Protein AF-0000000074627294 (afdb_homodimer)

Secondary structure (DSSP, 8-state):
--------SSS--------------SSSSS----------SS-----------SS-HHHHHHHHHHHHHHHHHTTTTS-EEEEE-HHHH-----HHHHHHHHHHH-TTEEEEEE--S-HHHHHHHHT-B-TTSPBPEEEE--GGGHHHHHHHT---B--SSTTT-HHHHHHHHHHHHTT-HHHHHHHHHHHHHHHHHHTTSS-GGGTTHHHHHHHHHHTT----PPPTTSPPP-HHHHHHHHHHHHHHTHHHHTT-/--------SSS--------------SSSSS----------SS-----------SS-HHHHHHHHHHHHHHHHHTTTTS-EEEEE-HHHH-----HHHHHHHHHHH-TTEEEEEE--S-HHHHHHHHT-B-TTSPBPEEEE--GGGHHHHHHHT---B--SSTTT-HHHHHHHHHHHHTT-HHHHHHHHHHHHHHHHHHTTSS-GGGTTHHHHHHHHHHTT----PPPTTSPPP-HHHHHHHHHHHHHHTHHHHTT-

Nearest PDB structures (foldseek):
  6rab-assembly1_A  TM=8.267E-01  e=2.461E-10  Mediterraneibacter gnavus ATCC 29149
  5c55-assembly1_A  TM=8.123E-01  e=1.606E-09  Corynebacterium glutamicum ATCC 13032
  5c54-assembly1_D  TM=8.160E-01  e=4.349E-09  Corynebacterium glutamicum ATCC 13032
  3pb0-assembly4_D  TM=8.054E-01  e=4.101E-09  Thermotoga maritima
  4xky-assembly1_B  TM=8.501E-01  e=4.032E-08  Bacteroides thetaiotaomicron VPI-5482

Foldseek 3Di:
DAWCQPPPVPPDRTHHGQDQQQDPPVPDPPSFSDQPQPPPLEETATEGLAQDDDPDLVVVLVVVLVVQLVVLVVRVPYAYAYEDDCVQRVDDHQVLVSCAVNVVRRVRHQYYAAADPPVVSVLSLQCRAYPVRDHHQYAYEHLLCVLVNVVSPHLHHDYDCCVQQVPLVVVLNVCSVVVVVVSNVVSSLLSNQLQVLQQVDWDDSPPRVLLVCLSCVVVVNHPDADDPPTHHDDPVSSVVSVVSCVVSCSVVSNVD/DAWCCPPPVPPDRTHRDLDQQFDPPVPDPPSFSDQPQPPPLEETETETLAQDDDPDLVVVLVVVLVVQLVVLVVRVNYAYAYEDDCVQRVDDHQVLVSCAVNVVRRVRHQYYAAADPPVVSVLSLQCRAYPVRDHHQYAYEHLLCVLVNVVSPHLHHDYDCCVQQVPLVVVLNVCSVVVVVVSNVVSSLLSNQLQVLQQVDWDDSPPRVLLVCLSCVVVPNHPDADDPPTHHDDPVSSVVSVVSCVVSCSVVSNVD

InterPro domains:
  IPR002220 DapA-like [PF00701] (58-247)
  IPR002220 DapA-like [PTHR12128] (52-251)
  IPR002220 DapA-like [SM01130] (1-249)
  IPR013785 Aldolase-type TIM barrel [G3DSA:3.20.20.70] (43-255)

Organism: NCBI:txid231223

Structure (mmCIF, N/CA/C/O backbone):
data_AF-0000000074627294-model_v1
#
loop_
_entity.id
_entity.type
_entity.pdbx_description
1 polymer 'N-acetylneuraminate lyase'
#
loop_
_atom_site.group_PDB
_atom_site.id
_atom_site.type_symbol
_atom_site.label_atom_id
_atom_site.label_alt_id
_atom_site.label_comp_id
_atom_site.label_asym_id
_atom_site.label_entity_id
_atom_site.label_seq_id
_atom_site.pdbx_PDB_ins_code
_atom_site.Cartn_x
_atom_site.Cartn_y
_atom_site.Cartn_z
_atom_site.occupancy
_atom_site.B_iso_or_equiv
_atom_site.auth_seq_id
_atom_site.auth_comp_id
_atom_site.auth_asym_id
_atom_site.auth_atom_id
_atom_site.pdbx_PDB_model_num
ATOM 1 N N . MET A 1 1 ? 23.75 24.344 0.811 1 16.39 1 MET A N 1
ATOM 2 C CA . MET A 1 1 ? 24.578 23.297 1.396 1 16.39 1 MET A CA 1
ATOM 3 C C . MET A 1 1 ? 23.703 22.297 2.168 1 16.39 1 MET A C 1
ATOM 5 O O . MET A 1 1 ? 23.312 22.562 3.303 1 16.39 1 MET A O 1
ATOM 9 N N . SER A 1 2 ? 22.75 21.625 1.479 1 17.66 2 SER A N 1
ATOM 10 C CA . SER A 1 2 ? 21.5 21.016 1.963 1 17.66 2 SER A CA 1
ATOM 11 C C . SER A 1 2 ? 21.766 19.656 2.605 1 17.66 2 SER A C 1
ATOM 13 O O . SER A 1 2 ? 22.531 18.859 2.078 1 17.66 2 SER A O 1
ATOM 15 N N . PRO A 1 3 ? 21.453 19.297 3.891 1 21.45 3 PRO A N 1
ATOM 16 C CA . PRO A 1 3 ? 22.094 18.375 4.828 1 21.45 3 PRO A CA 1
ATOM 17 C C . PRO A 1 3 ? 21.797 16.906 4.5 1 21.45 3 PRO A C 1
ATOM 19 O O . PRO A 1 3 ? 20.766 16.609 3.904 1 21.45 3 PRO A O 1
ATOM 22 N N . ARG A 1 4 ? 22.797 16.188 3.955 1 22.42 4 ARG A N 1
ATOM 23 C CA . ARG A 1 4 ? 22.953 14.758 3.691 1 22.42 4 ARG A CA 1
ATOM 24 C C . ARG A 1 4 ? 22.734 13.938 4.961 1 22.42 4 ARG A C 1
ATOM 26 O O . ARG A 1 4 ? 23.406 14.172 5.973 1 22.42 4 ARG A O 1
ATOM 33 N N . VAL A 1 5 ? 21.453 13.5 5.242 1 24.34 5 VAL A N 1
ATOM 34 C CA . VAL A 1 5 ? 21.312 12.883 6.559 1 24.34 5 VAL A CA 1
ATOM 35 C C . VAL A 1 5 ? 21.828 11.445 6.512 1 24.34 5 VAL A C 1
ATOM 37 O O . VAL A 1 5 ? 21.344 10.625 5.723 1 24.34 5 VAL A O 1
ATOM 40 N N . GLU A 1 6 ? 23.094 11.164 6.191 1 25.28 6 GLU A N 1
ATOM 41 C CA . GLU A 1 6 ? 23.672 9.828 6.328 1 25.28 6 GLU A CA 1
ATOM 42 C C . GLU A 1 6 ? 23.609 9.344 7.773 1 25.28 6 GLU A C 1
ATOM 44 O O . GLU A 1 6 ? 23.953 10.086 8.695 1 25.28 6 GLU A O 1
ATOM 49 N N . TYR A 1 7 ? 22.641 8.398 7.949 1 25.81 7 TYR A N 1
ATOM 50 C CA . TYR A 1 7 ? 22.625 7.805 9.281 1 25.81 7 TYR A CA 1
ATOM 51 C C . TYR A 1 7 ? 23.906 7.051 9.562 1 25.81 7 TYR A C 1
ATOM 53 O O . TYR A 1 7 ? 24.188 6.035 8.922 1 25.81 7 TYR A O 1
ATOM 61 N N . HIS A 1 8 ? 25.047 7.59 9.266 1 25.92 8 HIS A N 1
ATOM 62 C CA . HIS A 1 8 ? 26.141 6.875 9.898 1 25.92 8 HIS A CA 1
ATOM 63 C C . HIS A 1 8 ? 25.984 6.848 11.422 1 25.92 8 HIS A C 1
ATOM 65 O O . HIS A 1 8 ? 25.438 7.781 12.008 1 25.92 8 HIS A O 1
ATOM 71 N N . ASP A 1 9 ? 25.984 5.609 12.07 1 27.5 9 ASP A N 1
ATOM 72 C CA . ASP A 1 9 ? 26.156 5.574 13.523 1 27.5 9 ASP A CA 1
ATOM 73 C C . ASP A 1 9 ? 27.109 6.68 13.992 1 27.5 9 ASP A C 1
ATOM 75 O O . ASP A 1 9 ? 27.578 6.66 15.125 1 27.5 9 ASP A O 1
ATOM 79 N N . ASP A 1 10 ? 27.797 7.383 13.047 1 25.62 10 ASP A N 1
ATOM 80 C CA . ASP A 1 10 ? 28.688 8.305 13.75 1 25.62 10 ASP A CA 1
ATOM 81 C C . ASP A 1 10 ? 27.906 9.273 14.617 1 25.62 10 ASP A C 1
ATOM 83 O O . ASP A 1 10 ? 26.719 9.523 14.375 1 25.62 10 ASP A O 1
ATOM 87 N N . GLU A 1 11 ? 28.516 9.859 15.758 1 25.83 11 GLU A N 1
ATOM 88 C CA . GLU A 1 11 ? 28.062 10.867 16.719 1 25.83 11 GLU A CA 1
ATOM 89 C C . GLU A 1 11 ? 27.266 11.969 16.031 1 25.83 11 GLU A C 1
ATOM 91 O O . GLU A 1 11 ? 26.469 12.648 16.656 1 25.83 11 GLU A O 1
ATOM 96 N N . ASN A 1 12 ? 27.859 12.633 14.953 1 22.52 12 ASN A N 1
ATOM 97 C CA . ASN A 1 12 ? 27.391 13.969 14.625 1 22.52 12 ASN A CA 1
ATOM 98 C C . ASN A 1 12 ? 26.094 13.93 13.812 1 22.52 12 ASN A C 1
ATOM 100 O O . ASN A 1 12 ? 25.938 13.07 12.945 1 22.52 12 ASN A O 1
ATOM 104 N N . HIS A 1 13 ? 24.984 14.562 14.227 1 25.33 13 HIS A N 1
ATOM 105 C CA . HIS A 1 13 ? 23.547 14.758 14 1 25.33 13 HIS A CA 1
ATOM 106 C C . HIS A 1 13 ? 23.281 15.242 12.578 1 25.33 13 HIS A C 1
ATOM 108 O O . HIS A 1 13 ? 22.188 15.75 12.289 1 25.33 13 HIS A O 1
ATOM 114 N N . GLY A 1 14 ? 24.25 15.148 11.57 1 24.36 14 GLY A N 1
ATOM 115 C CA . GLY A 1 14 ? 24.031 16.047 10.453 1 24.36 14 GLY A CA 1
ATOM 116 C C . GLY A 1 14 ? 22.844 15.648 9.594 1 24.36 14 GLY A C 1
ATOM 117 O O . GLY A 1 14 ? 22.453 14.477 9.562 1 24.36 14 GLY A O 1
ATOM 118 N N . MET A 1 15 ? 21.953 16.609 9.211 1 23.95 15 MET A N 1
ATOM 119 C CA . MET A 1 15 ? 20.672 16.797 8.531 1 23.95 15 MET A CA 1
ATOM 120 C C . MET A 1 15 ? 20.766 16.406 7.062 1 23.95 15 MET A C 1
ATOM 122 O O . MET A 1 15 ? 21.656 16.859 6.352 1 23.95 15 MET A O 1
ATOM 126 N N . MET A 1 16 ? 20.469 15.227 6.602 1 25.77 16 MET A N 1
ATOM 127 C CA . MET A 1 16 ? 20.562 14.625 5.273 1 25.77 16 MET A CA 1
ATOM 128 C C . MET A 1 16 ? 19.516 15.219 4.34 1 25.77 16 MET A C 1
ATOM 130 O O . MET A 1 16 ? 18.312 15.078 4.578 1 25.77 16 MET A O 1
ATOM 134 N N . SER A 1 17 ? 19.5 16.516 3.855 1 25.3 17 SER A N 1
ATOM 135 C CA . SER A 1 17 ? 18.391 16.969 3.016 1 25.3 17 SER A CA 1
ATOM 136 C C . SER A 1 17 ? 18.578 16.547 1.565 1 25.3 17 SER A C 1
ATOM 138 O O . SER A 1 17 ? 19.656 16.75 0.988 1 25.3 17 SER A O 1
ATOM 140 N N . PRO A 1 18 ? 18.047 15.562 0.962 1 26.36 18 PRO A N 1
ATOM 141 C CA . PRO A 1 18 ? 18.156 15.141 -0.437 1 26.36 18 PRO A CA 1
ATOM 142 C C . PRO A 1 18 ? 17.594 16.188 -1.407 1 26.36 18 PRO A C 1
ATOM 144 O O . PRO A 1 18 ? 16.547 16.766 -1.149 1 26.36 18 PRO A O 1
ATOM 147 N N . GLY A 1 19 ? 18.359 17.172 -1.948 1 25.83 19 GLY A N 1
ATOM 148 C CA . GLY A 1 19 ? 17.984 18.219 -2.885 1 25.83 19 GLY A CA 1
ATOM 149 C C . GLY A 1 19 ? 17.641 17.688 -4.266 1 25.83 19 GLY A C 1
ATOM 150 O O . GLY A 1 19 ? 18.391 16.875 -4.824 1 25.83 19 GLY A O 1
ATOM 151 N N . VAL A 1 20 ? 16.406 17.484 -4.656 1 25.91 20 VAL A N 1
ATOM 152 C CA . VAL A 1 20 ? 15.891 17.156 -5.98 1 25.91 20 VAL A CA 1
ATOM 153 C C . VAL A 1 20 ? 16 18.375 -6.895 1 25.91 20 VAL A C 1
ATOM 155 O O . VAL A 1 20 ? 15.492 19.453 -6.562 1 25.91 20 VAL A O 1
ATOM 158 N N . GLY A 1 21 ? 17.125 18.672 -7.484 1 25.69 21 GLY A N 1
ATOM 159 C CA . GLY A 1 21 ? 17.234 19.781 -8.414 1 25.69 21 GLY A CA 1
ATOM 160 C C . GLY A 1 21 ? 16.594 19.5 -9.758 1 25.69 21 GLY A C 1
ATOM 161 O O . GLY A 1 21 ? 16.656 18.375 -10.258 1 25.69 21 GLY A O 1
ATOM 162 N N . TYR A 1 22 ? 15.484 20.156 -10.109 1 27.41 22 TYR A N 1
ATOM 163 C CA . TYR A 1 22 ? 14.797 20.141 -11.398 1 27.41 22 TYR A CA 1
ATOM 164 C C . TYR A 1 22 ? 15.531 21 -12.422 1 27.41 22 TYR A C 1
ATOM 166 O O . TYR A 1 22 ? 16 22.094 -12.094 1 27.41 22 TYR A O 1
ATOM 174 N N . HIS A 1 23 ? 16.359 20.438 -13.227 1 26.66 23 HIS A N 1
ATOM 175 C CA . HIS A 1 23 ? 16.875 21.266 -14.312 1 26.66 23 HIS A CA 1
ATOM 176 C C . HIS A 1 23 ? 15.867 21.359 -15.453 1 26.66 23 HIS A C 1
ATOM 178 O O . HIS A 1 23 ? 15.289 20.359 -15.859 1 26.66 23 HIS A O 1
ATOM 184 N N . LYS A 1 24 ? 15.305 22.516 -15.633 1 27.75 24 LYS A N 1
ATOM 185 C CA . LYS A 1 24 ? 14.484 22.875 -16.781 1 27.75 24 LYS A CA 1
ATOM 186 C C . LYS A 1 24 ? 15.297 22.797 -18.078 1 27.75 24 LYS A C 1
ATOM 188 O O . LYS A 1 24 ? 16.312 23.484 -18.219 1 27.75 24 LYS A O 1
ATOM 193 N N . ASP A 1 25 ? 15.328 21.609 -18.734 1 27.62 25 ASP A N 1
ATOM 194 C CA . ASP A 1 25 ? 15.914 21.688 -20.062 1 27.62 25 ASP A CA 1
ATOM 195 C C . ASP A 1 25 ? 15.023 22.484 -21.016 1 27.62 25 ASP A C 1
ATOM 197 O O . ASP A 1 25 ? 13.812 22.25 -21.078 1 27.62 25 ASP A O 1
ATOM 201 N N . GLU A 1 26 ? 15.344 23.703 -21.266 1 29.7 26 GLU A N 1
ATOM 202 C CA . GLU A 1 26 ? 14.742 24.656 -22.188 1 29.7 26 GLU A CA 1
ATOM 203 C C . GLU A 1 26 ? 14.227 23.969 -23.453 1 29.7 26 GLU A C 1
ATOM 205 O O . GLU A 1 26 ? 13.367 24.516 -24.141 1 29.7 26 GLU A O 1
ATOM 210 N N . ASN A 1 27 ? 15.055 23.156 -24.031 1 30.52 27 ASN A N 1
ATOM 211 C CA . ASN A 1 27 ? 14.695 22.766 -25.406 1 30.52 27 ASN A CA 1
ATOM 212 C C . ASN A 1 27 ? 13.477 21.859 -25.422 1 30.52 27 ASN A C 1
ATOM 214 O O . ASN A 1 27 ? 12.812 21.719 -26.453 1 30.52 27 ASN A O 1
ATOM 218 N N . HIS A 1 28 ? 13.555 20.609 -24.703 1 31.3 28 HIS A N 1
ATOM 219 C CA . HIS A 1 28 ? 12.406 19.719 -24.781 1 31.3 28 HIS A CA 1
ATOM 220 C C . HIS A 1 28 ? 11.469 19.922 -23.594 1 31.3 28 HIS A C 1
ATOM 222 O O . HIS A 1 28 ? 11.898 20.359 -22.516 1 31.3 28 HIS A O 1
ATOM 228 N N . GLY A 1 29 ? 10.289 20.609 -23.688 1 29.25 29 GLY A N 1
ATOM 229 C CA . GLY A 1 29 ? 9.156 20.844 -22.797 1 29.25 29 GLY A CA 1
ATOM 230 C C . GLY A 1 29 ? 9.086 19.859 -21.641 1 29.25 29 GLY A C 1
ATOM 231 O O . GLY A 1 29 ? 8.109 19.859 -20.891 1 29.25 29 GLY A O 1
ATOM 232 N N . MET A 1 30 ? 9.68 18.75 -21.891 1 28.19 30 MET A N 1
ATOM 233 C CA . MET A 1 30 ? 9.484 17.766 -20.844 1 28.19 30 MET A CA 1
ATOM 234 C C . MET A 1 30 ? 10.25 18.172 -19.578 1 28.19 30 MET A C 1
ATOM 236 O O . MET A 1 30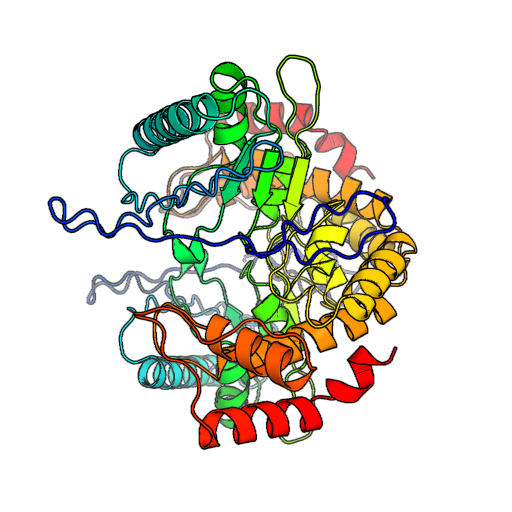 ? 11.383 18.641 -19.656 1 28.19 30 MET A O 1
ATOM 240 N N . MET A 1 31 ? 9.586 18.781 -18.703 1 26.66 31 MET A N 1
ATOM 241 C CA . MET A 1 31 ? 10.156 19.016 -17.375 1 26.66 31 MET A CA 1
ATOM 242 C C . MET A 1 31 ? 10.914 17.797 -16.891 1 26.66 31 MET A C 1
ATOM 244 O O . MET A 1 31 ? 10.328 16.719 -16.719 1 26.66 31 MET A O 1
ATOM 248 N N . SER A 1 32 ? 11.945 17.5 -17.594 1 28.77 32 SER A N 1
ATOM 249 C CA . SER A 1 32 ? 12.734 16.422 -17.016 1 28.77 32 SER A CA 1
ATOM 250 C C . SER A 1 32 ? 13.242 16.797 -15.617 1 28.77 32 SER A C 1
ATOM 252 O O . SER A 1 32 ? 13.742 17.891 -15.406 1 28.77 32 SER A O 1
ATOM 254 N N . PRO A 1 33 ? 12.602 16.406 -14.602 1 30.14 33 PRO A N 1
ATOM 255 C CA . PRO A 1 33 ? 13.234 16.625 -13.297 1 30.14 33 PRO A CA 1
ATOM 256 C C . PRO A 1 33 ? 14.742 16.406 -13.336 1 30.14 33 PRO A C 1
ATOM 258 O O . PRO A 1 33 ? 15.227 15.445 -13.93 1 30.14 33 PRO A O 1
ATOM 261 N N . GLY A 1 34 ? 15.438 17.422 -13.719 1 28.47 34 GLY A N 1
ATOM 262 C CA . GLY A 1 34 ? 16.891 17.375 -13.703 1 28.47 34 GLY A CA 1
ATOM 263 C C . GLY A 1 34 ? 17.469 16.844 -12.398 1 28.47 34 GLY A C 1
ATOM 264 O O . GLY A 1 34 ? 16.844 17 -11.344 1 28.47 34 GLY A O 1
ATOM 265 N N . VAL A 1 35 ? 18.094 15.703 -12.516 1 30.69 35 VAL A N 1
ATOM 266 C CA . VAL A 1 35 ? 18.938 15.078 -11.5 1 30.69 35 VAL A CA 1
ATOM 267 C C . VAL A 1 35 ? 19.969 16.094 -10.992 1 30.69 35 VAL A C 1
ATOM 269 O O . VAL A 1 35 ? 20.734 16.656 -11.773 1 30.69 35 VAL A O 1
ATOM 272 N N . GLY A 1 36 ? 19.516 16.922 -10.172 1 27.88 36 GLY A N 1
ATOM 273 C CA . GLY A 1 36 ? 20.625 17.672 -9.609 1 27.88 36 GLY A CA 1
ATOM 274 C C . GLY A 1 36 ? 21.609 16.812 -8.859 1 27.88 36 GLY A C 1
ATOM 275 O O . GLY A 1 36 ? 21.234 15.883 -8.148 1 27.88 36 GLY A O 1
ATOM 276 N N . TYR A 1 37 ? 22.703 16.531 -9.586 1 29.22 37 TYR A N 1
ATOM 277 C CA . TYR A 1 37 ? 23.875 15.883 -9.008 1 29.22 37 TYR A CA 1
ATOM 278 C C . TYR A 1 37 ? 24.469 16.734 -7.895 1 29.22 37 TYR A C 1
ATOM 280 O O . TYR A 1 37 ? 24.719 17.938 -8.078 1 29.22 37 TYR A O 1
ATOM 288 N N . HIS A 1 38 ? 23.828 16.578 -6.77 1 27.61 38 HIS A N 1
ATOM 289 C CA . HIS A 1 38 ? 24.734 17.141 -5.781 1 27.61 38 HIS A CA 1
ATOM 290 C C . HIS A 1 38 ? 25.938 16.234 -5.539 1 27.61 38 HIS A C 1
ATOM 292 O O . HIS A 1 38 ? 25.766 15.07 -5.16 1 27.61 38 HIS A O 1
ATOM 298 N N . LYS A 1 39 ? 26.938 16.359 -6.379 1 28.73 39 LYS A N 1
ATOM 299 C CA . LYS A 1 39 ? 28.219 15.688 -6.211 1 28.73 39 LYS A CA 1
ATOM 300 C C . LYS A 1 39 ? 28.781 15.922 -4.816 1 28.73 39 LYS A C 1
ATOM 302 O O . LYS A 1 39 ? 29.328 17 -4.527 1 28.73 39 LYS A O 1
ATOM 307 N N . ASP A 1 40 ? 28.016 15.609 -3.734 1 29.48 40 ASP A N 1
ATOM 308 C CA . ASP A 1 40 ? 29.016 15.539 -2.672 1 29.48 40 ASP A CA 1
ATOM 309 C C . ASP A 1 40 ? 29.859 14.281 -2.799 1 29.48 40 ASP A C 1
ATOM 311 O O . ASP A 1 40 ? 29.391 13.25 -3.285 1 29.48 40 ASP A O 1
ATOM 315 N N . GLU A 1 41 ? 31.109 14.273 -2.996 1 32.19 41 GLU A N 1
ATOM 316 C CA . GLU A 1 41 ? 32.094 13.242 -3.271 1 32.19 41 GLU A CA 1
ATOM 317 C C . GLU A 1 41 ? 31.672 11.898 -2.686 1 32.19 41 GLU A C 1
ATOM 319 O O . GLU A 1 41 ? 32 10.844 -3.23 1 32.19 41 GLU A O 1
ATOM 324 N N . ASN A 1 42 ? 31.234 11.789 -1.409 1 33.25 42 ASN A N 1
ATOM 325 C CA . ASN A 1 42 ? 31.125 10.5 -0.728 1 33.25 42 ASN A CA 1
ATOM 326 C C . ASN A 1 42 ? 29.703 9.977 -0.749 1 33.25 42 ASN A C 1
ATOM 328 O O . ASN A 1 42 ? 29.438 8.836 -0.357 1 33.25 42 ASN A O 1
ATOM 332 N N . HIS A 1 43 ? 28.516 10.766 -0.694 1 34.41 43 HIS A N 1
ATOM 333 C CA . HIS A 1 43 ? 27.188 10.188 -0.52 1 34.41 43 HIS A CA 1
ATOM 334 C C . HIS A 1 43 ? 26.234 10.68 -1.592 1 34.41 43 HIS A C 1
ATOM 336 O O . HIS A 1 43 ? 25.828 11.852 -1.586 1 34.41 43 HIS A O 1
ATOM 342 N N . GLY A 1 44 ? 26.406 10.469 -2.879 1 29.69 44 GLY A N 1
ATOM 343 C CA . GLY A 1 44 ? 25.547 11.008 -3.914 1 29.69 44 GLY A CA 1
ATOM 344 C C . GLY A 1 44 ? 24.391 10.086 -4.277 1 29.69 44 GLY A C 1
ATOM 345 O O . GLY A 1 44 ? 24.594 8.883 -4.441 1 29.69 44 GLY A O 1
ATOM 346 N N . MET A 1 45 ? 23.203 10.164 -3.666 1 32.12 45 MET A N 1
ATOM 347 C CA . MET A 1 45 ? 22.078 9.469 -4.266 1 32.12 45 MET A CA 1
ATOM 348 C C . MET A 1 45 ? 21.516 10.258 -5.445 1 32.12 45 MET A C 1
ATOM 350 O O . MET A 1 45 ? 21.391 11.484 -5.379 1 32.12 45 MET A O 1
ATOM 354 N N . MET A 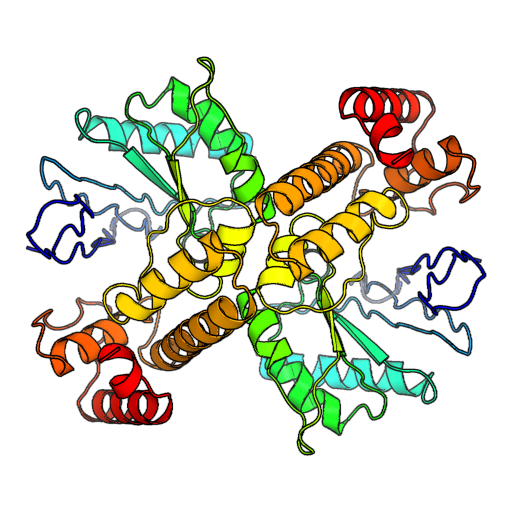1 46 ? 21.578 9.812 -6.727 1 33.56 46 MET A N 1
ATOM 355 C CA . MET A 1 46 ? 21.031 10.453 -7.922 1 33.56 46 MET A CA 1
ATOM 356 C C . MET A 1 46 ? 19.656 9.891 -8.258 1 33.56 46 MET A C 1
ATOM 358 O O . MET A 1 46 ? 19.453 8.672 -8.203 1 33.56 46 MET A O 1
ATOM 362 N N . SER A 1 47 ? 18.5 10.695 -8.039 1 33.25 47 SER A N 1
ATOM 363 C CA . SER A 1 47 ? 17.203 10.219 -8.492 1 33.25 47 SER A CA 1
ATOM 364 C C . SER A 1 47 ? 16.828 10.82 -9.836 1 33.25 47 SER A C 1
ATOM 366 O O . SER A 1 47 ? 16.781 12.039 -9.984 1 33.25 47 SER A O 1
ATOM 368 N N . PRO A 1 48 ? 16.859 10.125 -11 1 31.61 48 PRO A N 1
ATOM 369 C CA . PRO A 1 48 ? 16.406 10.656 -12.289 1 31.61 48 PRO A CA 1
ATOM 370 C C . PRO A 1 48 ? 14.891 10.641 -12.438 1 31.61 48 PRO A C 1
ATOM 372 O O . PRO A 1 48 ? 14.234 9.688 -12.008 1 31.61 48 PRO A O 1
ATOM 375 N N . GLY A 1 49 ? 14.148 11.727 -12.477 1 30.95 49 GLY A N 1
ATOM 376 C CA . GLY A 1 49 ? 12.727 11.828 -12.758 1 30.95 49 GLY A CA 1
ATOM 377 C C . GLY A 1 49 ? 12.391 11.617 -14.227 1 30.95 49 GLY A C 1
ATOM 378 O O . GLY A 1 49 ? 12.711 12.453 -15.062 1 30.95 49 GLY A O 1
ATOM 379 N N . VAL A 1 50 ? 12.398 10.43 -14.875 1 28.58 50 VAL A N 1
ATOM 380 C CA . VAL A 1 50 ? 11.984 10.188 -16.25 1 28.58 50 VAL A CA 1
ATOM 381 C C . VAL A 1 50 ? 10.469 9.992 -16.312 1 28.58 50 VAL A C 1
ATOM 383 O O . VAL A 1 50 ? 9.914 9.18 -15.555 1 28.58 50 VAL A O 1
ATOM 386 N N . GLY A 1 51 ? 9.656 10.953 -16.766 1 29.16 51 GLY A N 1
ATOM 387 C CA . GLY A 1 51 ? 8.242 10.812 -17.062 1 29.16 51 GLY A CA 1
ATOM 388 C C . GLY A 1 51 ? 7.973 9.938 -18.281 1 29.16 51 GLY A C 1
ATOM 389 O O . GLY A 1 51 ? 8.398 10.273 -19.391 1 29.16 51 GLY A O 1
ATOM 390 N N . TYR A 1 52 ? 8.023 8.578 -18.297 1 30.98 52 TYR A N 1
ATOM 391 C CA . TYR A 1 52 ? 7.84 7.734 -19.484 1 30.98 52 TYR A CA 1
ATOM 392 C C . TYR A 1 52 ? 6.379 7.324 -19.625 1 30.98 52 TYR A C 1
ATOM 394 O O . TYR A 1 52 ? 5.672 7.137 -18.641 1 30.98 52 TYR A O 1
ATOM 402 N N . HIS A 1 53 ? 5.836 7.551 -20.781 1 28.06 53 HIS A N 1
ATOM 403 C CA . HIS A 1 53 ? 4.508 7.156 -21.25 1 28.06 53 HIS A CA 1
ATOM 404 C C . HIS A 1 53 ? 4.398 5.641 -21.375 1 28.06 53 HIS A C 1
ATOM 406 O O . HIS A 1 53 ? 5.402 4.957 -21.578 1 28.06 53 HIS A O 1
ATOM 412 N N . LYS A 1 54 ? 3.137 5.051 -21.344 1 34.06 54 LYS A N 1
ATOM 413 C CA . LYS A 1 54 ? 2.543 3.729 -21.172 1 34.06 54 LYS A CA 1
ATOM 414 C C . LYS A 1 54 ? 2.984 2.781 -22.281 1 34.06 54 LYS A C 1
ATOM 416 O O . LYS A 1 54 ? 2.553 1.627 -22.328 1 34.06 54 LYS A O 1
ATOM 421 N N . ASP A 1 55 ? 3.588 3.172 -23.406 1 35.5 55 ASP A N 1
ATOM 422 C CA . ASP A 1 55 ? 3.701 2.143 -24.438 1 35.5 55 ASP A CA 1
ATOM 423 C C . ASP A 1 55 ? 4.492 0.94 -23.922 1 35.5 55 ASP A C 1
ATOM 425 O O . ASP A 1 55 ? 4.879 0.898 -22.75 1 35.5 55 ASP A O 1
ATOM 429 N N . GLU A 1 56 ? 5.57 0.492 -24.859 1 42.72 56 GLU A N 1
ATOM 430 C CA . GLU A 1 56 ? 6.297 -0.773 -24.844 1 42.72 56 GLU A CA 1
ATOM 431 C C . GLU A 1 56 ? 7.27 -0.829 -23.672 1 42.72 56 GLU A C 1
ATOM 433 O O . GLU A 1 56 ? 8.25 -0.079 -23.625 1 42.72 56 GLU A O 1
ATOM 438 N N . ASN A 1 57 ? 6.793 -1.402 -22.547 1 53.47 57 ASN A N 1
ATOM 439 C CA . ASN A 1 57 ? 7.434 -1.554 -21.25 1 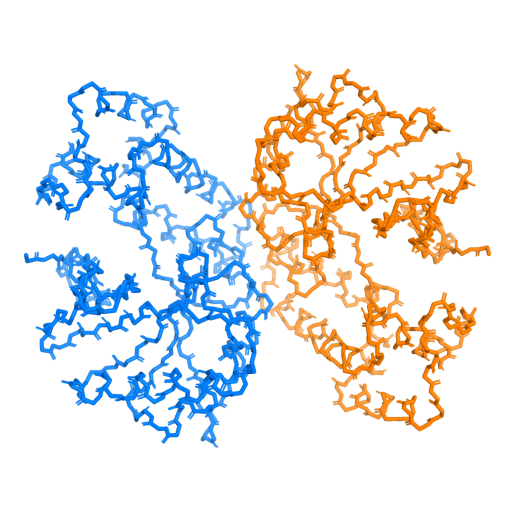53.47 57 ASN A CA 1
ATOM 440 C C . ASN A 1 57 ? 8.891 -1.99 -21.391 1 53.47 57 ASN A C 1
ATOM 442 O O . ASN A 1 57 ? 9.75 -1.532 -20.641 1 53.47 57 ASN A O 1
ATOM 446 N N . HIS A 1 58 ? 9.227 -2.812 -22.391 1 56.28 58 HIS A N 1
ATOM 447 C CA . HIS A 1 58 ? 10.594 -3.32 -22.469 1 56.28 58 HIS A CA 1
ATOM 448 C C . HIS A 1 58 ? 11.562 -2.232 -22.922 1 56.28 58 HIS A C 1
ATOM 450 O O . HIS A 1 58 ? 12.664 -2.117 -22.391 1 56.28 58 HIS A O 1
ATOM 456 N N . GLY A 1 59 ? 11.078 -1.507 -23.797 1 69.75 59 GLY A N 1
ATOM 457 C CA . GLY A 1 59 ? 11.938 -0.427 -24.25 1 69.75 59 GLY A CA 1
ATOM 458 C C . GLY A 1 59 ? 12.18 0.635 -23.203 1 69.75 59 GLY A C 1
ATOM 459 O O . GLY A 1 59 ? 13.312 1.076 -23 1 69.75 59 GLY A O 1
ATOM 460 N N . MET A 1 60 ? 11.258 0.742 -22.5 1 84.56 60 MET A N 1
ATOM 461 C CA . MET A 1 60 ? 11.352 1.773 -21.469 1 84.56 60 MET A CA 1
ATOM 462 C C . MET A 1 60 ? 12.258 1.324 -20.328 1 84.56 60 MET A C 1
ATOM 464 O O . MET A 1 60 ? 13.008 2.131 -19.781 1 84.56 60 MET A O 1
ATOM 468 N N . MET A 1 61 ? 12.234 0.026 -20.141 1 92.25 61 MET A N 1
ATOM 469 C CA . MET A 1 61 ? 13.078 -0.516 -19.078 1 92.25 61 MET A CA 1
ATOM 470 C C . MET A 1 61 ? 14.555 -0.387 -19.453 1 92.25 61 MET A C 1
ATOM 472 O O . MET A 1 61 ? 15.367 0.065 -18.641 1 92.25 61 MET A O 1
ATOM 476 N N . ASN A 1 62 ? 14.828 -0.699 -20.641 1 91.69 62 ASN A N 1
ATOM 477 C CA . ASN A 1 62 ? 16.203 -0.575 -21.109 1 91.69 62 ASN A CA 1
ATOM 478 C C . ASN A 1 62 ? 16.688 0.875 -21.078 1 91.69 62 ASN A C 1
ATOM 480 O O . ASN A 1 62 ? 17.828 1.151 -20.688 1 91.69 62 ASN A O 1
ATOM 484 N N . ASP A 1 63 ? 15.797 1.738 -21.438 1 90.5 63 ASP A N 1
ATOM 485 C CA . ASP A 1 63 ? 16.125 3.16 -21.406 1 90.5 63 ASP A CA 1
ATOM 486 C C . ASP A 1 63 ? 16.422 3.635 -19.984 1 90.5 63 ASP A C 1
ATOM 488 O O . ASP A 1 63 ? 17.375 4.391 -19.766 1 90.5 63 ASP A O 1
ATOM 492 N N . LEU A 1 64 ? 15.609 3.184 -19.094 1 92.25 64 LEU A N 1
ATOM 493 C CA . LEU A 1 64 ? 15.805 3.57 -17.703 1 92.25 64 LEU A CA 1
ATOM 494 C C . LEU A 1 64 ? 17.141 3.053 -17.172 1 92.25 64 LEU A C 1
ATOM 496 O O . LEU A 1 64 ? 17.891 3.795 -16.547 1 92.25 64 LEU A O 1
ATOM 500 N N . VAL A 1 65 ? 17.438 1.818 -17.484 1 95.38 65 VAL A N 1
ATOM 501 C CA . VAL A 1 65 ? 18.672 1.205 -17 1 95.38 65 VAL A CA 1
ATOM 502 C C . VAL A 1 65 ? 19.875 1.927 -17.594 1 95.38 65 VAL A C 1
ATOM 504 O O . VAL A 1 65 ? 20.844 2.227 -16.891 1 95.38 65 VAL A O 1
ATOM 507 N N . ASP A 1 66 ? 19.766 2.232 -18.859 1 92 66 ASP A N 1
ATOM 508 C CA . ASP A 1 66 ? 20.859 2.943 -19.531 1 92 66 ASP A CA 1
ATOM 509 C C . ASP A 1 66 ? 21.094 4.312 -18.906 1 92 66 ASP A C 1
ATOM 511 O O . ASP A 1 66 ? 22.234 4.695 -18.641 1 92 66 ASP A O 1
ATOM 515 N N . TYR A 1 67 ? 20.062 4.957 -18.672 1 90.31 67 TYR A N 1
ATOM 516 C CA . TYR A 1 67 ? 20.141 6.277 -18.047 1 90.31 67 TYR A CA 1
ATOM 517 C C . TYR A 1 67 ? 20.781 6.191 -16.672 1 90.31 67 TYR A C 1
ATOM 519 O O . TYR A 1 67 ? 21.719 6.93 -16.375 1 90.31 67 TYR A O 1
ATOM 527 N N . CYS A 1 68 ? 20.281 5.297 -15.891 1 93.12 68 CYS A N 1
ATOM 528 C CA . CYS A 1 68 ? 20.797 5.117 -14.539 1 93.12 68 CYS A CA 1
ATOM 529 C C . CYS A 1 68 ? 22.281 4.746 -14.57 1 93.12 68 CYS A C 1
ATOM 531 O O . CYS A 1 68 ? 23.062 5.211 -13.742 1 93.12 68 CYS A O 1
ATOM 533 N N . GLY A 1 69 ? 22.578 3.973 -15.523 1 93.19 69 GLY A N 1
ATOM 534 C CA . GLY A 1 69 ? 23.984 3.607 -15.68 1 93.19 69 GLY A CA 1
ATOM 535 C C . GLY A 1 69 ? 24.875 4.801 -15.938 1 93.19 69 GLY A C 1
ATOM 536 O O . GLY A 1 69 ? 25.953 4.914 -15.344 1 93.19 69 GLY A O 1
ATOM 537 N N . ARG A 1 70 ? 24.453 5.66 -16.766 1 89.62 70 ARG A N 1
ATOM 538 C CA . ARG A 1 70 ? 25.234 6.859 -17.078 1 89.62 70 ARG A CA 1
ATOM 539 C C . ARG A 1 70 ? 25.391 7.75 -15.859 1 89.62 70 ARG A C 1
ATOM 541 O O . ARG A 1 70 ? 26.469 8.297 -15.609 1 89.62 70 ARG A O 1
ATOM 548 N N . VAL A 1 71 ? 24.359 7.855 -15.086 1 88.62 71 VAL A N 1
ATOM 549 C CA . VAL A 1 71 ? 24.391 8.68 -13.883 1 88.62 71 VAL A CA 1
ATOM 550 C C . VAL A 1 71 ? 25.328 8.055 -12.852 1 88.62 71 VAL A C 1
ATOM 552 O O . VAL A 1 71 ? 26.156 8.75 -12.258 1 88.62 71 VAL A O 1
ATOM 555 N N . ALA A 1 72 ? 25.234 6.762 -12.703 1 90.62 72 ALA A N 1
ATOM 556 C CA . ALA A 1 72 ? 26.031 6.047 -11.703 1 90.62 72 ALA A CA 1
ATOM 557 C C . ALA A 1 72 ? 27.516 6.133 -12.031 1 90.62 72 ALA A C 1
ATOM 559 O O . ALA A 1 72 ? 28.344 6.172 -11.125 1 90.62 72 ALA A O 1
ATOM 560 N N . LEU A 1 73 ? 27.781 6.176 -13.297 1 89.69 73 LEU A N 1
ATOM 561 C CA . LEU A 1 73 ? 29.156 6.23 -13.75 1 89.69 73 LEU A CA 1
ATOM 562 C C . LEU A 1 73 ? 29.844 7.512 -13.281 1 89.69 73 LEU A C 1
ATOM 564 O O . LEU A 1 73 ? 31.062 7.547 -13.102 1 89.69 73 LEU A O 1
ATOM 568 N N . GLU A 1 74 ? 29.078 8.523 -13.039 1 87.31 74 GLU A N 1
ATOM 569 C CA . GLU A 1 74 ? 29.625 9.812 -12.617 1 87.31 74 GLU A CA 1
ATOM 570 C C . GLU A 1 74 ? 30.078 9.781 -11.164 1 87.31 74 GLU A C 1
ATOM 572 O O . GLU A 1 74 ? 30.797 10.672 -10.711 1 87.31 74 GLU A O 1
ATOM 577 N N . ALA A 1 75 ? 29.719 8.711 -10.398 1 88.75 75 ALA A N 1
ATOM 578 C CA . ALA A 1 75 ? 30.109 8.547 -9 1 88.75 75 ALA A CA 1
ATOM 579 C C . ALA A 1 75 ? 30.406 7.078 -8.688 1 88.75 75 ALA A C 1
ATOM 581 O O . ALA A 1 75 ? 29.828 6.508 -7.758 1 88.75 75 ALA A O 1
ATOM 582 N N . GLU A 1 76 ? 31.328 6.488 -9.375 1 88.12 76 GLU A N 1
ATOM 583 C CA . GLU A 1 76 ? 31.625 5.059 -9.344 1 88.12 76 GLU A CA 1
ATOM 584 C C . GLU A 1 76 ? 32.031 4.605 -7.945 1 88.12 76 GLU A C 1
ATOM 586 O O . GLU A 1 76 ? 31.844 3.443 -7.586 1 88.12 76 GLU A O 1
ATOM 591 N N . GLY A 1 77 ? 32.469 5.398 -7.199 1 90.88 77 GLY A N 1
ATOM 592 C CA . GLY A 1 77 ? 32.906 5.039 -5.867 1 90.88 77 GLY A CA 1
ATOM 593 C C . GLY A 1 77 ? 31.828 5.102 -4.816 1 90.88 77 GLY A C 1
ATOM 594 O O . GLY A 1 77 ? 32.031 4.699 -3.672 1 90.88 77 GLY A O 1
ATOM 595 N N . LEU A 1 78 ? 30.641 5.504 -5.219 1 91.06 78 LEU A N 1
ATOM 596 C CA . LEU A 1 78 ? 29.531 5.664 -4.281 1 91.06 78 LEU A CA 1
ATOM 597 C C . LEU A 1 78 ? 28.422 4.684 -4.594 1 91.06 78 LEU A C 1
ATOM 599 O O . LEU A 1 78 ? 28.156 4.375 -5.758 1 91.06 78 LEU A O 1
ATOM 603 N N . PRO A 1 79 ? 27.812 4.164 -3.498 1 93.25 79 PRO A N 1
ATOM 604 C CA . PRO A 1 79 ? 26.641 3.324 -3.758 1 93.25 79 PRO A CA 1
ATOM 605 C C . PRO A 1 79 ? 25.531 4.07 -4.504 1 93.25 79 PRO A C 1
ATOM 607 O O . PRO A 1 79 ? 25.297 5.254 -4.246 1 93.25 79 PRO A O 1
ATOM 610 N N . PHE A 1 80 ? 24.906 3.4 -5.445 1 94.62 80 PHE A N 1
ATOM 611 C CA . PHE A 1 80 ? 23.828 3.969 -6.242 1 94.62 80 PHE A CA 1
ATOM 612 C C . PHE A 1 80 ? 22.484 3.357 -5.855 1 94.62 80 PHE A C 1
ATOM 614 O O . PHE A 1 80 ? 22.359 2.135 -5.742 1 94.62 80 PHE A O 1
ATOM 621 N N . TYR A 1 81 ? 21.516 4.199 -5.496 1 95.12 81 TYR A N 1
ATOM 622 C CA . TYR A 1 81 ? 20.125 3.793 -5.258 1 95.12 81 TYR A CA 1
ATOM 623 C C . TYR A 1 81 ? 19.188 4.426 -6.277 1 95.12 81 TYR A C 1
ATOM 625 O O . TYR A 1 81 ? 19.25 5.629 -6.527 1 95.12 81 TYR A O 1
ATOM 633 N N . TYR A 1 82 ? 18.328 3.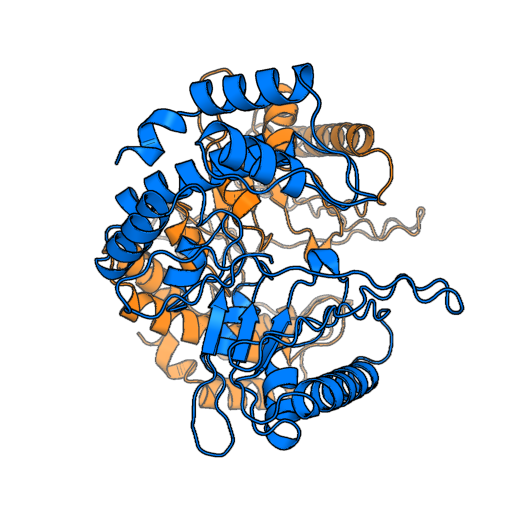617 -6.914 1 96 82 TYR A N 1
ATOM 634 C CA . TYR A 1 82 ? 17.281 4.195 -7.758 1 96 82 TYR A CA 1
ATOM 635 C C . TYR A 1 82 ? 16.094 4.668 -6.922 1 96 82 TYR A C 1
ATOM 637 O O . TYR A 1 82 ? 15.609 3.941 -6.055 1 96 82 TYR A O 1
ATOM 645 N N . TYR A 1 83 ? 15.719 5.883 -7.156 1 94.19 83 TYR A N 1
ATOM 646 C CA . TYR A 1 83 ? 14.578 6.461 -6.457 1 94.19 83 TYR A CA 1
ATOM 647 C C . TYR A 1 83 ? 13.273 6.18 -7.203 1 94.19 83 TYR A C 1
ATOM 649 O O . TYR A 1 83 ? 12.977 6.832 -8.203 1 94.19 83 TYR A O 1
ATOM 657 N N . HIS A 1 84 ? 12.516 5.16 -6.664 1 96.38 84 HIS A N 1
ATOM 658 C CA . HIS A 1 84 ? 11.25 4.754 -7.258 1 96.38 84 HIS A CA 1
ATOM 659 C C . HIS A 1 84 ? 10.078 5.473 -6.598 1 96.38 84 HIS A C 1
ATOM 661 O O . HIS A 1 84 ? 9.617 5.066 -5.527 1 96.38 84 HIS A O 1
ATOM 667 N N . ILE A 1 85 ? 9.555 6.5 -7.258 1 91.81 85 ILE A N 1
ATOM 668 C CA . ILE A 1 85 ? 8.438 7.297 -6.758 1 91.81 85 ILE A CA 1
ATOM 669 C C . ILE A 1 85 ? 7.441 7.555 -7.883 1 91.81 85 ILE A C 1
ATOM 671 O O . ILE A 1 85 ? 7.25 8.695 -8.305 1 91.81 85 ILE A O 1
ATOM 675 N N . PRO A 1 86 ? 6.715 6.516 -8.234 1 89.38 86 PRO A N 1
ATOM 676 C CA . PRO A 1 86 ? 5.867 6.605 -9.422 1 89.38 86 PRO A CA 1
ATOM 677 C C . PRO A 1 86 ? 4.773 7.664 -9.289 1 89.38 86 PRO A C 1
ATOM 679 O O . PRO A 1 86 ? 4.371 8.266 -10.289 1 89.38 86 PRO A O 1
ATOM 682 N N . ASP A 1 87 ? 4.289 7.969 -8.125 1 81.88 87 ASP A N 1
ATOM 683 C CA . ASP A 1 87 ? 3.213 8.938 -7.949 1 81.88 87 ASP A CA 1
ATOM 684 C C . ASP A 1 87 ? 3.658 10.336 -8.375 1 81.88 87 ASP A C 1
ATOM 686 O O . ASP A 1 87 ? 2.83 11.172 -8.742 1 81.88 87 ASP A O 1
ATOM 690 N N . ARG A 1 88 ? 4.953 10.57 -8.32 1 79.62 88 ARG A N 1
ATOM 691 C CA . ARG A 1 88 ? 5.473 11.891 -8.688 1 79.62 88 ARG A CA 1
ATOM 692 C C . ARG A 1 88 ? 6.016 11.891 -10.109 1 79.62 88 ARG A C 1
ATOM 694 O O . ARG A 1 88 ? 5.848 12.867 -10.844 1 79.62 88 ARG A O 1
ATOM 701 N N . THR A 1 89 ? 6.617 10.719 -10.523 1 77.69 89 THR A N 1
ATOM 702 C CA . THR A 1 89 ? 7.34 10.703 -11.789 1 77.69 89 THR A CA 1
ATOM 703 C C . THR A 1 89 ? 6.445 10.188 -12.914 1 77.69 89 THR A C 1
ATOM 705 O O . THR A 1 89 ? 6.73 10.414 -14.094 1 77.69 89 THR A O 1
ATOM 708 N N . GLY A 1 90 ? 5.492 9.383 -12.445 1 78.94 90 GLY A N 1
ATOM 709 C CA . GLY A 1 90 ? 4.664 8.727 -13.445 1 78.94 90 GLY A CA 1
ATOM 710 C C . GLY A 1 90 ? 5.324 7.504 -14.055 1 78.94 90 GLY A C 1
ATOM 711 O O . GLY A 1 90 ? 4.73 6.824 -14.891 1 78.94 90 GLY A O 1
ATOM 712 N N . VAL A 1 91 ? 6.594 7.234 -13.75 1 82 91 VAL A N 1
ATOM 713 C CA . VAL A 1 91 ? 7.316 6.07 -14.258 1 82 91 VAL A CA 1
ATOM 714 C C . VAL A 1 91 ? 6.91 4.824 -13.469 1 82 91 VAL A C 1
ATOM 716 O O . VAL A 1 91 ? 7.324 4.641 -12.328 1 82 91 VAL A O 1
ATOM 719 N N . ARG A 1 92 ? 6.086 4.059 -14.125 1 87.19 92 ARG A N 1
ATOM 720 C CA . ARG A 1 92 ? 5.57 2.855 -13.484 1 87.19 92 ARG A CA 1
ATOM 721 C C . ARG A 1 92 ? 6.121 1.601 -14.156 1 87.19 92 ARG A C 1
ATOM 723 O O . ARG A 1 92 ? 5.461 0.997 -15 1 87.19 92 ARG A O 1
ATOM 730 N N . LEU A 1 93 ? 7.391 1.304 -13.883 1 91.25 93 LEU A N 1
ATOM 731 C CA . LEU A 1 93 ? 8.07 0.119 -14.391 1 91.25 93 LEU A CA 1
ATOM 732 C C . LEU A 1 93 ? 8.273 -0.914 -13.289 1 91.25 93 LEU A C 1
ATOM 734 O O . LEU A 1 93 ? 8.289 -0.568 -12.102 1 91.25 93 LEU A O 1
ATOM 738 N N . ASN A 1 94 ? 8.367 -2.156 -13.703 1 94.69 94 ASN A N 1
ATOM 739 C CA . ASN A 1 94 ? 8.562 -3.256 -12.766 1 94.69 94 ASN A CA 1
ATOM 740 C C . ASN A 1 94 ? 9.945 -3.199 -12.109 1 94.69 94 ASN A C 1
ATOM 742 O O . ASN A 1 94 ? 10.953 -3.455 -12.766 1 94.69 94 ASN A O 1
ATOM 746 N N . MET A 1 95 ? 9.953 -3.021 -10.812 1 97.38 95 MET A N 1
ATOM 747 C CA . MET A 1 95 ? 11.219 -2.77 -10.133 1 97.38 95 MET A CA 1
ATOM 748 C C . MET A 1 95 ? 11.984 -4.07 -9.898 1 97.38 95 MET A C 1
ATOM 750 O O . MET A 1 95 ? 13.203 -4.059 -9.75 1 97.38 95 MET A O 1
ATOM 754 N N . GLU A 1 96 ? 11.281 -5.223 -9.789 1 95.88 96 GLU A N 1
ATOM 755 C CA . GLU A 1 96 ? 11.992 -6.5 -9.773 1 95.88 96 GLU A CA 1
ATOM 756 C C . GLU A 1 96 ? 12.812 -6.695 -11.047 1 95.88 96 GLU A C 1
ATOM 758 O O . GLU A 1 96 ? 13.984 -7.074 -10.977 1 95.88 96 GLU A O 1
ATOM 763 N N . GLU A 1 97 ? 12.164 -6.414 -12.156 1 94.69 97 GLU A N 1
ATOM 764 C CA . GLU A 1 97 ? 12.859 -6.492 -13.43 1 94.69 97 GLU A CA 1
ATOM 765 C C . GLU A 1 97 ? 14.008 -5.492 -13.5 1 94.69 97 GLU A C 1
ATOM 767 O O . GLU A 1 97 ? 15.094 -5.809 -14 1 94.69 97 GLU A O 1
ATOM 772 N N . PHE A 1 98 ? 13.766 -4.258 -13.055 1 97.44 98 PHE A N 1
ATOM 773 C CA . PHE A 1 98 ? 14.805 -3.232 -13.023 1 97.44 98 PHE A CA 1
ATOM 774 C C . PHE A 1 98 ? 16.047 -3.74 -12.297 1 97.44 98 PHE A C 1
ATOM 776 O O . PHE A 1 98 ? 17.156 -3.598 -12.797 1 97.44 98 PHE A O 1
ATOM 783 N N . LEU A 1 99 ? 15.828 -4.363 -11.117 1 97.88 99 LEU A N 1
ATOM 784 C CA . LEU A 1 99 ? 16.953 -4.84 -10.312 1 97.88 99 LEU A CA 1
ATOM 785 C C . LEU A 1 99 ? 17.75 -5.891 -11.07 1 97.88 99 LEU A C 1
ATOM 787 O O . LEU A 1 99 ? 18.984 -5.855 -11.062 1 97.88 99 LEU A O 1
ATOM 791 N N . HIS A 1 100 ? 17.109 -6.758 -11.758 1 95.12 100 HIS A N 1
ATOM 792 C CA . HIS A 1 100 ? 17.797 -7.801 -12.516 1 95.12 100 HIS A CA 1
ATOM 793 C C . HIS A 1 100 ? 18.625 -7.207 -13.648 1 95.12 100 HIS A C 1
ATOM 795 O O . HIS A 1 100 ? 19.797 -7.539 -13.797 1 95.12 100 HIS A O 1
ATOM 801 N N . LYS A 1 101 ? 18.047 -6.332 -14.367 1 95.25 101 LYS A N 1
ATOM 802 C CA . LYS A 1 101 ? 18.719 -5.77 -15.539 1 95.25 101 LYS A CA 1
ATOM 803 C C . LYS A 1 101 ? 19.812 -4.785 -15.133 1 95.25 101 LYS A C 1
ATOM 805 O O . LYS A 1 101 ? 20.891 -4.773 -15.727 1 95.25 101 LYS A O 1
ATOM 810 N N . ALA A 1 102 ? 19.547 -3.994 -14.148 1 96.75 102 ALA A N 1
ATOM 811 C CA . ALA A 1 102 ? 20.453 -2.91 -13.758 1 96.75 102 ALA A CA 1
ATOM 812 C C . ALA A 1 102 ? 21.703 -3.455 -13.078 1 96.75 102 ALA A C 1
ATOM 814 O O . ALA A 1 102 ? 22.781 -2.861 -13.18 1 96.75 102 ALA A O 1
ATOM 815 N N . ARG A 1 103 ? 21.531 -4.551 -12.352 1 95.44 103 ARG A N 1
ATOM 816 C CA . ARG A 1 103 ? 22.656 -5.113 -11.617 1 95.44 103 ARG A CA 1
ATOM 817 C C . ARG A 1 103 ? 23.828 -5.41 -12.555 1 95.44 103 ARG A C 1
ATOM 819 O O . ARG A 1 103 ? 24.984 -5.211 -12.188 1 95.44 103 ARG A O 1
ATOM 826 N N . ASP A 1 104 ? 23.531 -5.797 -13.719 1 92.12 104 ASP A N 1
ATOM 827 C CA . ASP A 1 104 ? 24.547 -6.172 -14.68 1 92.12 104 ASP A CA 1
ATOM 828 C C . ASP A 1 104 ? 25.203 -4.934 -15.297 1 92.12 104 ASP A C 1
ATOM 830 O O . ASP A 1 104 ? 26.359 -4.984 -15.734 1 92.12 104 ASP A O 1
ATOM 834 N N . GLN A 1 105 ? 24.578 -3.873 -15.273 1 94.5 105 GLN A N 1
ATOM 835 C CA . GLN A 1 105 ? 25.031 -2.699 -16.016 1 94.5 105 GLN A CA 1
ATOM 836 C C . GLN A 1 105 ? 25.516 -1.604 -15.078 1 94.5 105 GLN A C 1
ATOM 838 O O . GLN A 1 105 ? 26.188 -0.664 -15.508 1 94.5 105 GLN A O 1
ATOM 843 N N . ILE A 1 106 ? 25.156 -1.68 -13.82 1 96.88 106 ILE A N 1
ATOM 844 C CA . ILE A 1 106 ? 25.5 -0.654 -12.844 1 96.88 106 ILE A CA 1
ATOM 845 C C . ILE A 1 106 ? 26.266 -1.286 -11.672 1 96.88 106 ILE A C 1
ATOM 847 O O . ILE A 1 106 ? 25.656 -1.718 -10.695 1 96.88 106 ILE A O 1
ATOM 851 N N . PRO A 1 107 ? 27.516 -1.262 -11.703 1 93.75 107 PRO A N 1
ATOM 852 C CA . PRO A 1 107 ? 28.328 -2.002 -10.719 1 93.75 107 PRO A CA 1
ATOM 853 C C . PRO A 1 107 ? 28.094 -1.528 -9.289 1 93.75 107 PRO A C 1
ATOM 855 O O . PRO A 1 107 ? 28.188 -2.32 -8.352 1 93.75 107 PRO A O 1
ATOM 858 N N . ASN A 1 108 ? 27.875 -0.273 -9.172 1 94.94 108 ASN A N 1
ATOM 859 C CA . ASN A 1 108 ? 27.734 0.243 -7.812 1 94.94 108 ASN A CA 1
ATOM 860 C C . ASN A 1 108 ? 26.266 0.354 -7.414 1 94.94 108 ASN A C 1
ATOM 862 O O . ASN A 1 108 ? 25.922 1.051 -6.457 1 94.94 108 ASN A O 1
ATOM 866 N N . LEU A 1 109 ? 25.359 -0.345 -8.133 1 97.12 109 LEU A N 1
ATOM 867 C CA . LEU A 1 109 ? 23.969 -0.421 -7.727 1 97.12 109 LEU A CA 1
ATOM 868 C C . LEU A 1 109 ? 23.828 -1.14 -6.391 1 97.12 109 LEU A C 1
ATOM 870 O O . LEU A 1 109 ? 24.25 -2.295 -6.254 1 97.12 109 LEU A O 1
ATOM 874 N N . ARG A 1 110 ? 23.234 -0.464 -5.461 1 96.44 110 ARG A N 1
ATOM 875 C CA . ARG A 1 110 ? 23.062 -1.049 -4.133 1 96.44 110 ARG A CA 1
ATOM 876 C C . ARG A 1 110 ? 21.609 -1.436 -3.893 1 96.44 110 ARG A C 1
ATOM 878 O O . ARG A 1 110 ? 21.328 -2.385 -3.158 1 96.44 110 ARG A O 1
ATOM 885 N N . GLY A 1 111 ? 20.672 -0.619 -4.418 1 97.69 111 GLY A N 1
ATOM 886 C CA . GLY A 1 111 ? 19.266 -0.917 -4.176 1 97.69 111 GLY A CA 1
ATOM 887 C C . GLY A 1 111 ? 18.328 0.186 -4.637 1 97.69 111 GLY A C 1
ATOM 888 O O . GLY A 1 111 ? 18.578 0.835 -5.656 1 97.69 111 GLY A O 1
ATOM 889 N N . ILE A 1 112 ? 17.172 0.237 -4.008 1 97.81 112 ILE A N 1
ATOM 890 C CA . ILE A 1 112 ? 16.109 1.154 -4.402 1 97.81 112 ILE A CA 1
ATOM 891 C C . ILE A 1 112 ? 15.594 1.912 -3.18 1 97.81 112 ILE A C 1
ATOM 893 O O . ILE A 1 112 ? 15.414 1.326 -2.109 1 97.81 112 ILE A O 1
ATOM 897 N N . LYS A 1 113 ? 15.508 3.256 -3.27 1 96.94 113 LYS A N 1
ATOM 898 C CA . LYS A 1 113 ? 14.547 3.971 -2.438 1 96.94 113 LYS A CA 1
ATOM 899 C C . LYS A 1 113 ? 13.125 3.781 -2.955 1 96.94 113 LYS A C 1
ATOM 901 O O . LYS A 1 113 ? 12.734 4.391 -3.955 1 96.94 113 LYS A O 1
ATOM 906 N N . PHE A 1 114 ? 12.391 2.953 -2.279 1 98.06 114 PHE A N 1
ATOM 907 C CA . PHE A 1 114 ? 11.094 2.494 -2.75 1 98.06 114 PHE A CA 1
ATOM 908 C C . PHE A 1 114 ? 9.969 3.328 -2.141 1 98.06 114 PHE A C 1
ATOM 910 O O . PHE A 1 114 ? 9.5 3.033 -1.041 1 98.06 114 PHE A O 1
ATOM 917 N N . SER A 1 115 ? 9.508 4.297 -2.889 1 96.06 115 SER A N 1
ATOM 918 C CA . SER A 1 115 ? 8.523 5.23 -2.346 1 96.06 115 SER A CA 1
ATOM 919 C C . SER A 1 115 ? 7.141 4.984 -2.938 1 96.06 115 SER A C 1
ATOM 921 O O . SER A 1 115 ? 6.246 5.828 -2.82 1 96.06 115 SER A O 1
ATOM 923 N N . SER A 1 116 ? 7.004 3.828 -3.627 1 96.38 116 SER A N 1
ATOM 924 C CA . SER A 1 116 ? 5.68 3.383 -4.047 1 96.38 116 SER A CA 1
ATOM 925 C C . SER A 1 116 ? 4.902 2.789 -2.879 1 96.38 116 SER A C 1
ATOM 927 O O . SER A 1 116 ? 5.48 2.146 -2.002 1 96.38 116 SER A O 1
ATOM 929 N N . LYS A 1 117 ? 3.572 2.93 -2.91 1 96.56 117 LYS A N 1
ATOM 930 C CA . LYS A 1 117 ? 2.717 2.346 -1.882 1 96.56 117 LYS A CA 1
ATOM 931 C C . LYS A 1 117 ? 2.398 0.886 -2.195 1 96.56 117 LYS A C 1
ATOM 933 O O . LYS A 1 117 ? 1.763 0.198 -1.396 1 96.56 117 LYS A O 1
ATOM 938 N N . ASP A 1 118 ? 2.877 0.443 -3.336 1 97.06 118 ASP A N 1
ATOM 939 C CA . ASP A 1 118 ? 2.664 -0.939 -3.754 1 97.06 118 ASP A CA 1
ATOM 940 C C . ASP A 1 118 ? 3.605 -1.887 -3.014 1 97.06 118 ASP A C 1
ATOM 942 O O . ASP A 1 118 ? 4.656 -2.264 -3.541 1 97.06 118 ASP A O 1
ATOM 946 N N . LEU A 1 119 ? 3.145 -2.365 -1.891 1 98.38 119 LEU A N 1
ATOM 947 C CA . LEU A 1 119 ? 4.012 -3.18 -1.046 1 98.38 119 LEU A CA 1
ATOM 948 C C . LEU A 1 119 ? 4.121 -4.602 -1.588 1 98.38 119 LEU A C 1
ATOM 950 O O . LEU A 1 119 ? 5.012 -5.355 -1.19 1 98.38 119 LEU A O 1
ATOM 954 N N . TYR A 1 120 ? 3.219 -4.98 -2.525 1 97.19 120 TYR A N 1
ATOM 955 C CA . TYR A 1 120 ? 3.4 -6.234 -3.25 1 97.19 120 TYR A CA 1
ATOM 956 C C . TYR A 1 120 ? 4.684 -6.207 -4.07 1 97.19 120 TYR A C 1
ATOM 958 O O . TYR A 1 120 ? 5.508 -7.121 -3.975 1 97.19 120 TYR A O 1
ATOM 966 N N . GLU A 1 121 ? 4.852 -5.141 -4.77 1 97 121 GLU A N 1
ATOM 967 C CA . GLU A 1 121 ? 6.074 -4.977 -5.551 1 97 121 GLU A CA 1
ATOM 968 C C . GLU A 1 121 ? 7.293 -4.852 -4.645 1 97 121 GLU A C 1
ATOM 970 O O . GLU A 1 121 ? 8.344 -5.434 -4.922 1 97 121 GLU A O 1
ATOM 975 N N . GLY A 1 122 ? 7.125 -4.078 -3.584 1 98.25 122 GLY A N 1
ATOM 976 C CA . GLY A 1 122 ? 8.219 -3.955 -2.633 1 98.25 122 GLY A CA 1
ATOM 977 C C . GLY A 1 122 ? 8.656 -5.281 -2.045 1 98.25 122 GLY A C 1
ATOM 978 O O . GLY A 1 122 ? 9.852 -5.539 -1.895 1 98.25 122 GLY A O 1
ATOM 979 N N . PHE A 1 123 ? 7.695 -6.059 -1.724 1 98.25 123 PHE A N 1
ATOM 980 C CA . PHE A 1 123 ? 7.934 -7.379 -1.154 1 98.25 123 PHE A CA 1
ATOM 981 C C . PHE A 1 123 ? 8.711 -8.258 -2.127 1 98.25 123 PHE A C 1
ATOM 983 O O . PHE A 1 123 ? 9.641 -8.969 -1.729 1 98.25 123 PHE A O 1
ATOM 990 N N . LYS A 1 124 ? 8.375 -8.203 -3.363 1 96.88 124 LYS A N 1
ATOM 991 C CA . LYS A 1 124 ? 9.102 -8.945 -4.391 1 96.88 124 LYS A CA 1
ATOM 992 C C . LYS A 1 124 ? 10.531 -8.438 -4.52 1 96.88 124 LYS A C 1
ATOM 994 O O . LYS A 1 124 ? 11.469 -9.234 -4.641 1 96.88 124 LYS A O 1
ATOM 999 N N . CYS A 1 125 ? 10.695 -7.156 -4.469 1 98.19 125 CYS A N 1
ATOM 1000 C CA . CYS A 1 125 ? 12.031 -6.578 -4.555 1 98.19 125 CYS A CA 1
ATOM 1001 C C . CYS A 1 125 ? 12.898 -7.047 -3.396 1 98.19 125 CYS A C 1
ATOM 1003 O O . CYS A 1 125 ? 14.078 -7.363 -3.586 1 98.19 125 CYS A O 1
ATOM 1005 N N . LEU A 1 126 ? 12.32 -7.121 -2.188 1 98.19 126 LEU A N 1
ATOM 1006 C CA . LEU A 1 126 ? 13.039 -7.539 -0.991 1 98.19 126 LEU A CA 1
ATOM 1007 C C . LEU A 1 126 ? 13.594 -8.953 -1.156 1 98.19 126 LEU A C 1
ATOM 1009 O O . LEU A 1 126 ? 14.617 -9.297 -0.566 1 98.19 126 LEU A O 1
ATOM 1013 N N . ARG A 1 127 ? 12.977 -9.688 -1.979 1 96.19 127 ARG A N 1
ATOM 1014 C CA . ARG A 1 127 ? 13.297 -11.102 -2.084 1 96.19 127 ARG A CA 1
ATOM 1015 C C . ARG A 1 127 ? 14.047 -11.398 -3.383 1 96.19 127 ARG A C 1
ATOM 1017 O O . ARG A 1 127 ? 14.328 -12.562 -3.693 1 96.19 127 ARG A O 1
ATOM 1024 N N . THR A 1 128 ? 14.289 -10.391 -4.109 1 96.75 128 THR A N 1
ATOM 1025 C CA . THR A 1 128 ? 15.078 -10.5 -5.328 1 96.75 128 THR A CA 1
ATOM 1026 C C . THR A 1 128 ? 16.562 -10.555 -5 1 96.75 128 THR A C 1
ATOM 1028 O O . THR A 1 128 ? 17.062 -9.75 -4.207 1 96.75 128 THR A O 1
ATOM 1031 N N . LYS A 1 129 ? 17.234 -11.5 -5.617 1 96.44 129 LYS A N 1
ATOM 1032 C CA . LYS A 1 129 ? 18.688 -11.641 -5.457 1 96.44 129 LYS A CA 1
ATOM 1033 C C . LYS A 1 129 ? 19.406 -11.477 -6.793 1 96.44 129 LYS A C 1
ATOM 1035 O O . LYS A 1 129 ? 18.844 -11.781 -7.848 1 96.44 129 LYS A O 1
ATOM 1040 N N . ASP A 1 130 ? 20.625 -11.016 -6.684 1 94.56 130 ASP A N 1
ATOM 1041 C CA . ASP A 1 130 ? 21.422 -10.969 -7.91 1 94.56 130 ASP A CA 1
ATOM 1042 C C . ASP A 1 130 ? 22 -12.344 -8.234 1 94.56 130 ASP A C 1
ATOM 1044 O O . ASP A 1 130 ? 21.703 -13.328 -7.559 1 94.56 130 ASP A O 1
ATOM 1048 N N . ALA A 1 131 ? 22.75 -12.414 -9.305 1 92.62 131 ALA A N 1
ATOM 1049 C CA . ALA A 1 131 ? 23.281 -13.688 -9.82 1 92.62 131 ALA A CA 1
ATOM 1050 C C . ALA A 1 131 ? 24.188 -14.352 -8.797 1 92.62 131 ALA A C 1
ATOM 1052 O O . ALA A 1 131 ? 24.375 -15.57 -8.82 1 92.62 131 ALA A O 1
ATOM 1053 N N . LYS A 1 132 ? 24.734 -13.578 -7.898 1 94.12 132 LYS A N 1
ATOM 1054 C CA . LYS A 1 132 ? 25.656 -14.109 -6.891 1 94.12 132 LYS A CA 1
ATOM 1055 C C . LYS A 1 132 ? 24.922 -14.422 -5.59 1 94.12 132 LYS A C 1
ATOM 1057 O O . LYS A 1 132 ? 25.547 -14.812 -4.598 1 94.12 132 LYS A O 1
ATOM 1062 N N . GLY A 1 133 ? 23.688 -14.148 -5.578 1 94.94 133 GLY A N 1
ATOM 1063 C CA . GLY A 1 133 ? 22.875 -14.484 -4.418 1 94.94 133 GLY A CA 1
ATOM 1064 C C . GLY A 1 133 ? 22.797 -13.359 -3.408 1 94.94 133 GLY A C 1
ATOM 1065 O O . GLY A 1 133 ? 22.297 -13.555 -2.295 1 94.94 133 GLY A O 1
ATOM 1066 N N . HIS A 1 134 ? 23.219 -12.211 -3.77 1 94.81 134 HIS A N 1
ATOM 1067 C CA . HIS A 1 134 ? 23.188 -11.078 -2.85 1 94.81 134 HIS A CA 1
ATOM 1068 C C . HIS A 1 134 ? 21.828 -10.367 -2.906 1 94.81 134 HIS A C 1
ATOM 1070 O O . HIS A 1 134 ? 21.25 -10.227 -3.98 1 94.81 134 HIS A O 1
ATOM 1076 N N . ASN A 1 135 ? 21.422 -9.93 -1.751 1 96 135 ASN A N 1
ATOM 1077 C CA . ASN A 1 135 ? 20.203 -9.133 -1.661 1 96 135 ASN A CA 1
ATOM 1078 C C . ASN A 1 135 ? 20.469 -7.676 -2.035 1 96 135 ASN A C 1
ATOM 1080 O O . ASN A 1 135 ? 21.609 -7.203 -1.965 1 96 135 ASN A O 1
ATOM 1084 N N . PHE A 1 136 ? 19.453 -6.996 -2.488 1 97.81 136 PHE A N 1
ATOM 1085 C CA . PHE A 1 136 ? 19.484 -5.551 -2.678 1 97.81 136 PHE A CA 1
ATOM 1086 C C . PHE A 1 136 ? 19 -4.832 -1.428 1 97.81 136 PHE A C 1
ATOM 1088 O O . PHE A 1 136 ? 18.297 -5.414 -0.605 1 97.81 136 PHE A O 1
ATOM 1095 N N . ASP A 1 137 ? 19.438 -3.611 -1.252 1 97.06 137 ASP A N 1
ATOM 1096 C CA . ASP A 1 137 ? 18.969 -2.752 -0.173 1 97.06 137 ASP A CA 1
ATOM 1097 C C . ASP A 1 137 ? 17.719 -1.981 -0.599 1 97.06 137 ASP A C 1
ATOM 1099 O O . ASP A 1 137 ? 17.812 -1.003 -1.343 1 97.06 137 ASP A O 1
ATOM 1103 N N . ILE A 1 138 ? 16.594 -2.471 -0.156 1 98.56 138 ILE A N 1
ATOM 1104 C CA . ILE A 1 138 ? 15.336 -1.81 -0.474 1 98.56 138 ILE A CA 1
ATOM 1105 C C . ILE A 1 138 ? 14.875 -0.981 0.722 1 98.56 138 ILE A C 1
ATOM 1107 O O . ILE A 1 138 ? 14.5 -1.534 1.759 1 98.56 138 ILE A O 1
ATOM 1111 N N . LEU A 1 139 ? 14.891 0.33 0.613 1 98.06 139 LEU A N 1
ATOM 1112 C CA . LEU A 1 139 ? 14.516 1.253 1.681 1 98.06 139 LEU A CA 1
ATOM 1113 C C . LEU A 1 139 ? 13.18 1.926 1.379 1 98.06 139 LEU A C 1
ATOM 1115 O O . LEU A 1 139 ? 12.977 2.447 0.28 1 98.06 139 LEU A O 1
ATOM 1119 N N . PHE A 1 140 ? 12.359 1.897 2.334 1 98.38 140 PHE A N 1
ATOM 1120 C CA . PHE A 1 140 ? 11.008 2.381 2.098 1 98.38 140 PHE A CA 1
ATOM 1121 C C . PHE A 1 140 ? 10.938 3.896 2.248 1 98.38 140 PHE A C 1
ATOM 1123 O O . PHE A 1 140 ? 11.555 4.465 3.15 1 98.38 140 PHE A O 1
ATOM 1130 N N . GLY A 1 141 ? 10.047 4.551 1.368 1 97.25 141 GLY A N 1
ATOM 1131 C CA . GLY A 1 141 ? 10.125 6.004 1.337 1 97.25 141 GLY A CA 1
ATOM 1132 C C . GLY A 1 141 ? 8.789 6.672 1.597 1 97.25 141 GLY A C 1
ATOM 1133 O O . GLY A 1 141 ? 8.68 7.898 1.537 1 97.25 141 GLY A O 1
ATOM 1134 N N . CYS A 1 142 ? 7.727 5.891 1.925 1 96.62 142 CYS A N 1
ATOM 1135 C CA . CYS A 1 142 ? 6.414 6.465 2.207 1 96.62 142 CYS A CA 1
ATOM 1136 C C . CYS A 1 142 ? 6.117 6.445 3.701 1 96.62 142 CYS A C 1
ATOM 1138 O O . CYS A 1 142 ? 5.66 5.434 4.234 1 96.62 142 CYS A O 1
ATOM 1140 N N . ASP A 1 143 ? 6.242 7.633 4.312 1 96.75 143 ASP A N 1
ATOM 1141 C CA . ASP A 1 143 ? 6.188 7.75 5.766 1 96.75 143 ASP A CA 1
ATOM 1142 C C . ASP A 1 143 ? 4.816 7.336 6.301 1 96.75 143 ASP A C 1
ATOM 1144 O O . ASP A 1 143 ? 4.715 6.762 7.387 1 96.75 143 ASP A O 1
ATOM 1148 N N . GLU A 1 144 ? 3.807 7.59 5.531 1 96.31 144 GLU A N 1
ATOM 1149 C CA . GLU A 1 144 ? 2.43 7.473 6.008 1 96.31 144 GLU A CA 1
ATOM 1150 C C . GLU A 1 144 ? 2.008 6.008 6.117 1 96.31 144 GLU A C 1
ATOM 1152 O O . GLU A 1 144 ? 0.95 5.703 6.672 1 96.31 144 GLU A O 1
ATOM 1157 N N . GLN A 1 145 ? 2.871 5.086 5.648 1 98.31 145 GLN A N 1
ATOM 1158 C CA . GLN A 1 145 ? 2.57 3.674 5.852 1 98.31 145 GLN A CA 1
ATOM 1159 C C . GLN A 1 145 ? 3.84 2.879 6.148 1 98.31 145 GLN A C 1
ATOM 1161 O O . GLN A 1 145 ? 3.982 1.739 5.703 1 98.31 145 GLN A O 1
ATOM 1166 N N . VAL A 1 146 ? 4.727 3.41 6.953 1 98.69 146 VAL A N 1
ATOM 1167 C CA . VAL A 1 146 ? 6.047 2.836 7.168 1 98.69 146 VAL A CA 1
ATOM 1168 C C . VAL A 1 146 ? 5.93 1.56 7.996 1 98.69 146 VAL A C 1
ATOM 1170 O O . VAL A 1 146 ? 6.684 0.605 7.793 1 98.69 146 VAL A O 1
ATOM 1173 N N . ILE A 1 147 ? 5.039 1.458 8.938 1 98.81 147 ILE A N 1
ATOM 1174 C CA . ILE A 1 147 ? 4.961 0.249 9.742 1 98.81 147 ILE A CA 1
ATOM 1175 C C . ILE A 1 147 ? 4.453 -0.913 8.891 1 98.81 147 ILE A C 1
ATOM 1177 O O . ILE A 1 147 ? 4.801 -2.07 9.141 1 98.81 147 ILE A O 1
ATOM 1181 N N . ALA A 1 148 ? 3.598 -0.61 7.887 1 98.88 148 ALA A N 1
ATOM 1182 C CA . ALA A 1 148 ? 3.193 -1.63 6.922 1 98.88 148 ALA A CA 1
ATOM 1183 C C . ALA A 1 148 ? 4.402 -2.205 6.191 1 98.88 148 ALA A C 1
ATOM 1185 O O . ALA A 1 148 ? 4.5 -3.42 6.004 1 98.88 148 ALA A O 1
ATOM 1186 N N . ALA A 1 149 ? 5.285 -1.322 5.797 1 98.81 149 ALA A N 1
ATOM 1187 C CA . ALA A 1 149 ? 6.508 -1.753 5.121 1 98.81 149 ALA A CA 1
ATOM 1188 C C . ALA A 1 149 ? 7.355 -2.635 6.031 1 98.81 149 ALA A C 1
ATOM 1190 O O . ALA A 1 149 ? 7.887 -3.658 5.594 1 98.81 149 ALA A O 1
ATOM 1191 N N . PHE A 1 150 ? 7.438 -2.24 7.266 1 98.75 150 PHE A N 1
ATOM 1192 C CA . PHE A 1 150 ? 8.219 -3.037 8.211 1 98.75 150 PHE A CA 1
ATOM 1193 C C . PHE A 1 150 ? 7.598 -4.418 8.391 1 98.75 150 PHE A C 1
ATOM 1195 O O . PHE A 1 150 ? 8.312 -5.418 8.492 1 98.75 150 PHE A O 1
ATOM 1202 N N . ALA A 1 151 ? 6.301 -4.488 8.414 1 98.69 151 ALA A N 1
ATOM 1203 C CA . ALA A 1 151 ? 5.613 -5.777 8.516 1 98.69 151 ALA A CA 1
ATOM 1204 C C . ALA A 1 151 ? 5.961 -6.68 7.336 1 98.69 151 ALA A C 1
ATOM 1206 O O . ALA A 1 151 ? 6.094 -7.895 7.496 1 98.69 151 ALA A O 1
ATOM 1207 N N . MET A 1 152 ? 6.156 -6.09 6.219 1 98.62 152 MET A N 1
ATOM 1208 C CA . MET A 1 152 ? 6.438 -6.836 4.996 1 98.62 152 MET A CA 1
ATOM 1209 C C . MET A 1 152 ? 7.914 -7.211 4.914 1 98.62 152 MET A C 1
ATOM 1211 O O . MET A 1 152 ? 8.32 -7.965 4.027 1 98.62 152 MET A O 1
ATOM 1215 N N . GLY A 1 153 ? 8.75 -6.613 5.781 1 98.12 153 GLY A N 1
ATOM 1216 C CA . GLY A 1 153 ? 10.125 -7.086 5.855 1 98.12 153 GLY A CA 1
ATOM 1217 C C . GLY A 1 153 ? 11.141 -6.012 5.52 1 98.12 153 GLY A C 1
ATOM 1218 O O . GLY A 1 153 ? 12.352 -6.27 5.531 1 98.12 153 GLY A O 1
ATOM 1219 N N . PHE A 1 154 ? 10.68 -4.793 5.207 1 98.5 154 PHE A N 1
ATOM 1220 C CA . PHE A 1 154 ? 11.633 -3.699 5.043 1 98.5 154 PHE A CA 1
ATOM 1221 C C . PHE A 1 154 ? 12.43 -3.48 6.324 1 98.5 154 PHE A C 1
ATOM 1223 O O . PHE A 1 154 ? 11.867 -3.436 7.418 1 98.5 154 PHE A O 1
ATOM 1230 N N . ARG A 1 155 ? 13.695 -3.246 6.211 1 96.31 155 ARG A N 1
ATOM 1231 C CA . ARG A 1 155 ? 14.555 -3.123 7.379 1 96.31 155 ARG A CA 1
ATOM 1232 C C . ARG A 1 155 ? 14.891 -1.662 7.66 1 96.31 155 ARG A C 1
ATOM 1234 O O . ARG A 1 155 ? 15.367 -1.325 8.75 1 96.31 155 ARG A O 1
ATOM 1241 N N . GLY A 1 156 ? 14.727 -0.857 6.684 1 96.5 156 GLY A N 1
ATOM 1242 C CA . GLY A 1 156 ? 15.023 0.562 6.797 1 96.5 156 GLY A CA 1
ATOM 1243 C C . GLY A 1 156 ? 14.148 1.43 5.918 1 96.5 156 GLY A C 1
ATOM 1244 O O . GLY A 1 156 ? 13.367 0.917 5.109 1 96.5 156 GLY A O 1
ATOM 1245 N N . ALA A 1 157 ? 14.281 2.742 6.188 1 96.88 157 ALA A N 1
ATOM 1246 C CA . ALA A 1 157 ? 13.445 3.697 5.457 1 96.88 157 ALA A CA 1
ATOM 1247 C C . ALA A 1 157 ? 14.18 5.023 5.262 1 96.88 157 ALA A C 1
ATOM 1249 O O . ALA A 1 157 ? 15.078 5.363 6.031 1 96.88 157 ALA A O 1
ATOM 1250 N N . ILE A 1 158 ? 13.852 5.613 4.156 1 94.81 158 ILE A N 1
ATOM 1251 C CA . ILE A 1 158 ? 14.25 6.98 3.855 1 94.81 158 ILE A CA 1
ATOM 1252 C C . ILE A 1 158 ? 13.008 7.859 3.707 1 94.81 158 ILE A C 1
ATOM 1254 O O . ILE A 1 158 ? 12.336 7.824 2.676 1 94.81 158 ILE A O 1
ATOM 1258 N N . GLY A 1 159 ? 12.695 8.617 4.727 1 92.81 159 GLY A N 1
ATOM 1259 C CA . GLY A 1 159 ? 11.461 9.375 4.723 1 92.81 159 GLY A CA 1
ATOM 1260 C C . GLY A 1 159 ? 11.68 10.875 4.699 1 92.81 159 GLY A C 1
ATOM 1261 O O . GLY A 1 159 ? 12.805 11.352 4.887 1 92.81 159 GLY A O 1
ATOM 1262 N N . SER A 1 160 ? 10.578 11.555 4.449 1 90.75 160 SER A N 1
ATOM 1263 C CA . SER A 1 160 ? 10.625 13.008 4.332 1 90.75 160 SER A CA 1
ATOM 1264 C C . SER A 1 160 ? 10.367 13.68 5.676 1 90.75 160 SER A C 1
ATOM 1266 O O . SER A 1 160 ? 10.75 14.828 5.887 1 90.75 160 SER A O 1
ATOM 1268 N N . THR A 1 161 ? 9.742 12.977 6.621 1 94.75 161 THR A N 1
ATOM 1269 C CA . THR A 1 161 ? 9.32 13.625 7.855 1 94.75 161 THR A CA 1
ATOM 1270 C C . THR A 1 161 ? 10.164 13.148 9.031 1 94.75 161 THR A C 1
ATOM 1272 O O . THR A 1 161 ? 9.852 13.438 10.188 1 94.75 161 THR A O 1
ATOM 1275 N N . TYR A 1 162 ? 11.219 12.422 8.75 1 93.81 162 TYR A N 1
ATOM 1276 C CA . TYR A 1 162 ? 12.031 11.844 9.82 1 93.81 162 TYR A CA 1
ATOM 1277 C C . TYR A 1 162 ? 12.766 12.938 10.594 1 93.81 162 TYR A C 1
ATOM 1279 O O . TYR A 1 162 ? 12.984 12.805 11.797 1 93.81 162 TYR A O 1
ATOM 1287 N N . SER A 1 163 ? 13.109 14.039 9.883 1 91.19 163 SER A N 1
ATOM 1288 C CA . SER A 1 163 ? 13.797 15.141 10.547 1 91.19 163 SER A CA 1
ATOM 1289 C C . SER A 1 163 ? 12.867 15.875 11.508 1 91.19 163 SER A C 1
ATOM 1291 O O . SER A 1 163 ? 13.328 16.562 12.422 1 91.19 163 SER A O 1
ATOM 1293 N N . LEU A 1 164 ? 11.617 15.711 11.273 1 95.56 164 LEU A N 1
ATOM 1294 C CA . LEU A 1 164 ? 10.633 16.391 12.094 1 95.56 164 LEU A CA 1
ATOM 1295 C C . LEU A 1 164 ? 10.234 15.539 13.289 1 95.56 164 LEU A C 1
ATOM 1297 O O . LEU A 1 164 ? 9.977 16.062 14.375 1 95.56 164 LEU A O 1
ATOM 1301 N N . LEU A 1 165 ? 10.156 14.219 13.094 1 95.94 165 LEU A N 1
ATOM 1302 C CA . LEU A 1 165 ? 9.703 13.305 14.125 1 95.94 165 LEU A CA 1
ATOM 1303 C C . LEU A 1 165 ? 10.656 12.117 14.258 1 95.94 165 LEU A C 1
ATOM 1305 O O . LEU A 1 165 ? 10.227 10.961 14.227 1 95.94 165 LEU A O 1
ATOM 1309 N N . PRO A 1 166 ? 11.93 12.359 14.523 1 94.5 166 PRO A N 1
ATOM 1310 C CA . PRO A 1 166 ? 12.859 11.227 14.57 1 94.5 166 PRO A CA 1
ATOM 1311 C C . PRO A 1 166 ? 12.523 10.227 15.672 1 94.5 166 PRO A C 1
ATOM 1313 O O . PRO A 1 166 ? 12.617 9.016 15.469 1 94.5 166 PRO A O 1
ATOM 1316 N N . GLY A 1 167 ? 12.148 10.719 16.828 1 96.5 167 GLY A N 1
ATOM 1317 C CA . GLY A 1 167 ? 11.82 9.836 17.938 1 96.5 167 GLY A CA 1
ATOM 1318 C C . GLY A 1 167 ? 10.633 8.93 17.641 1 96.5 167 GLY A C 1
ATOM 1319 O O . GLY A 1 167 ? 10.672 7.734 17.938 1 96.5 167 GLY A O 1
ATOM 1320 N N . VAL A 1 168 ? 9.617 9.492 17.047 1 97.62 168 VAL A N 1
ATOM 1321 C CA . VAL A 1 168 ? 8.398 8.758 16.75 1 97.62 168 VAL A CA 1
ATOM 1322 C C . VAL A 1 168 ? 8.711 7.605 15.797 1 97.62 168 VAL A C 1
ATOM 1324 O O . VAL A 1 168 ? 8.281 6.469 16.031 1 97.62 168 VAL A O 1
ATOM 1327 N N . TYR A 1 169 ? 9.508 7.859 14.797 1 97.19 169 TYR A N 1
ATOM 1328 C CA . TYR A 1 169 ? 9.812 6.828 13.812 1 97.19 169 TYR A CA 1
ATOM 1329 C C . TYR A 1 169 ? 10.75 5.777 14.398 1 97.19 169 TYR A C 1
ATOM 1331 O O . TYR A 1 169 ? 10.625 4.59 14.102 1 97.19 169 TYR A O 1
ATOM 1339 N N . ARG A 1 170 ? 11.703 6.215 15.188 1 97.44 170 ARG A N 1
ATOM 1340 C CA . ARG A 1 170 ? 12.578 5.258 15.859 1 97.44 170 ARG A CA 1
ATOM 1341 C C . ARG A 1 170 ? 11.781 4.328 16.766 1 97.44 170 ARG A C 1
ATOM 1343 O O . ARG A 1 170 ? 11.984 3.113 16.766 1 97.44 170 ARG A O 1
ATOM 1350 N N . GLN A 1 171 ? 10.891 4.918 17.5 1 98.19 171 GLN A N 1
ATOM 1351 C CA . GLN A 1 171 ? 10.062 4.125 18.391 1 98.19 171 GLN A CA 1
ATOM 1352 C C . GLN A 1 171 ? 9.148 3.184 17.609 1 98.19 171 GLN A C 1
ATOM 1354 O O . GLN A 1 171 ? 8.898 2.055 18.047 1 98.19 171 GLN A O 1
ATOM 1359 N N . ALA A 1 172 ? 8.641 3.645 16.5 1 98.38 172 ALA A N 1
ATOM 1360 C CA . ALA A 1 172 ? 7.805 2.787 15.656 1 98.38 172 ALA A CA 1
ATOM 1361 C C . ALA A 1 172 ? 8.594 1.58 15.148 1 98.38 172 ALA A C 1
ATOM 1363 O O . ALA A 1 172 ? 8.086 0.454 15.164 1 98.38 172 ALA A O 1
ATOM 1364 N N . LYS A 1 173 ? 9.797 1.833 14.727 1 98.25 173 LYS A N 1
ATOM 1365 C CA . LYS A 1 173 ? 10.648 0.745 14.266 1 98.25 173 LYS A CA 1
ATOM 1366 C C . LYS A 1 173 ? 10.906 -0.265 15.383 1 98.25 173 LYS A C 1
ATOM 1368 O O . LYS A 1 173 ? 10.805 -1.475 15.164 1 98.25 173 LYS A O 1
ATOM 1373 N N . LEU A 1 174 ? 11.227 0.243 16.578 1 98.19 174 LEU A N 1
ATOM 1374 C CA . LEU A 1 174 ? 11.492 -0.626 17.719 1 98.19 174 LEU A CA 1
ATOM 1375 C C . LEU A 1 174 ? 10.242 -1.429 18.094 1 98.19 174 LEU A C 1
ATOM 1377 O O . LEU A 1 174 ? 10.336 -2.623 18.375 1 98.19 174 LEU A O 1
ATOM 1381 N N . ALA A 1 175 ? 9.109 -0.753 18.062 1 98.62 175 ALA A N 1
ATOM 1382 C CA . ALA A 1 175 ? 7.852 -1.435 18.359 1 98.62 175 ALA A CA 1
ATOM 1383 C C . ALA A 1 175 ? 7.59 -2.566 17.375 1 98.62 175 ALA A C 1
ATOM 1385 O O . ALA A 1 175 ? 7.176 -3.66 17.766 1 98.62 175 ALA A O 1
ATOM 1386 N N . MET A 1 176 ? 7.863 -2.32 16.125 1 98.44 176 MET A N 1
ATOM 1387 C CA . MET A 1 176 ? 7.68 -3.344 15.102 1 98.44 176 MET A CA 1
ATOM 1388 C C . MET A 1 176 ? 8.664 -4.496 15.297 1 98.44 176 MET A C 1
ATOM 1390 O O . MET A 1 176 ? 8.289 -5.66 15.164 1 98.44 176 MET A O 1
ATOM 1394 N N . ASP A 1 177 ? 9.867 -4.215 15.625 1 97.25 177 ASP A N 1
ATOM 1395 C CA . ASP A 1 177 ? 10.867 -5.246 15.859 1 97.25 177 ASP A CA 1
ATOM 1396 C C . ASP A 1 177 ? 10.469 -6.148 17.016 1 97.25 177 ASP A C 1
ATOM 1398 O O . ASP A 1 177 ? 10.758 -7.348 17.016 1 97.25 177 ASP A O 1
ATOM 1402 N N . ASP A 1 178 ? 9.797 -5.543 17.938 1 97.56 178 ASP A N 1
ATOM 1403 C CA . ASP A 1 178 ? 9.43 -6.27 19.141 1 97.56 178 ASP A CA 1
ATOM 1404 C C . ASP A 1 178 ? 8.031 -6.879 19.016 1 97.56 178 ASP A C 1
ATOM 1406 O O . ASP A 1 178 ? 7.531 -7.508 19.953 1 97.56 178 ASP A O 1
ATOM 1410 N N . GLY A 1 179 ? 7.398 -6.645 17.938 1 96.88 179 GLY A N 1
ATOM 1411 C CA . GLY A 1 179 ? 6.078 -7.207 17.703 1 96.88 179 GLY A CA 1
ATOM 1412 C C . GLY A 1 179 ? 4.98 -6.492 18.453 1 96.88 179 GLY A C 1
ATOM 1413 O O . GLY A 1 179 ? 3.924 -7.066 18.719 1 96.88 179 GLY A O 1
ATOM 1414 N N . ARG A 1 180 ? 5.238 -5.277 18.922 1 98.06 180 ARG A N 1
ATOM 1415 C CA . ARG A 1 180 ? 4.25 -4.469 19.641 1 98.06 180 ARG A CA 1
ATOM 1416 C C . ARG A 1 180 ? 3.406 -3.656 18.656 1 98.06 180 ARG A C 1
ATOM 1418 O O . ARG A 1 180 ? 3.529 -2.432 18.594 1 98.06 180 ARG A O 1
ATOM 1425 N N . LEU A 1 181 ? 2.479 -4.242 18 1 98.19 181 LEU A N 1
ATOM 1426 C CA . LEU A 1 181 ? 1.757 -3.678 16.875 1 98.19 181 LEU A CA 1
ATOM 1427 C C . LEU A 1 181 ? 0.843 -2.543 17.312 1 98.19 181 LEU A C 1
ATOM 1429 O O . LEU A 1 181 ? 0.707 -1.538 16.609 1 98.19 181 LEU A O 1
ATOM 1433 N N . ALA A 1 182 ? 0.164 -2.699 18.453 1 97.62 182 ALA A N 1
ATOM 1434 C CA . ALA A 1 182 ? -0.732 -1.648 18.922 1 97.62 182 ALA A CA 1
ATOM 1435 C C . ALA A 1 182 ? 0.022 -0.339 19.141 1 97.62 182 ALA A C 1
ATOM 1437 O O . ALA A 1 182 ? -0.44 0.726 18.719 1 97.62 182 ALA A O 1
ATOM 1438 N N . GLU A 1 183 ? 1.162 -0.43 19.75 1 98.44 183 GLU A N 1
ATOM 1439 C CA . GLU A 1 183 ? 1.993 0.752 19.953 1 98.44 183 GLU A CA 1
ATOM 1440 C C . GLU A 1 183 ? 2.475 1.331 18.625 1 98.44 183 GLU A C 1
ATOM 1442 O O . GLU A 1 183 ? 2.443 2.547 18.422 1 98.44 183 GLU A O 1
ATOM 1447 N N . ALA A 1 184 ? 2.914 0.49 17.703 1 98.69 184 ALA A N 1
ATOM 1448 C CA . ALA A 1 184 ? 3.367 0.926 16.391 1 98.69 184 ALA A CA 1
ATOM 1449 C C . ALA A 1 184 ? 2.27 1.7 15.664 1 98.69 184 ALA A C 1
ATOM 1451 O O . ALA A 1 184 ? 2.543 2.713 15.016 1 98.69 184 ALA A O 1
ATOM 1452 N N . ARG A 1 185 ? 1.054 1.297 15.812 1 98.12 185 ARG A N 1
ATOM 1453 C CA . ARG A 1 185 ? -0.076 1.939 15.148 1 98.12 185 ARG A CA 1
ATOM 1454 C C . ARG A 1 185 ? -0.31 3.342 15.703 1 98.12 185 ARG A C 1
ATOM 1456 O O . ARG A 1 185 ? -0.634 4.266 14.953 1 98.12 185 ARG A O 1
ATOM 1463 N N . GLU A 1 186 ? -0.192 3.439 16.953 1 98.19 186 GLU A N 1
ATOM 1464 C CA . GLU A 1 186 ? -0.361 4.762 17.562 1 98.19 186 GLU A CA 1
ATOM 1465 C C . GLU A 1 186 ? 0.73 5.723 17.094 1 98.19 186 GLU A C 1
ATOM 1467 O O . GLU A 1 186 ? 0.464 6.898 16.844 1 98.19 186 GLU A O 1
ATOM 1472 N N . LEU A 1 187 ? 1.927 5.211 17.031 1 98.56 187 LEU A N 1
ATOM 1473 C CA . LEU A 1 187 ? 3.031 6.023 16.531 1 98.56 187 LEU A CA 1
ATOM 1474 C C . LEU A 1 187 ? 2.842 6.352 15.055 1 98.56 187 LEU A C 1
ATOM 1476 O O . LEU A 1 187 ? 3.082 7.484 14.633 1 98.56 187 LEU A O 1
ATOM 1480 N N . GLN A 1 188 ? 2.355 5.391 14.25 1 98.62 188 GLN A N 1
ATOM 1481 C CA . GLN A 1 188 ? 2.023 5.625 12.844 1 98.62 188 GLN A CA 1
ATOM 1482 C C . GLN A 1 188 ? 0.958 6.711 12.711 1 98.62 188 GLN A C 1
ATOM 1484 O O . GLN A 1 188 ? 1.008 7.52 11.781 1 98.62 188 GLN A O 1
ATOM 1489 N N . ALA A 1 189 ? 0.035 6.75 13.648 1 98.31 189 ALA A N 1
ATOM 1490 C CA . ALA A 1 189 ? -1.024 7.758 13.625 1 98.31 189 ALA A CA 1
ATOM 1491 C C . ALA A 1 189 ? -0.449 9.164 13.766 1 98.31 189 ALA A C 1
ATOM 1493 O O . ALA A 1 189 ? -0.948 10.109 13.148 1 98.31 189 ALA A O 1
ATOM 1494 N N . ARG A 1 190 ? 0.541 9.289 14.539 1 98.06 190 ARG A N 1
ATOM 1495 C CA . ARG A 1 190 ? 1.198 10.586 14.688 1 98.06 190 ARG A CA 1
ATOM 1496 C C . ARG A 1 190 ? 1.835 11.031 13.375 1 98.06 190 ARG A C 1
ATOM 1498 O O . ARG A 1 190 ? 1.685 12.18 12.961 1 98.06 190 ARG A O 1
ATOM 1505 N N . SER A 1 191 ? 2.504 10.062 12.766 1 96.62 191 SER A N 1
ATOM 1506 C CA . SER A 1 191 ? 3.111 10.328 11.461 1 96.62 191 SER A CA 1
ATOM 1507 C C . SER A 1 191 ? 2.062 10.75 10.438 1 96.62 191 SER A C 1
ATOM 1509 O O . SER A 1 191 ? 2.248 11.734 9.727 1 96.62 191 SER A O 1
ATOM 1511 N N . VAL A 1 192 ? 0.982 10.062 10.398 1 97.31 192 VAL A N 1
ATOM 1512 C CA . VAL A 1 192 ? -0.089 10.32 9.438 1 97.31 192 VAL A CA 1
ATOM 1513 C C . VAL A 1 192 ? -0.688 11.703 9.695 1 97.31 192 VAL A C 1
ATOM 1515 O O . VAL A 1 192 ? -0.964 12.445 8.758 1 97.31 192 VAL A O 1
ATOM 1518 N N . ARG A 1 193 ? -0.862 12.055 10.953 1 97 193 ARG A N 1
ATOM 1519 C CA . ARG A 1 193 ? -1.399 13.359 11.297 1 97 193 ARG A CA 1
ATOM 1520 C C . ARG A 1 193 ? -0.458 14.477 10.852 1 97 193 ARG A C 1
ATOM 1522 O O . ARG A 1 193 ? -0.9 15.492 10.312 1 97 193 ARG A O 1
ATOM 1529 N N . LEU A 1 194 ? 0.831 14.273 11.094 1 97.12 194 LEU A N 1
ATOM 1530 C CA . LEU A 1 194 ? 1.82 15.25 10.648 1 97.12 194 LEU A CA 1
ATOM 1531 C C . LEU A 1 194 ? 1.754 15.445 9.133 1 97.12 194 LEU A C 1
ATOM 1533 O O . LEU A 1 194 ? 1.691 16.578 8.656 1 97.12 194 LEU A O 1
ATOM 1537 N N . VAL A 1 195 ? 1.733 14.336 8.414 1 95.31 195 VAL A N 1
ATOM 1538 C CA . VAL A 1 195 ? 1.709 14.375 6.957 1 95.31 195 VAL A CA 1
ATOM 1539 C C . VAL A 1 195 ? 0.443 15.086 6.48 1 95.31 195 VAL A C 1
ATOM 1541 O O . VAL A 1 195 ? 0.501 15.953 5.609 1 95.31 195 VAL A O 1
ATOM 1544 N N . HIS A 1 196 ? -0.618 14.773 7.121 1 93.44 196 HIS A N 1
ATOM 1545 C CA . HIS A 1 196 ? -1.901 15.367 6.762 1 93.44 196 HIS A CA 1
ATOM 1546 C C . HIS A 1 196 ? -1.871 16.875 6.922 1 93.44 196 HIS A C 1
ATOM 1548 O O . HIS A 1 196 ? -2.291 17.609 6.02 1 93.44 196 HIS A O 1
ATOM 1554 N N . VAL A 1 197 ? -1.39 17.359 7.988 1 96.12 197 VAL A N 1
ATOM 1555 C CA . VAL A 1 197 ? -1.339 18.797 8.258 1 96.12 197 VAL A CA 1
ATOM 1556 C C . VAL A 1 197 ? -0.401 19.469 7.258 1 96.12 197 VAL A C 1
ATOM 1558 O O . VAL A 1 197 ? -0.759 20.484 6.648 1 96.12 197 VAL A O 1
ATOM 1561 N N . CYS A 1 198 ? 0.762 18.875 7.031 1 95.12 198 CYS A N 1
ATOM 1562 C CA . CYS A 1 198 ? 1.783 19.484 6.195 1 95.12 198 CYS A CA 1
ATOM 1563 C C . CYS A 1 198 ? 1.31 19.609 4.75 1 95.12 198 CYS A C 1
ATOM 1565 O O . CYS A 1 198 ? 1.619 20.578 4.066 1 95.12 198 CYS A O 1
ATOM 1567 N N . PHE A 1 199 ? 0.534 18.656 4.34 1 91.62 199 PHE A N 1
ATOM 1568 C CA . PHE A 1 199 ? 0.128 18.625 2.939 1 91.62 199 PHE A CA 1
ATOM 1569 C C . PHE A 1 199 ? -0.963 19.656 2.67 1 91.62 199 PHE A C 1
ATOM 1571 O O . PHE A 1 199 ? -1.294 19.938 1.515 1 91.62 199 PHE A O 1
ATOM 1578 N N . LYS A 1 200 ? -1.447 20.312 3.701 1 91.62 200 LYS A N 1
ATOM 1579 C CA . LYS A 1 200 ? -2.422 21.391 3.539 1 91.62 200 LYS A CA 1
ATOM 1580 C C . LYS A 1 200 ? -1.737 22.703 3.164 1 91.62 200 LYS A C 1
ATOM 1582 O O . LYS A 1 200 ? -2.395 23.656 2.732 1 91.62 200 LYS A O 1
ATOM 1587 N N . PHE A 1 201 ? -0.5 22.688 3.412 1 92.19 201 PHE A N 1
ATOM 1588 C CA . PHE A 1 201 ? 0.193 23.969 3.266 1 92.19 201 PHE A CA 1
ATOM 1589 C C . PHE A 1 201 ? 1.172 23.922 2.1 1 92.19 201 PHE A C 1
ATOM 1591 O O . PHE A 1 201 ? 1.845 22.906 1.889 1 92.19 201 PHE A O 1
ATOM 1598 N N . GLY A 1 202 ? 1.229 24.844 1.376 1 77.81 202 GLY A N 1
ATOM 1599 C CA . GLY A 1 202 ? 2.012 24.953 0.154 1 77.81 202 GLY A CA 1
ATOM 1600 C C . GLY A 1 202 ? 1.164 24.891 -1.103 1 77.81 202 GLY A C 1
ATOM 1601 O O . GLY A 1 202 ? -0.025 24.578 -1.041 1 77.81 202 GLY A O 1
ATOM 1602 N N . LYS A 1 203 ? 1.654 25.469 -2.154 1 70.94 203 LYS A N 1
AT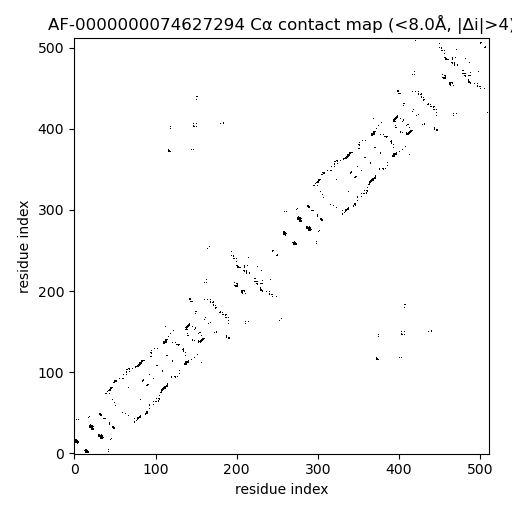OM 1603 C CA . LYS A 1 203 ? 0.955 25.469 -3.436 1 70.94 203 LYS A CA 1
ATOM 1604 C C . LYS A 1 203 ? 1.754 24.719 -4.496 1 70.94 203 LYS A C 1
ATOM 1606 O O . LYS A 1 203 ? 2.986 24.734 -4.48 1 70.94 203 LYS A O 1
ATOM 1611 N N . GLY A 1 204 ? 1.058 23.938 -5.234 1 61.34 204 GLY A N 1
ATOM 1612 C CA . GLY A 1 204 ? 1.624 23.375 -6.449 1 61.34 204 GLY A CA 1
ATOM 1613 C C . GLY A 1 204 ? 2.5 22.156 -6.184 1 61.34 204 GLY A C 1
ATOM 1614 O O . GLY A 1 204 ? 2.244 21.391 -5.258 1 61.34 204 GLY A O 1
ATOM 1615 N N . VAL A 1 205 ? 3.514 21.938 -7.008 1 58.97 205 VAL A N 1
ATOM 1616 C CA . VAL A 1 205 ? 4.316 20.719 -7.148 1 58.97 205 VAL A CA 1
ATOM 1617 C C . VAL A 1 205 ? 5.266 20.594 -5.961 1 58.97 205 VAL A C 1
ATOM 1619 O O . VAL A 1 205 ? 5.652 19.484 -5.59 1 58.97 205 VAL A O 1
ATOM 1622 N N . GLY A 1 206 ? 5.359 21.547 -5.156 1 68.94 206 GLY A N 1
ATOM 1623 C CA . GLY A 1 206 ? 6.395 21.469 -4.137 1 68.94 206 GLY A CA 1
ATOM 1624 C C . GLY A 1 206 ? 5.848 21.125 -2.762 1 68.94 206 GLY A C 1
ATOM 1625 O O . GLY A 1 206 ? 6.613 20.969 -1.806 1 68.94 206 GLY A O 1
ATOM 1626 N N . ARG A 1 207 ? 4.559 20.844 -2.773 1 77.5 207 ARG A N 1
ATOM 1627 C CA . ARG A 1 207 ? 3.998 20.406 -1.498 1 77.5 207 ARG A CA 1
ATOM 1628 C C . ARG A 1 207 ? 4.598 19.078 -1.062 1 77.5 207 ARG A C 1
ATOM 1630 O O . ARG A 1 207 ? 4.789 18.172 -1.884 1 77.5 207 ARG A O 1
ATOM 1637 N N . PRO A 1 208 ? 5.176 18.969 0.199 1 88.12 208 PRO A N 1
ATOM 1638 C CA . PRO A 1 208 ? 4.969 19.797 1.388 1 88.12 208 PRO A CA 1
ATOM 1639 C C . PRO A 1 208 ? 6.242 20.5 1.854 1 88.12 208 PRO A C 1
ATOM 1641 O O . PRO A 1 208 ? 6.359 20.859 3.025 1 88.12 208 PRO A O 1
ATOM 1644 N N . ILE A 1 209 ? 7.117 20.781 1.011 1 89.5 209 ILE A N 1
ATOM 1645 C CA . ILE A 1 209 ? 8.461 21.25 1.359 1 89.5 209 ILE A CA 1
ATOM 1646 C C . ILE A 1 209 ? 8.367 22.594 2.07 1 89.5 209 ILE A C 1
ATOM 1648 O O . ILE A 1 209 ? 9.031 22.812 3.088 1 89.5 209 ILE A O 1
ATOM 1652 N N . PRO A 1 210 ? 7.5 23.516 1.635 1 91.81 210 PRO A N 1
ATOM 1653 C CA . PRO A 1 210 ? 7.391 24.781 2.359 1 91.81 210 PRO A CA 1
ATOM 1654 C C . PRO A 1 210 ? 6.969 24.594 3.814 1 91.81 210 PRO A C 1
ATOM 1656 O O . PRO A 1 210 ? 7.473 25.297 4.699 1 91.81 210 PRO A O 1
ATOM 1659 N N . ALA A 1 211 ? 6.086 23.656 3.992 1 95.69 211 ALA A N 1
ATOM 1660 C CA . ALA A 1 211 ? 5.656 23.375 5.359 1 95.69 211 ALA A CA 1
ATOM 1661 C C . ALA A 1 211 ? 6.812 22.828 6.195 1 95.69 211 ALA A C 1
ATOM 1663 O O . ALA A 1 211 ? 7.016 23.266 7.336 1 95.69 211 ALA A O 1
ATOM 1664 N N . PHE A 1 212 ? 7.602 21.953 5.633 1 94.81 212 PHE A N 1
ATOM 1665 C CA . PHE A 1 212 ? 8.734 21.359 6.348 1 94.81 212 PHE A CA 1
ATOM 1666 C C . PHE A 1 212 ? 9.742 22.438 6.738 1 94.81 212 PHE A C 1
ATOM 1668 O O . PHE A 1 212 ? 10.195 22.484 7.883 1 94.81 212 PHE A O 1
ATOM 1675 N N . LYS A 1 213 ? 10 23.266 5.805 1 93.81 213 LYS A N 1
ATOM 1676 C CA . LYS A 1 213 ? 10.977 24.328 6.07 1 93.81 213 LYS A CA 1
ATOM 1677 C C . LYS A 1 213 ? 10.461 25.312 7.117 1 93.81 213 LYS A C 1
ATOM 1679 O O . LYS A 1 213 ? 11.219 25.766 7.973 1 93.81 213 LYS A O 1
ATOM 1684 N N . ALA A 1 214 ? 9.195 25.594 7.074 1 95.44 214 ALA A N 1
ATOM 1685 C CA . ALA A 1 214 ? 8.602 26.484 8.07 1 95.44 214 ALA A CA 1
ATOM 1686 C C . ALA A 1 214 ? 8.711 25.891 9.469 1 95.44 214 ALA A C 1
ATOM 1688 O O . ALA A 1 214 ? 9.039 26.578 10.43 1 95.44 214 ALA A O 1
ATOM 1689 N N . ILE A 1 215 ? 8.469 24.609 9.578 1 96.94 215 ILE A N 1
ATOM 1690 C CA . ILE A 1 215 ? 8.508 23.922 10.867 1 96.94 215 ILE A CA 1
ATOM 1691 C C . ILE A 1 215 ? 9.938 23.906 11.406 1 96.94 215 ILE A C 1
ATOM 1693 O O . ILE A 1 215 ? 10.172 24.25 12.57 1 96.94 215 ILE A O 1
ATOM 1697 N N . LEU A 1 216 ? 10.891 23.578 10.539 1 95.88 216 LEU A N 1
ATOM 1698 C CA . LEU A 1 216 ? 12.289 23.5 10.961 1 95.88 216 LEU A CA 1
ATOM 1699 C C . LEU A 1 216 ? 12.789 24.875 11.398 1 95.88 216 LEU A C 1
ATOM 1701 O O . LEU A 1 216 ? 13.477 25 12.414 1 95.88 216 LEU A O 1
ATOM 1705 N N . ASN A 1 217 ? 12.414 25.844 10.688 1 94.81 217 ASN A N 1
ATOM 1706 C CA . ASN A 1 217 ? 12.781 27.203 11.07 1 94.81 217 ASN A CA 1
ATOM 1707 C C . ASN A 1 217 ? 12.188 27.578 12.422 1 94.81 217 ASN A C 1
ATOM 1709 O O . ASN A 1 217 ? 12.875 28.172 13.266 1 94.81 217 ASN A O 1
ATOM 1713 N N . LYS A 1 218 ? 10.977 27.234 12.586 1 94.69 218 LYS A N 1
ATOM 1714 C CA . LYS A 1 218 ? 10.297 27.5 13.852 1 94.69 218 LYS A CA 1
ATOM 1715 C C . LYS A 1 218 ? 10.984 26.766 15 1 94.69 218 LYS A C 1
ATOM 1717 O O . LYS A 1 218 ? 11.031 27.281 16.125 1 94.69 218 LYS A O 1
ATOM 1722 N N . LEU A 1 219 ? 11.5 25.641 14.734 1 94.81 219 LEU A N 1
ATOM 1723 C CA . LEU A 1 219 ? 12.148 24.828 15.758 1 94.81 219 LEU A CA 1
ATOM 1724 C C . LEU A 1 219 ? 13.594 25.266 15.961 1 94.81 219 LEU A C 1
ATOM 1726 O O . LEU A 1 219 ? 14.32 24.688 16.766 1 94.81 219 LEU A O 1
ATOM 1730 N N . GLY A 1 220 ? 14.047 26.203 15.219 1 94.38 220 GLY A N 1
ATOM 1731 C CA . GLY A 1 220 ? 15.367 26.781 15.43 1 94.38 220 GLY A CA 1
ATOM 1732 C C . GLY A 1 220 ? 16.438 26.172 14.531 1 94.38 220 GLY A C 1
ATOM 1733 O O . GLY A 1 220 ? 17.625 26.344 14.766 1 94.38 220 GLY A O 1
ATOM 1734 N N . VAL A 1 221 ? 16.016 25.375 13.547 1 93.5 221 VAL A N 1
ATOM 1735 C CA . VAL A 1 221 ? 16.922 24.844 12.547 1 93.5 221 VAL A CA 1
ATOM 1736 C C . VAL A 1 221 ? 16.875 25.703 11.281 1 93.5 221 VAL A C 1
ATOM 1738 O O . VAL A 1 221 ? 15.914 25.609 10.508 1 93.5 221 VAL A O 1
ATOM 1741 N N . PRO A 1 222 ? 17.922 26.406 11.031 1 93.44 222 PRO A N 1
ATOM 1742 C CA . PRO A 1 222 ? 17.859 27.359 9.914 1 93.44 222 PRO A CA 1
ATOM 1743 C C . PRO A 1 222 ? 18.047 26.672 8.562 1 93.44 222 PRO A C 1
ATOM 1745 O O . PRO A 1 222 ? 19.172 26.391 8.164 1 93.44 222 PRO A O 1
ATOM 1748 N N . VAL A 1 223 ? 16.922 26.484 7.844 1 91.56 223 VAL A N 1
ATOM 1749 C CA . VAL A 1 223 ? 17 25.812 6.555 1 91.56 223 VAL A CA 1
ATOM 1750 C C . VAL A 1 223 ? 16.688 26.797 5.434 1 91.56 223 VAL A C 1
ATOM 1752 O O . VAL A 1 223 ? 16.703 26.438 4.254 1 91.56 223 VAL A O 1
ATOM 1755 N N . GLY A 1 224 ? 16.375 28.047 5.766 1 92.12 224 GLY A N 1
ATOM 1756 C CA . GLY A 1 224 ? 16.141 29.078 4.766 1 92.12 224 GLY A CA 1
ATOM 1757 C C . GLY A 1 224 ? 14.789 28.938 4.07 1 92.12 224 GLY A C 1
ATOM 1758 O O . GLY A 1 224 ? 13.969 28.109 4.469 1 92.12 224 GLY A O 1
ATOM 1759 N N . PRO A 1 225 ? 14.523 29.875 3.119 1 89.44 225 PRO A N 1
ATOM 1760 C CA . PRO A 1 225 ? 13.273 29.828 2.352 1 89.44 225 PRO A CA 1
ATOM 1761 C C . PRO A 1 225 ? 13.273 28.719 1.295 1 89.44 225 PRO A C 1
ATOM 1763 O O . PRO A 1 225 ? 14.305 28.078 1.062 1 89.44 225 PRO A O 1
ATOM 1766 N N . THR A 1 226 ? 12.078 28.453 0.777 1 86.94 226 THR A N 1
ATOM 1767 C CA . THR A 1 226 ? 12.016 27.547 -0.359 1 86.94 226 THR A CA 1
ATOM 1768 C C . THR A 1 226 ? 12.609 28.188 -1.607 1 86.94 226 THR A C 1
ATOM 1770 O O . THR A 1 226 ? 12.727 29.422 -1.681 1 86.94 226 THR A O 1
ATOM 1773 N N . ARG A 1 227 ? 13.031 27.344 -2.502 1 83.12 227 ARG A N 1
ATOM 1774 C CA . ARG A 1 227 ? 13.562 27.828 -3.775 1 83.12 227 ARG A CA 1
ATOM 1775 C C . ARG A 1 227 ? 12.453 27.938 -4.816 1 83.12 227 ARG A C 1
ATOM 1777 O O . ARG A 1 227 ? 11.539 27.109 -4.848 1 83.12 227 ARG A O 1
ATOM 1784 N N . PHE A 1 228 ? 12.656 28.953 -5.648 1 78.31 228 PHE A N 1
ATOM 1785 C CA . PHE A 1 228 ? 11.734 29.094 -6.77 1 78.31 228 PHE A CA 1
ATOM 1786 C C . PHE A 1 228 ? 11.711 27.828 -7.617 1 78.31 228 PHE A C 1
ATOM 1788 O O . PHE A 1 228 ? 12.75 27.219 -7.848 1 78.31 228 PHE A O 1
ATOM 1795 N N . PRO A 1 229 ? 10.445 27.344 -7.996 1 79.56 229 PRO A N 1
ATOM 1796 C CA . PRO A 1 229 ? 9.141 28 -8.055 1 79.56 229 PRO A CA 1
ATOM 1797 C C . PRO A 1 229 ? 8.281 27.734 -6.82 1 79.56 229 PRO A C 1
ATOM 1799 O O . PRO A 1 229 ? 7.148 28.203 -6.734 1 79.56 229 PRO A O 1
ATOM 1802 N N . MET A 1 230 ? 8.844 27.047 -5.867 1 81.5 230 MET A N 1
ATOM 1803 C CA . MET A 1 230 ? 8.062 26.828 -4.652 1 81.5 230 MET A CA 1
ATOM 1804 C C . MET A 1 230 ? 7.926 28.109 -3.844 1 81.5 230 MET A C 1
ATOM 1806 O O . MET A 1 230 ? 8.883 28.875 -3.713 1 81.5 230 MET A O 1
ATOM 1810 N N . ALA A 1 231 ? 6.758 28.344 -3.41 1 83.44 231 ALA A N 1
ATOM 1811 C CA . ALA A 1 231 ? 6.52 29.531 -2.607 1 83.44 231 ALA A CA 1
ATOM 1812 C C . ALA A 1 231 ? 6.773 29.266 -1.128 1 83.44 231 ALA A C 1
ATOM 1814 O O . ALA A 1 231 ? 6.32 28.25 -0.589 1 83.44 231 ALA A O 1
ATOM 1815 N N . THR A 1 232 ? 7.527 30.172 -0.577 1 90.94 232 THR A N 1
ATOM 1816 C CA . THR A 1 232 ? 7.691 30.125 0.872 1 90.94 232 THR A CA 1
ATOM 1817 C C . THR A 1 232 ? 6.398 30.547 1.573 1 90.94 232 THR A C 1
ATOM 1819 O O . THR A 1 232 ? 5.715 31.469 1.128 1 90.94 232 THR A O 1
ATOM 1822 N N . LEU A 1 233 ? 6.109 29.844 2.705 1 94.12 233 LEU A N 1
ATOM 1823 C CA . LEU A 1 233 ? 4.914 30.234 3.449 1 94.12 233 LEU A CA 1
ATOM 1824 C C . LEU A 1 233 ? 5.062 31.625 4.035 1 94.12 233 LEU A C 1
ATOM 1826 O O . LEU A 1 233 ? 6.129 31.984 4.539 1 94.12 233 LEU A O 1
ATOM 1830 N N . ASP A 1 234 ? 4.016 32.375 3.826 1 93.44 234 ASP A N 1
ATOM 1831 C CA . ASP A 1 234 ? 4.043 33.688 4.473 1 93.44 234 ASP A CA 1
ATOM 1832 C C . ASP A 1 234 ? 3.723 33.562 5.961 1 93.44 234 ASP A C 1
ATOM 1834 O O . ASP A 1 234 ? 3.561 32.469 6.48 1 93.44 234 ASP A O 1
ATOM 1838 N N . GLN A 1 235 ? 3.684 34.781 6.578 1 95.75 235 GLN A N 1
ATOM 1839 C CA . GLN A 1 235 ? 3.518 34.812 8.031 1 95.75 235 GLN A CA 1
ATOM 1840 C C . GLN A 1 235 ? 2.172 34.219 8.438 1 95.75 235 GLN A C 1
ATOM 1842 O O . GLN A 1 235 ? 2.088 33.469 9.422 1 95.75 235 GLN A O 1
ATOM 1847 N N . GLN A 1 236 ? 1.179 34.5 7.688 1 97.06 236 GLN A N 1
ATOM 1848 C CA . GLN A 1 236 ? -0.159 34 8.016 1 97.06 236 GLN A CA 1
ATOM 1849 C C . GLN A 1 236 ? -0.254 32.5 7.859 1 97.06 236 GLN A C 1
ATOM 1851 O O . GLN A 1 236 ? -0.73 31.797 8.758 1 97.06 236 GLN A O 1
ATOM 1856 N N . ALA A 1 237 ? 0.206 32 6.746 1 95.56 237 ALA A N 1
ATOM 1857 C CA . ALA A 1 237 ? 0.182 30.578 6.488 1 95.56 237 ALA A CA 1
ATOM 1858 C C . ALA A 1 237 ? 1.026 29.812 7.512 1 95.56 237 ALA A C 1
ATOM 1860 O O . ALA A 1 237 ? 0.648 28.734 7.957 1 95.56 237 ALA A O 1
ATOM 1861 N N . THR A 1 238 ? 2.143 30.391 7.855 1 96.81 238 THR A N 1
ATOM 1862 C CA . THR A 1 238 ? 3.008 29.781 8.852 1 96.81 238 THR A CA 1
ATOM 1863 C C . THR A 1 238 ? 2.303 29.703 10.203 1 96.81 238 THR A C 1
ATOM 1865 O O . THR A 1 238 ? 2.361 28.672 10.883 1 96.81 238 THR A O 1
ATOM 1868 N N . ALA A 1 239 ? 1.659 30.75 10.555 1 97.75 239 ALA A N 1
ATOM 1869 C CA . ALA A 1 239 ? 0.941 30.781 11.828 1 97.75 239 ALA A CA 1
ATOM 1870 C C . ALA A 1 239 ? -0.169 29.734 11.852 1 97.75 239 ALA A C 1
ATOM 1872 O O . ALA A 1 239 ? -0.376 29.062 12.859 1 97.75 239 ALA A O 1
ATOM 1873 N N . GLU A 1 240 ? -0.875 29.594 10.766 1 98.06 240 GLU A N 1
ATOM 1874 C CA . GLU A 1 240 ? -1.93 28.578 10.648 1 98.06 240 GLU A CA 1
ATOM 1875 C C . GLU A 1 240 ? -1.36 27.172 10.742 1 98.06 240 GLU A C 1
ATOM 1877 O O . GLU A 1 240 ? -1.929 26.312 11.414 1 98.06 240 GLU A O 1
ATOM 1882 N N . LEU A 1 241 ? -0.255 26.938 10.062 1 97.94 241 LEU A N 1
ATOM 1883 C CA . LEU A 1 241 ? 0.439 25.656 10.102 1 97.94 241 LEU A CA 1
ATOM 1884 C C . LEU A 1 241 ? 0.819 25.297 11.539 1 97.94 241 LEU A C 1
ATOM 1886 O O . LEU A 1 241 ? 0.532 24.188 12 1 97.94 241 LEU A O 1
ATOM 1890 N N . ILE A 1 242 ? 1.38 26.234 12.242 1 97.88 242 ILE A N 1
ATOM 1891 C CA . ILE A 1 242 ? 1.859 26 13.602 1 97.88 242 ILE A CA 1
ATOM 1892 C C . ILE A 1 242 ? 0.676 25.734 14.523 1 97.88 242 ILE A C 1
ATOM 1894 O O . ILE A 1 242 ? 0.75 24.875 15.398 1 97.88 242 ILE A O 1
ATOM 1898 N N . ALA A 1 243 ? -0.358 26.438 14.289 1 98.38 243 ALA A N 1
ATOM 1899 C CA . ALA A 1 243 ? -1.561 26.219 15.094 1 98.38 243 ALA A CA 1
ATOM 1900 C C . ALA A 1 243 ? -2.113 24.812 14.891 1 98.38 243 ALA A C 1
ATOM 1902 O O . ALA A 1 243 ? -2.461 24.141 15.859 1 98.38 243 ALA A O 1
ATOM 1903 N N . GLU A 1 244 ? -2.178 24.391 13.672 1 98.19 244 GLU A N 1
ATOM 1904 C CA . GLU A 1 244 ? -2.695 23.062 13.383 1 98.19 244 GLU A CA 1
ATOM 1905 C C . GLU A 1 244 ? -1.774 21.969 13.938 1 98.19 244 GLU A C 1
ATOM 1907 O O . GLU A 1 244 ? -2.244 20.938 14.414 1 98.19 244 GLU A O 1
ATOM 1912 N N . LEU A 1 245 ? -0.51 22.234 13.859 1 98.19 245 LEU A N 1
ATOM 1913 C CA . LEU A 1 245 ? 0.455 21.297 14.414 1 98.19 245 LEU A CA 1
ATOM 1914 C C . LEU A 1 245 ? 0.298 21.188 15.922 1 98.19 245 LEU A C 1
ATOM 1916 O O . LEU A 1 245 ? 0.405 20.094 16.484 1 98.19 245 LEU A O 1
ATOM 1920 N N . SER A 1 246 ? 0.127 22.297 16.547 1 98 246 SER A N 1
ATOM 1921 C CA . SER A 1 246 ? -0.104 22.297 17.984 1 98 246 SER A CA 1
ATOM 1922 C C . SER A 1 246 ? -1.341 21.484 18.344 1 98 246 SER A C 1
ATOM 1924 O O . SER A 1 246 ? -1.308 20.672 19.281 1 98 246 SER A O 1
ATOM 1926 N N . GLU A 1 247 ? -2.412 21.672 17.594 1 97.62 247 GLU A N 1
ATOM 1927 C CA . GLU A 1 247 ? -3.648 20.922 17.828 1 97.62 247 GLU A CA 1
ATOM 1928 C C . GLU A 1 247 ? -3.443 19.438 17.609 1 97.62 247 GLU A C 1
ATOM 1930 O O . GLU A 1 247 ? -4.047 18.609 18.297 1 97.62 247 GLU A O 1
ATOM 1935 N N . ALA A 1 248 ? -2.588 19.062 16.719 1 96.81 248 ALA A N 1
ATOM 1936 C CA . ALA A 1 248 ? -2.33 17.672 16.375 1 96.81 248 ALA A CA 1
ATOM 1937 C C . ALA A 1 248 ? -1.481 17 17.453 1 96.81 248 ALA A C 1
ATOM 1939 O O . ALA A 1 248 ? -1.447 15.766 17.547 1 96.81 248 ALA A O 1
ATOM 1940 N N . GLY A 1 249 ? -0.785 17.734 18.266 1 97.19 249 GLY A N 1
ATOM 1941 C CA . GLY A 1 249 ? 0.051 17.188 19.312 1 97.19 249 GLY A CA 1
ATOM 1942 C C . GLY A 1 249 ? 1.523 17.141 18.953 1 97.19 249 GLY A C 1
ATOM 1943 O O . GLY A 1 249 ? 2.338 16.594 19.688 1 97.19 249 GLY A O 1
ATOM 1944 N N . PHE A 1 250 ? 1.868 17.828 17.875 1 97.94 250 PHE A N 1
ATOM 1945 C CA . PHE A 1 250 ? 3.211 17.75 17.297 1 97.94 250 PHE A CA 1
ATOM 1946 C C . PHE A 1 250 ? 4.25 18.219 18.312 1 97.94 250 PHE A C 1
ATOM 1948 O O . PHE A 1 250 ? 5.27 17.547 18.516 1 97.94 250 PHE A O 1
ATOM 1955 N N . PHE A 1 251 ? 3.996 19.25 19.016 1 97.12 251 PHE A N 1
ATOM 1956 C CA . PHE A 1 251 ? 5.004 19.859 19.875 1 97.12 251 PHE A CA 1
ATOM 1957 C C . PHE A 1 251 ? 5.188 19.031 21.141 1 97.12 251 PHE A C 1
ATOM 1959 O O . PHE A 1 251 ? 6.199 19.172 21.844 1 97.12 251 PHE A O 1
ATOM 1966 N N . GLN A 1 252 ? 4.27 18.219 21.391 1 96.88 252 GLN A N 1
ATOM 1967 C CA . GLN A 1 252 ? 4.438 17.25 22.469 1 96.88 252 GLN A CA 1
ATOM 1968 C C . GLN A 1 252 ? 5.242 16.031 22.016 1 96.88 252 GLN A C 1
ATOM 1970 O O . GLN A 1 252 ? 6.098 15.531 22.734 1 96.88 252 GLN A O 1
ATOM 1975 N N . TRP A 1 253 ? 4.957 15.625 20.766 1 97.44 253 TRP A N 1
ATOM 1976 C CA . TRP A 1 253 ? 5.586 14.422 20.234 1 97.44 253 TRP A CA 1
ATOM 1977 C C . TRP A 1 253 ? 7.094 14.609 20.094 1 97.44 253 TRP A C 1
ATOM 1979 O O . TRP A 1 253 ? 7.863 13.664 20.281 1 97.44 253 TRP A O 1
ATOM 1989 N N . ILE A 1 254 ? 7.543 15.805 19.781 1 95.5 254 ILE A N 1
ATOM 1990 C CA . ILE A 1 254 ? 8.953 16.016 19.469 1 95.5 254 ILE A CA 1
ATOM 1991 C C . ILE A 1 254 ? 9.758 16.094 20.766 1 95.5 254 ILE A C 1
ATOM 1993 O O . ILE A 1 254 ? 10.992 16.094 20.734 1 95.5 254 ILE A O 1
ATOM 1997 N N . GLN A 1 255 ? 9.109 16.078 21.891 1 92.06 255 GLN A N 1
ATOM 1998 C CA . GLN A 1 255 ? 9.789 16.094 23.188 1 92.06 255 GLN A CA 1
ATOM 1999 C C . GLN A 1 255 ? 10.023 14.672 23.703 1 92.06 255 GLN A C 1
ATOM 2001 O O . GLN A 1 255 ? 10.719 14.469 24.703 1 92.06 255 GLN A O 1
ATOM 2006 N N . GLU A 1 256 ? 9.375 13.727 23.109 1 85.81 256 GLU A N 1
ATOM 2007 C CA . GLU A 1 256 ? 9.445 12.328 23.531 1 85.81 256 GLU A CA 1
ATOM 2008 C C . GLU A 1 256 ? 10.656 11.633 22.922 1 85.81 256 GLU A C 1
ATOM 2010 O O . GLU A 1 256 ? 11.023 11.906 21.781 1 85.81 256 GLU A O 1
ATOM 2015 N N . MET B 1 1 ? -25.609 -21 -8.32 1 16.14 1 MET B N 1
ATOM 2016 C CA . MET B 1 1 ? -25.938 -20.844 -6.906 1 16.14 1 MET B CA 1
ATOM 2017 C C . MET B 1 1 ? -24.672 -20.578 -6.094 1 16.14 1 MET B C 1
ATOM 2019 O O . MET B 1 1 ? -23.938 -21.516 -5.754 1 16.14 1 MET B O 1
ATOM 2023 N N . SER B 1 2 ? -23.922 -19.5 -6.441 1 17.22 2 SER B N 1
ATOM 2024 C CA . SER B 1 2 ? -22.5 -19.312 -6.16 1 17.22 2 SER B CA 1
ATOM 2025 C C . SER B 1 2 ? -22.281 -18.922 -4.707 1 17.22 2 SER B C 1
ATOM 2027 O O . SER B 1 2 ? -23.031 -18.125 -4.148 1 17.22 2 SER B O 1
ATOM 2029 N N . PRO B 1 3 ? -21.469 -19.562 -3.848 1 21.45 3 PRO B N 1
ATOM 2030 C CA . PRO B 1 3 ? -21.5 -19.719 -2.391 1 21.45 3 PRO B CA 1
ATOM 2031 C C . PRO B 1 3 ? -21.031 -18.453 -1.663 1 21.45 3 PRO B C 1
ATOM 2033 O O . PRO B 1 3 ? -20.266 -17.672 -2.215 1 21.45 3 PRO B O 1
ATOM 2036 N N . ARG B 1 4 ? -21.969 -17.734 -1.029 1 22.41 4 ARG B N 1
ATOM 2037 C CA . ARG B 1 4 ? -21.906 -16.609 -0.099 1 22.41 4 ARG B CA 1
ATOM 2038 C C . ARG B 1 4 ? -21.016 -16.938 1.096 1 22.41 4 ARG B C 1
ATOM 2040 O O . ARG B 1 4 ? -21.234 -17.922 1.786 1 22.41 4 ARG B O 1
ATOM 2047 N N . VAL B 1 5 ? -19.672 -16.594 1 1 24.41 5 VAL B N 1
ATOM 2048 C CA . VAL B 1 5 ? -18.844 -17.109 2.084 1 24.41 5 VAL B CA 1
ATOM 2049 C C . VAL B 1 5 ? -19.031 -16.266 3.334 1 24.41 5 VAL B C 1
ATOM 2051 O O . VAL B 1 5 ? -18.781 -15.055 3.309 1 24.41 5 VAL B O 1
ATOM 2054 N N . GLU B 1 6 ? -20.25 -16.062 3.875 1 25.25 6 GLU B N 1
ATOM 2055 C CA . GLU B 1 6 ? -20.422 -15.414 5.176 1 25.25 6 GLU B CA 1
ATOM 2056 C C . GLU B 1 6 ? -19.688 -16.188 6.27 1 25.25 6 GLU B C 1
ATOM 2058 O O . GLU B 1 6 ? -19.797 -17.406 6.352 1 25.25 6 GLU B O 1
ATOM 2063 N N . TYR B 1 7 ? -18.516 -15.539 6.625 1 25.83 7 TYR B N 1
ATOM 2064 C CA . TYR B 1 7 ? -17.875 -16.172 7.766 1 25.83 7 TYR B CA 1
ATOM 2065 C C . TYR B 1 7 ? -18.781 -16.141 8.992 1 25.83 7 TYR B C 1
ATOM 2067 O O . TYR B 1 7 ? -19.062 -15.078 9.531 1 25.83 7 TYR B O 1
ATOM 2075 N N . HIS B 1 8 ? -20.031 -16.453 8.883 1 26.03 8 HIS B N 1
ATOM 2076 C CA . HIS B 1 8 ? -20.641 -16.703 10.188 1 26.03 8 HIS B CA 1
ATOM 2077 C C . HIS B 1 8 ? -19.906 -17.812 10.938 1 26.03 8 HIS B C 1
ATOM 2079 O O . HIS B 1 8 ? -19.375 -18.734 10.32 1 26.03 8 HIS B O 1
ATOM 2085 N N . ASP B 1 9 ? -19.391 -17.547 12.219 1 27.66 9 ASP B N 1
ATOM 2086 C CA . ASP B 1 9 ? -18.984 -18.672 13.062 1 27.66 9 ASP B CA 1
ATOM 2087 C C . ASP B 1 9 ? -19.859 -19.891 12.805 1 27.66 9 ASP B C 1
ATOM 2089 O O . ASP B 1 9 ? -19.828 -20.859 13.57 1 27.66 9 ASP B O 1
ATOM 2093 N N . ASP B 1 10 ? -21.016 -19.719 12.078 1 25.17 10 ASP B N 1
ATOM 2094 C CA . ASP B 1 10 ? -21.719 -21 12.062 1 25.17 10 ASP B CA 1
ATOM 2095 C C . ASP B 1 10 ? -20.906 -22.078 11.375 1 25.17 10 ASP B C 1
ATOM 2097 O O . ASP B 1 10 ? -20.016 -21.781 10.578 1 25.17 10 ASP B O 1
ATOM 2101 N N . GLU B 1 11 ? -21.125 -23.438 11.664 1 25.09 11 GLU B N 1
ATOM 2102 C CA . GLU B 1 11 ? -20.547 -24.703 11.18 1 25.09 11 GLU B CA 1
ATOM 2103 C C . GLU B 1 11 ? -20.359 -24.672 9.672 1 25.09 11 GLU B C 1
ATOM 2105 O O . GLU B 1 11 ? -19.547 -25.422 9.125 1 25.09 11 GLU B O 1
ATOM 2110 N N . ASN B 1 12 ? -21.438 -24.312 8.852 1 22.66 12 ASN B N 1
ATOM 2111 C CA . ASN B 1 12 ? -21.453 -24.781 7.469 1 22.66 12 ASN B CA 1
ATOM 2112 C C . ASN B 1 12 ? -20.594 -23.906 6.562 1 22.66 12 ASN B C 1
ATOM 2114 O O . ASN B 1 12 ? -20.625 -22.688 6.656 1 22.66 12 ASN B O 1
ATOM 2118 N N . HIS B 1 13 ? -19.5 -24.406 5.93 1 25.34 13 HIS B N 1
ATOM 2119 C CA . HIS B 1 13 ? -18.328 -24.094 5.117 1 25.34 13 HIS B CA 1
ATOM 2120 C C . HIS B 1 13 ? -18.719 -23.344 3.848 1 25.34 13 HIS B C 1
ATOM 2122 O O . HIS B 1 13 ? -17.938 -23.266 2.898 1 25.34 13 HIS B O 1
ATOM 2128 N N . GLY B 1 14 ? -19.984 -22.734 3.686 1 24.52 14 GLY B N 1
ATOM 2129 C CA . GLY B 1 14 ? -20.312 -22.469 2.297 1 24.52 14 GLY B CA 1
ATOM 2130 C C . GLY B 1 14 ? -19.5 -21.344 1.696 1 24.52 14 GLY B C 1
ATOM 2131 O O . GLY B 1 14 ? -19.031 -20.453 2.418 1 24.52 14 GLY B O 1
ATOM 2132 N N . MET B 1 15 ? -18.906 -21.531 0.471 1 23.89 15 MET B N 1
ATOM 2133 C CA . MET B 1 15 ? -18 -20.875 -0.473 1 23.89 15 MET B CA 1
ATOM 2134 C C . MET B 1 15 ? -18.609 -19.578 -1.01 1 23.89 15 MET B C 1
ATOM 2136 O O . MET B 1 15 ? -19.75 -19.578 -1.482 1 23.89 15 MET B O 1
ATOM 2140 N N . MET B 1 16 ? -18.453 -18.406 -0.433 1 25.84 16 MET B N 1
ATOM 2141 C CA . MET B 1 16 ? -19.016 -17.109 -0.772 1 25.84 16 MET B CA 1
ATOM 2142 C C . MET B 1 16 ? -18.391 -16.562 -2.055 1 25.84 16 MET B C 1
ATOM 2144 O O . MET B 1 16 ? -17.188 -16.359 -2.123 1 25.84 16 MET B O 1
ATOM 2148 N N . SER B 1 17 ? -18.672 -17.031 -3.318 1 25.2 17 SER B N 1
ATOM 2149 C CA . SER B 1 17 ? -18.016 -16.469 -4.496 1 25.2 17 SER B CA 1
ATOM 2150 C C . SER B 1 17 ? -18.656 -15.148 -4.906 1 25.2 17 SER B C 1
ATOM 2152 O O . SER B 1 17 ? -19.891 -15.062 -5.02 1 25.2 17 SER B O 1
ATOM 2154 N N . PRO B 1 18 ? -18.25 -13.977 -4.672 1 26.52 18 PRO B N 1
ATOM 2155 C CA . PRO B 1 18 ? -18.781 -12.68 -5.082 1 26.52 18 PRO B CA 1
ATOM 2156 C C . PRO B 1 18 ? -18.812 -12.508 -6.602 1 26.52 18 PRO B C 1
ATOM 2158 O O . PRO B 1 18 ? -17.859 -12.867 -7.285 1 26.52 18 PRO B O 1
ATOM 2161 N N . GLY B 1 19 ? -19.891 -12.883 -7.363 1 25.8 19 GLY B N 1
ATOM 2162 C CA . GLY B 1 19 ? -20.062 -12.773 -8.797 1 25.8 19 GLY B CA 1
ATOM 2163 C C . GLY B 1 19 ? -20.188 -11.344 -9.281 1 25.8 19 GLY B C 1
ATOM 2164 O O . GLY B 1 19 ? -20.922 -10.547 -8.688 1 25.8 19 GLY B O 1
ATOM 2165 N N . VAL B 1 20 ? -19.172 -10.688 -9.781 1 25.89 20 VAL B N 1
ATOM 2166 C CA . VAL B 1 20 ? -19.156 -9.391 -10.453 1 25.89 20 VAL B CA 1
ATOM 2167 C C . VAL B 1 20 ? -19.812 -9.5 -11.82 1 25.89 20 VAL B C 1
ATOM 2169 O O . VAL B 1 20 ? -19.422 -10.336 -12.641 1 25.89 20 VAL B O 1
ATOM 2172 N N . GLY B 1 21 ? -21.109 -9.461 -11.922 1 25.77 21 GLY B N 1
ATOM 2173 C CA . GLY B 1 21 ? -21.766 -9.477 -13.219 1 25.77 21 GLY B CA 1
ATOM 2174 C C . GLY B 1 21 ? -21.641 -8.164 -13.969 1 25.77 21 GLY B C 1
ATOM 2175 O O . GLY B 1 21 ? -21.688 -7.09 -13.359 1 25.77 21 GLY B O 1
ATOM 2176 N N . TYR B 1 22 ? -20.891 -8.109 -15.062 1 27.45 22 TYR B N 1
ATOM 2177 C CA . TYR B 1 22 ? -20.766 -6.996 -16 1 27.45 22 TYR B CA 1
ATOM 2178 C C . TYR B 1 22 ? -21.969 -6.918 -16.922 1 27.45 22 TYR B C 1
ATOM 2180 O O . TYR B 1 22 ? -22.453 -7.945 -17.406 1 27.45 22 TYR B O 1
ATOM 2188 N N . HIS B 1 23 ? -22.938 -6.121 -16.594 1 26.72 23 HIS B N 1
ATOM 2189 C CA . HIS B 1 23 ? -23.969 -5.93 -17.609 1 26.72 23 HIS B CA 1
ATOM 2190 C C . HIS B 1 23 ? -23.531 -4.926 -18.656 1 26.72 23 HIS B C 1
ATOM 2192 O O . HIS B 1 23 ? -23 -3.865 -18.328 1 26.72 23 HIS B O 1
ATOM 2198 N N . LYS B 1 24 ? -23.297 -5.395 -19.859 1 27.86 24 LYS B N 1
ATOM 2199 C CA . LYS B 1 24 ? -23.078 -4.586 -21.047 1 27.86 24 LYS B CA 1
ATOM 2200 C C . LYS B 1 24 ? -24.312 -3.732 -21.375 1 27.86 24 LYS B C 1
ATOM 2202 O O . LYS B 1 24 ? -25.406 -4.258 -21.562 1 27.86 24 LYS B O 1
ATOM 2207 N N . ASP B 1 25 ? -24.391 -2.488 -20.781 1 27.67 25 ASP B N 1
ATOM 2208 C CA . ASP B 1 25 ? -25.453 -1.662 -21.328 1 27.67 25 ASP B CA 1
ATOM 2209 C C . ASP B 1 25 ? -25.156 -1.276 -22.781 1 27.67 25 ASP B C 1
ATOM 2211 O O . ASP B 1 25 ? -24.062 -0.815 -23.094 1 27.67 25 ASP B O 1
ATOM 2215 N N . GLU B 1 26 ? -25.766 -1.916 -23.703 1 29.8 26 GLU B N 1
ATOM 2216 C CA . GLU B 1 26 ? -25.75 -1.707 -25.156 1 29.8 26 GLU B CA 1
ATOM 2217 C C . GLU B 1 26 ? -25.672 -0.222 -25.5 1 29.8 26 GLU B C 1
ATOM 2219 O O . GLU B 1 26 ? -25.266 0.144 -26.594 1 29.8 26 GLU B O 1
ATOM 2224 N N . ASN B 1 27 ? -26.5 0.562 -24.859 1 30.64 27 ASN B N 1
ATOM 2225 C CA . ASN B 1 27 ? -26.641 1.897 -25.422 1 30.64 27 ASN B CA 1
ATOM 2226 C C . ASN B 1 27 ? -25.391 2.74 -25.188 1 30.64 27 ASN B C 1
ATOM 2228 O O . ASN B 1 27 ? -25.172 3.744 -25.875 1 30.64 27 ASN B O 1
ATOM 2232 N N . HIS B 1 28 ? -24.969 2.955 -23.844 1 31.48 28 HIS B N 1
ATOM 2233 C CA . HIS B 1 28 ? -23.797 3.812 -23.656 1 31.48 28 HIS B CA 1
ATOM 2234 C C . HIS B 1 28 ? -22.531 2.986 -23.531 1 31.48 28 HIS B C 1
ATOM 2236 O O . HIS B 1 28 ? -22.578 1.813 -23.141 1 31.48 28 HIS B O 1
ATOM 2242 N N . GLY B 1 29 ? -21.609 2.873 -24.547 1 29.03 29 GLY B N 1
ATOM 2243 C CA . GLY B 1 29 ? -20.281 2.297 -24.703 1 29.03 29 GLY B CA 1
ATOM 2244 C C . GLY B 1 29 ? -19.578 2.059 -23.391 1 29.03 29 GLY B C 1
ATOM 2245 O O . GLY B 1 29 ? -18.391 1.699 -23.359 1 29.03 29 GLY B O 1
ATOM 2246 N N . MET B 1 30 ? -20.016 2.805 -22.438 1 28.14 30 MET B N 1
ATOM 2247 C CA . MET B 1 30 ? -19.234 2.674 -21.219 1 28.14 30 MET B CA 1
ATOM 2248 C C . MET B 1 30 ? -19.469 1.322 -20.547 1 28.14 30 MET B C 1
ATOM 2250 O O . MET B 1 30 ? -20.609 0.85 -20.5 1 28.14 30 MET B O 1
ATOM 2254 N N . MET B 1 31 ? -18.625 0.419 -20.797 1 26.53 31 MET B N 1
ATOM 2255 C CA . MET B 1 31 ? -18.641 -0.845 -20.062 1 26.53 31 MET B CA 1
ATOM 2256 C C . MET B 1 31 ? -18.906 -0.612 -18.578 1 26.53 31 MET B C 1
ATOM 2258 O O . MET B 1 31 ? -18.125 0.068 -17.906 1 26.53 31 MET B O 1
ATOM 2262 N N . SER B 1 32 ? -20.062 -0.135 -18.328 1 28.98 32 SER B N 1
ATOM 2263 C CA . SER B 1 32 ? -20.344 -0.063 -16.891 1 28.98 32 SER B CA 1
ATOM 2264 C C . SER B 1 32 ? -20.312 -1.446 -16.25 1 28.98 32 SER B C 1
ATOM 2266 O O . SER B 1 32 ? -20.859 -2.402 -16.797 1 28.98 32 SER B O 1
ATOM 2268 N N . PRO B 1 33 ? -19.266 -1.844 -15.688 1 30.22 33 PRO B N 1
ATOM 2269 C CA . PRO B 1 33 ? -19.359 -3.086 -14.914 1 30.22 33 PRO B CA 1
ATOM 2270 C C . PRO B 1 33 ? -20.688 -3.23 -14.188 1 30.22 33 PRO B C 1
ATOM 2272 O O . PRO B 1 33 ? -21.172 -2.27 -13.578 1 30.22 33 PRO B O 1
ATOM 2275 N N . GLY B 1 34 ? -21.641 -3.721 -14.883 1 28.59 34 GLY B N 1
ATOM 2276 C CA . GLY B 1 34 ? -22.938 -3.98 -14.273 1 28.59 34 GLY B CA 1
ATOM 2277 C C . GLY B 1 34 ? -22.844 -4.734 -12.961 1 28.59 34 GLY B C 1
ATOM 2278 O O . GLY B 1 34 ? -21.906 -5.52 -12.758 1 28.59 34 GLY B O 1
ATOM 2279 N N . VAL B 1 35 ? -23.234 -4.047 -11.906 1 31.12 35 VAL B N 1
ATOM 2280 C CA . VAL B 1 35 ? -23.484 -4.574 -10.57 1 31.12 35 VAL B CA 1
ATOM 2281 C C . VAL B 1 35 ? -24.406 -5.789 -10.656 1 31.12 35 VAL B C 1
ATOM 2283 O O . VAL B 1 35 ? -25.516 -5.699 -11.188 1 31.12 35 VAL B O 1
ATOM 2286 N N . GLY B 1 36 ? -23.844 -6.848 -11.023 1 27.92 36 GLY B N 1
ATOM 2287 C CA . GLY B 1 36 ? -24.766 -7.957 -10.859 1 27.92 36 GLY B CA 1
ATOM 2288 C C . GLY B 1 36 ? -25.234 -8.148 -9.43 1 27.92 36 GLY B C 1
ATOM 2289 O O . GLY B 1 36 ? -24.438 -8.008 -8.492 1 27.92 36 GLY B O 1
ATOM 2290 N N . TYR B 1 37 ? -26.438 -7.633 -9.211 1 29.62 37 TYR B N 1
ATOM 2291 C CA . TYR B 1 37 ? -27.156 -7.879 -7.969 1 29.62 37 TYR B CA 1
ATOM 2292 C C . TYR B 1 37 ? -27.438 -9.367 -7.785 1 29.62 37 TYR B C 1
ATOM 2294 O O . TYR B 1 37 ? -27.938 -10.023 -8.695 1 29.62 37 TYR B O 1
ATOM 2302 N N . HIS B 1 38 ? -26.406 -9.984 -7.281 1 27.69 38 HIS B N 1
ATOM 2303 C CA . HIS B 1 38 ? -26.969 -11.258 -6.836 1 27.69 38 HIS B CA 1
ATOM 2304 C C . HIS B 1 38 ? -27.797 -11.086 -5.574 1 27.69 38 HIS B C 1
ATOM 2306 O O . HIS B 1 38 ? -27.312 -10.594 -4.555 1 27.69 38 HIS B O 1
ATOM 2312 N N . LYS B 1 39 ? -29.062 -10.758 -5.773 1 28.8 39 LYS B N 1
ATOM 2313 C CA . LYS B 1 39 ? -30.047 -10.68 -4.703 1 28.8 39 LYS B CA 1
ATOM 2314 C C . LYS B 1 39 ? -30.094 -11.969 -3.893 1 28.8 39 LYS B C 1
ATOM 2316 O O . LYS B 1 39 ? -30.656 -12.969 -4.336 1 28.8 39 LYS B O 1
ATOM 2321 N N . ASP B 1 40 ? -28.922 -12.438 -3.348 1 29.3 40 ASP B N 1
ATOM 2322 C CA . ASP B 1 40 ? -29.438 -13.375 -2.35 1 29.3 40 ASP B CA 1
ATOM 2323 C C . ASP B 1 40 ? -30.047 -12.625 -1.168 1 29.3 40 ASP B C 1
ATOM 2325 O O . ASP B 1 40 ? -29.641 -11.508 -0.845 1 29.3 40 ASP B O 1
ATOM 2329 N N . GLU B 1 41 ? -31.25 -12.703 -0.805 1 32.22 41 GLU B N 1
ATOM 2330 C CA . GLU B 1 41 ? -32.094 -12.023 0.178 1 32.22 41 GLU B CA 1
ATOM 2331 C C . GLU B 1 41 ? -31.266 -11.508 1.347 1 32.22 41 GLU B C 1
ATOM 2333 O O . GLU B 1 41 ? -31.594 -10.484 1.95 1 32.22 41 GLU B O 1
ATOM 2338 N N . ASN B 1 42 ? -30.328 -12.289 1.952 1 33.5 42 ASN B N 1
ATOM 2339 C CA . ASN B 1 42 ? -29.734 -11.945 3.24 1 33.5 42 ASN B CA 1
ATOM 2340 C C . ASN B 1 42 ? -28.359 -11.312 3.074 1 33.5 42 ASN B C 1
ATOM 2342 O O . ASN B 1 42 ? -27.781 -10.812 4.039 1 33.5 42 ASN B O 1
ATOM 2346 N N . HIS B 1 43 ? -27.391 -11.641 2.076 1 34.09 43 HIS B N 1
ATOM 2347 C CA . HIS B 1 43 ? -26.031 -11.133 2.082 1 34.09 43 HIS B CA 1
ATOM 2348 C C . HIS B 1 43 ? -25.688 -10.477 0.75 1 34.09 43 HIS B C 1
ATOM 2350 O O . HIS B 1 43 ? -25.578 -11.156 -0.273 1 34.09 43 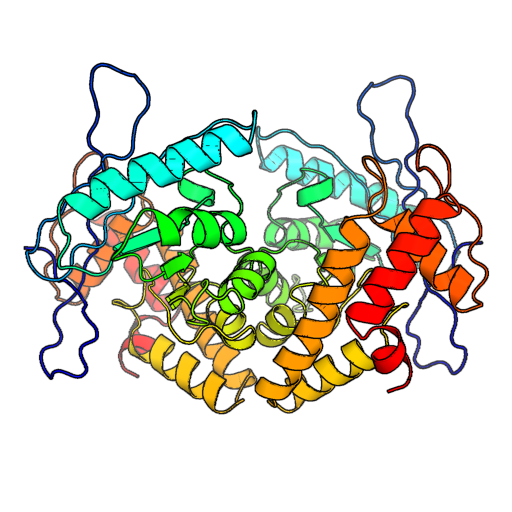HIS B O 1
ATOM 2356 N N . GLY B 1 44 ? -26.281 -9.375 0.32 1 29.97 44 GLY B N 1
ATOM 2357 C CA . GLY B 1 44 ? -26 -8.766 -0.975 1 29.97 44 GLY B CA 1
ATOM 2358 C C . GLY B 1 44 ? -24.906 -7.723 -0.929 1 29.97 44 GLY B C 1
ATOM 2359 O O . GLY B 1 44 ? -24.891 -6.875 -0.032 1 29.97 44 GLY B O 1
ATOM 2360 N N . MET B 1 45 ? -23.625 -8.031 -1.146 1 32.28 45 MET B N 1
ATOM 2361 C CA . MET B 1 45 ? -22.672 -6.949 -1.381 1 32.28 45 MET B CA 1
ATOM 2362 C C . MET B 1 45 ? -22.75 -6.457 -2.822 1 32.28 45 MET B C 1
ATOM 2364 O O . MET B 1 45 ? -22.859 -7.258 -3.752 1 32.28 45 MET B O 1
ATOM 2368 N N . MET B 1 46 ? -23.234 -5.219 -3.154 1 33.81 46 MET B N 1
ATOM 2369 C CA . MET B 1 46 ? -23.297 -4.629 -4.488 1 33.81 46 MET B CA 1
ATOM 2370 C C . MET B 1 46 ? -22.062 -3.766 -4.762 1 33.81 46 MET B C 1
ATOM 2372 O O . MET B 1 46 ? -21.641 -3.006 -3.891 1 33.81 46 MET B O 1
ATOM 2376 N N . SER B 1 47 ? -21.078 -4.227 -5.691 1 33.31 47 SER B N 1
ATOM 2377 C CA . SER B 1 47 ? -19.969 -3.346 -6.059 1 33.31 47 SER B CA 1
ATOM 2378 C C . SER B 1 47 ? -20.25 -2.629 -7.375 1 33.31 47 SER B C 1
ATOM 2380 O O . SER B 1 47 ? -20.5 -3.271 -8.398 1 33.31 47 SER B O 1
ATOM 2382 N N . PRO B 1 48 ? -20.578 -1.311 -7.457 1 31.67 48 PRO B N 1
ATOM 2383 C CA . PRO B 1 48 ? -20.766 -0.581 -8.711 1 31.67 48 PRO B CA 1
ATOM 2384 C C . PRO B 1 48 ? -19.453 -0.19 -9.375 1 31.67 48 PRO B C 1
ATOM 2386 O O . PRO B 1 48 ? -18.5 0.188 -8.688 1 31.67 48 PRO B O 1
ATOM 2389 N N . GLY B 1 49 ? -19.016 -0.702 -10.5 1 31.17 49 GLY B N 1
ATOM 2390 C CA . GLY B 1 49 ? -17.859 -0.294 -11.281 1 31.17 49 GLY B CA 1
ATOM 2391 C C . GLY B 1 49 ? -18.062 1.006 -12.031 1 31.17 49 GLY B C 1
ATOM 2392 O O . GLY B 1 49 ? -18.828 1.053 -12.992 1 31.17 49 GLY B O 1
ATOM 2393 N N . VAL B 1 50 ? -18.109 2.238 -11.484 1 28.84 50 VAL B N 1
ATOM 2394 C CA . VAL B 1 50 ? -18.219 3.504 -12.211 1 28.84 50 VAL B CA 1
ATOM 2395 C C . VAL B 1 50 ? -16.828 3.955 -12.664 1 28.84 50 VAL B C 1
ATOM 2397 O O . VAL B 1 50 ? -15.891 4.012 -11.859 1 28.84 50 VAL B O 1
ATOM 2400 N N . GLY B 1 51 ? -16.438 3.848 -13.938 1 29.42 51 GLY B N 1
ATOM 2401 C CA . GLY B 1 51 ? -15.234 4.422 -14.531 1 29.42 51 GLY B CA 1
ATOM 2402 C C . GLY B 1 51 ? -15.281 5.934 -14.633 1 29.42 51 GLY B C 1
ATOM 2403 O O . GLY B 1 51 ? -16.156 6.488 -15.297 1 29.42 51 GLY B O 1
ATOM 2404 N N . TYR B 1 52 ? -15.086 6.801 -13.602 1 31.09 52 TYR B N 1
ATOM 2405 C CA . TYR B 1 52 ? -15.211 8.25 -13.68 1 31.09 52 TYR B CA 1
ATOM 2406 C C . TYR B 1 52 ? -13.859 8.891 -13.992 1 31.09 52 TYR B C 1
ATOM 2408 O O . TYR B 1 52 ? -12.812 8.391 -13.57 1 31.09 52 TYR B O 1
ATOM 2416 N N . HIS B 1 53 ? -13.82 9.734 -14.984 1 27.83 53 HIS B N 1
ATOM 2417 C CA . HIS B 1 53 ? -12.711 10.57 -15.422 1 27.83 53 HIS B CA 1
ATOM 2418 C C . HIS B 1 53 ? -12.375 11.641 -14.391 1 27.83 53 HIS B C 1
ATOM 2420 O O . HIS B 1 53 ? -13.25 12.055 -13.617 1 27.83 53 HIS B O 1
ATOM 2426 N N . LYS B 1 54 ? -11.109 12.227 -14.391 1 33.97 54 LYS B N 1
ATOM 2427 C CA . LYS B 1 54 ? -10.266 13.031 -13.508 1 33.97 54 LYS B CA 1
ATOM 2428 C C . LYS B 1 54 ? -10.906 14.383 -13.219 1 33.97 54 LYS B C 1
ATOM 2430 O O . LYS B 1 54 ? -10.328 15.219 -12.523 1 33.97 54 LYS B O 1
ATOM 2435 N N . ASP B 1 55 ? -11.969 14.891 -13.883 1 35.44 55 ASP B N 1
ATOM 2436 C CA . ASP B 1 55 ? -12.273 16.297 -13.609 1 35.44 55 ASP B CA 1
ATOM 2437 C C . ASP B 1 55 ? -12.586 16.5 -12.133 1 35.44 55 ASP B C 1
ATOM 2439 O O . ASP B 1 55 ? -12.5 15.57 -11.328 1 35.44 55 ASP B O 1
ATOM 2443 N N . GLU B 1 56 ? -13.844 17.297 -11.891 1 42.72 56 GLU B N 1
ATOM 2444 C CA . GLU B 1 56 ? -14.258 17.938 -10.641 1 42.72 56 GLU B CA 1
ATOM 2445 C C . GLU B 1 56 ? -14.703 16.906 -9.609 1 42.72 56 GLU B C 1
ATOM 2447 O O . GLU B 1 56 ? -15.727 16.234 -9.789 1 42.72 56 GLU B O 1
ATOM 2452 N N . ASN B 1 57 ? -13.75 16.5 -8.758 1 53.66 57 ASN B N 1
ATOM 2453 C CA . ASN B 1 57 ? -13.812 15.492 -7.707 1 53.66 57 ASN B CA 1
ATOM 2454 C C . ASN B 1 57 ? -15.102 15.602 -6.902 1 53.66 57 ASN B C 1
ATOM 2456 O O . ASN B 1 57 ? -15.688 14.586 -6.52 1 53.66 57 ASN B O 1
ATOM 2460 N N . HIS B 1 58 ? -15.633 16.812 -6.684 1 56.31 58 HIS B N 1
ATOM 2461 C CA . HIS B 1 58 ? -16.797 16.938 -5.828 1 56.31 58 HIS B CA 1
ATOM 2462 C C . HIS B 1 58 ? -18.047 16.422 -6.527 1 56.31 58 HIS B C 1
ATOM 2464 O O . HIS B 1 58 ? -18.875 15.734 -5.91 1 56.31 58 HIS B O 1
ATOM 2470 N N . GLY B 1 59 ? -18.094 16.703 -7.727 1 69.88 59 GLY B N 1
ATOM 2471 C CA . GLY B 1 59 ? -19.234 16.203 -8.461 1 69.88 59 GLY B CA 1
ATOM 2472 C C . GLY B 1 59 ? -19.25 14.695 -8.609 1 69.88 59 GLY B C 1
ATOM 2473 O O . GLY B 1 59 ? -20.297 14.055 -8.414 1 69.88 59 GLY B O 1
ATOM 2474 N N . MET B 1 60 ? -18.172 14.281 -8.664 1 84.5 60 MET B N 1
ATOM 2475 C CA . MET B 1 60 ? -18.062 12.836 -8.852 1 84.5 60 MET B CA 1
ATOM 2476 C C . MET B 1 60 ? -18.375 12.094 -7.562 1 84.5 60 MET B C 1
ATOM 2478 O O . MET B 1 60 ? -18.984 11.023 -7.59 1 84.5 60 MET B O 1
ATOM 2482 N N . MET B 1 61 ? -18.016 12.766 -6.488 1 92.12 61 MET B N 1
ATOM 2483 C CA . MET B 1 61 ? -18.297 12.148 -5.191 1 92.12 61 MET B CA 1
ATOM 2484 C C . MET B 1 61 ? -19.797 12.07 -4.934 1 92.12 61 MET B C 1
ATOM 2486 O O . MET B 1 61 ? -20.312 11.023 -4.535 1 92.12 61 MET B O 1
ATOM 2490 N N . ASN B 1 62 ? -20.438 13.125 -5.238 1 91.56 62 ASN B N 1
ATOM 2491 C CA . ASN B 1 62 ? -21.891 13.141 -5.059 1 91.56 62 ASN B CA 1
ATOM 2492 C C . ASN B 1 62 ? -22.578 12.117 -5.953 1 91.56 62 ASN B C 1
ATOM 2494 O O . ASN B 1 62 ? -23.516 11.438 -5.523 1 91.56 62 ASN B O 1
ATOM 2498 N N . ASP B 1 63 ? -22.062 12.008 -7.133 1 90.19 63 ASP B N 1
ATOM 2499 C CA . ASP B 1 63 ? -22.625 11.031 -8.07 1 90.19 63 ASP B CA 1
ATOM 2500 C C . ASP B 1 63 ? -22.438 9.609 -7.555 1 90.19 63 ASP B C 1
ATOM 2502 O O . ASP B 1 63 ? -23.359 8.781 -7.648 1 90.19 63 ASP B O 1
ATOM 2506 N N . LEU B 1 64 ? -21.281 9.367 -7.051 1 92 64 LEU B N 1
ATOM 2507 C CA . LEU B 1 64 ? -21 8.039 -6.52 1 92 64 LEU B CA 1
ATOM 2508 C C . LEU B 1 64 ? -21.922 7.719 -5.344 1 92 64 LEU B C 1
ATOM 2510 O O . LEU B 1 64 ? -22.5 6.633 -5.281 1 92 64 LEU B O 1
ATOM 2514 N N . VAL B 1 65 ? -22.078 8.672 -4.457 1 95.38 65 VAL B N 1
ATOM 2515 C CA . VAL B 1 65 ? -22.906 8.461 -3.271 1 95.38 65 VAL B CA 1
ATOM 2516 C C . VAL B 1 65 ? -24.359 8.234 -3.686 1 95.38 65 VAL B C 1
ATOM 2518 O O . VAL B 1 65 ? -25.016 7.332 -3.17 1 95.38 65 VAL B O 1
ATOM 2521 N N . ASP B 1 66 ? -24.797 9.016 -4.637 1 91.94 66 ASP B N 1
ATOM 2522 C CA . ASP B 1 66 ? -26.156 8.875 -5.129 1 91.94 66 ASP B CA 1
ATOM 2523 C C . ASP B 1 66 ? -26.391 7.496 -5.738 1 91.94 66 ASP B C 1
ATOM 2525 O O . ASP B 1 66 ? -27.391 6.844 -5.449 1 91.94 66 ASP B O 1
ATOM 2529 N N . TYR B 1 67 ? -25.5 7.113 -6.484 1 90.12 67 TYR B N 1
ATOM 2530 C CA . TYR B 1 67 ? -25.578 5.801 -7.117 1 90.12 67 TYR B CA 1
ATOM 2531 C C . TYR B 1 67 ? -25.625 4.695 -6.07 1 90.12 67 TYR B C 1
ATOM 2533 O O . TYR B 1 67 ? -26.5 3.828 -6.109 1 90.12 67 TYR B O 1
ATOM 2541 N N . CYS B 1 68 ? -24.703 4.754 -5.156 1 92.94 68 CYS B N 1
ATOM 2542 C CA . CYS B 1 68 ? -24.641 3.752 -4.102 1 92.94 68 CYS B CA 1
ATOM 2543 C C . CYS B 1 68 ? -25.922 3.74 -3.283 1 92.94 68 CYS B C 1
ATOM 2545 O O . CYS B 1 68 ? -26.406 2.676 -2.891 1 92.94 68 CYS B O 1
ATOM 2547 N N . GLY B 1 69 ? -26.406 4.891 -3.1 1 93.12 69 GLY B N 1
ATOM 2548 C CA . GLY B 1 69 ? -27.672 4.984 -2.385 1 93.12 69 GLY B CA 1
ATOM 2549 C C . GLY B 1 69 ? -28.812 4.262 -3.084 1 93.12 69 GLY B C 1
ATOM 2550 O O . GLY B 1 69 ? -29.578 3.541 -2.447 1 93.12 69 GLY B O 1
ATOM 2551 N N . ARG B 1 70 ? -28.906 4.406 -4.336 1 89.38 70 ARG B N 1
ATOM 2552 C CA . ARG B 1 70 ? -29.938 3.748 -5.117 1 89.38 70 ARG B CA 1
ATOM 2553 C C . ARG B 1 70 ? -29.781 2.23 -5.074 1 89.38 70 ARG B C 1
ATOM 2555 O O . ARG B 1 70 ? -30.766 1.502 -4.941 1 89.38 70 ARG B O 1
ATOM 2562 N N . VAL B 1 71 ? -28.578 1.78 -5.125 1 88.38 71 VAL B N 1
ATOM 2563 C CA . VAL B 1 71 ? -28.297 0.347 -5.086 1 88.38 71 VAL B CA 1
ATOM 2564 C C . VAL B 1 71 ? -28.656 -0.209 -3.709 1 88.38 71 VAL B C 1
ATOM 2566 O O . VAL B 1 71 ? -29.297 -1.252 -3.598 1 88.38 71 VAL B O 1
ATOM 2569 N N . ALA B 1 72 ? -28.266 0.512 -2.688 1 90.44 72 ALA B N 1
ATOM 2570 C CA . ALA B 1 72 ? -28.484 0.061 -1.313 1 90.44 72 ALA B CA 1
ATOM 2571 C C . ALA B 1 72 ? -29.969 -0.027 -0.99 1 90.44 72 ALA B C 1
ATOM 2573 O O . ALA B 1 72 ? -30.391 -0.886 -0.213 1 90.44 72 ALA B O 1
ATOM 2574 N N . LEU B 1 73 ? -30.688 0.854 -1.621 1 89.69 73 LEU B N 1
ATOM 2575 C CA . LEU B 1 73 ? -32.125 0.902 -1.385 1 89.69 73 LEU B CA 1
ATOM 2576 C C . LEU B 1 73 ? -32.812 -0.389 -1.842 1 89.69 73 LEU B C 1
ATOM 2578 O O . LEU B 1 73 ? -33.844 -0.771 -1.313 1 89.69 73 LEU B O 1
ATOM 2582 N N . GLU B 1 74 ? -32.188 -1.073 -2.756 1 87.12 74 GLU B N 1
ATOM 2583 C CA . GLU B 1 74 ? -32.781 -2.303 -3.299 1 87.12 74 GLU B CA 1
ATOM 2584 C C . GLU B 1 74 ? -32.625 -3.461 -2.316 1 87.12 74 GLU B C 1
ATOM 2586 O O . GLU B 1 74 ? -33.25 -4.504 -2.482 1 87.12 74 GLU B O 1
ATOM 2591 N N . ALA B 1 75 ? -31.828 -3.291 -1.227 1 88.62 75 ALA B N 1
ATOM 2592 C CA . ALA B 1 75 ? -31.625 -4.309 -0.2 1 88.62 75 ALA B CA 1
ATOM 2593 C C . ALA B 1 75 ? -31.5 -3.678 1.185 1 88.62 75 ALA B C 1
ATOM 2595 O O . ALA B 1 75 ? -30.516 -3.906 1.897 1 88.62 75 ALA B O 1
ATOM 2596 N N . GLU B 1 76 ? -32.5 -2.951 1.604 1 87.94 76 GLU B N 1
ATOM 2597 C CA . GLU B 1 76 ? -32.469 -2.123 2.807 1 87.94 76 GLU B CA 1
ATOM 2598 C C . GLU B 1 76 ? -32.25 -2.969 4.055 1 87.94 76 GLU B C 1
ATOM 2600 O O . GLU B 1 76 ? -31.734 -2.473 5.059 1 87.94 76 GLU B O 1
ATOM 2605 N N . GLY B 1 77 ? -32.5 -4.105 4.016 1 90.81 77 GLY B N 1
ATOM 2606 C CA . GLY B 1 77 ? -32.344 -4.969 5.176 1 90.81 77 GLY B CA 1
ATOM 2607 C C . GLY B 1 77 ? -30.969 -5.598 5.281 1 90.81 77 GLY B C 1
ATOM 2608 O O . GLY B 1 77 ? -30.656 -6.246 6.281 1 90.81 77 GLY B O 1
ATOM 2609 N N . LEU B 1 78 ? -30.125 -5.332 4.316 1 90.94 78 LEU B N 1
ATOM 2610 C CA . LEU B 1 78 ? -28.797 -5.934 4.281 1 90.94 78 LEU B CA 1
ATOM 2611 C C . LEU B 1 78 ? -27.719 -4.871 4.434 1 90.94 78 LEU B C 1
ATOM 2613 O O . LEU B 1 78 ? -27.875 -3.752 3.938 1 90.94 78 LEU B O 1
ATOM 2617 N N . PRO B 1 79 ? -26.656 -5.266 5.188 1 93.06 79 PRO B N 1
ATOM 2618 C CA . PRO B 1 79 ? -25.531 -4.324 5.238 1 93.06 79 PRO B CA 1
ATOM 2619 C C . PRO B 1 79 ? -24.938 -4.027 3.859 1 93.06 79 PRO B C 1
ATOM 2621 O O . PRO B 1 79 ? -24.859 -4.926 3.016 1 93.06 79 PRO B O 1
ATOM 2624 N N . PHE B 1 80 ? -24.609 -2.795 3.623 1 94.56 80 PHE B N 1
ATOM 2625 C CA . PHE B 1 80 ? -24.031 -2.35 2.359 1 94.56 80 PHE B CA 1
ATOM 2626 C C . PHE B 1 80 ? -22.562 -2.012 2.523 1 94.56 80 PHE B C 1
ATOM 2628 O O . PHE B 1 80 ? -22.172 -1.305 3.459 1 94.56 80 PHE B O 1
ATOM 2635 N N . TYR B 1 81 ? -21.703 -2.623 1.715 1 95.06 81 TYR B N 1
ATOM 2636 C CA . TYR B 1 81 ? -20.281 -2.295 1.628 1 95.06 81 TYR B CA 1
ATOM 2637 C C . TYR B 1 81 ? -19.938 -1.745 0.25 1 95.06 81 TYR B C 1
ATOM 2639 O O . TYR B 1 81 ? -20.312 -2.326 -0.771 1 95.06 81 TYR B O 1
ATOM 2647 N N . TYR B 1 82 ? -19.234 -0.602 0.186 1 95.88 82 TYR B N 1
ATOM 2648 C CA . TYR B 1 82 ? -18.703 -0.134 -1.094 1 95.88 82 TYR B CA 1
ATOM 2649 C C . TYR B 1 82 ? -17.406 -0.845 -1.447 1 95.88 82 TYR B C 1
ATOM 2651 O O . TYR B 1 82 ? -16.5 -0.947 -0.616 1 95.88 82 TYR B O 1
ATOM 2659 N N . TYR B 1 83 ? -17.375 -1.366 -2.631 1 94.06 83 TYR B N 1
ATOM 2660 C CA . TYR B 1 83 ? -16.188 -2.045 -3.121 1 94.06 83 TYR B CA 1
ATOM 2661 C C . TYR B 1 83 ? -15.234 -1.062 -3.799 1 94.06 83 TYR B C 1
ATOM 2663 O O . TYR B 1 83 ? -15.461 -0.659 -4.941 1 94.06 83 TYR B O 1
ATOM 2671 N N . HIS B 1 84 ? -14.148 -0.694 -3.025 1 96.25 84 HIS B N 1
ATOM 2672 C CA . HIS B 1 84 ? -13.148 0.245 -3.516 1 96.25 84 HIS B CA 1
ATOM 2673 C C . HIS B 1 84 ? -11.961 -0.486 -4.145 1 96.25 84 HIS B C 1
ATOM 2675 O O . HIS B 1 84 ? -11.078 -0.964 -3.436 1 96.25 84 HIS B O 1
ATOM 2681 N N . ILE B 1 85 ? -11.93 -0.537 -5.469 1 91.75 85 ILE B N 1
ATOM 2682 C CA . ILE B 1 85 ? -10.875 -1.209 -6.219 1 91.75 85 ILE B CA 1
ATOM 2683 C C . ILE B 1 85 ? -10.438 -0.335 -7.391 1 91.75 85 ILE B C 1
ATOM 2685 O O . ILE B 1 85 ? -10.633 -0.702 -8.555 1 91.75 85 ILE B O 1
ATOM 2689 N N . PRO B 1 86 ? -9.719 0.721 -7.074 1 89.25 86 PRO B N 1
ATOM 2690 C CA . PRO B 1 86 ? -9.414 1.72 -8.102 1 89.25 86 PRO B CA 1
ATOM 2691 C C . PRO B 1 86 ? -8.562 1.154 -9.242 1 89.25 86 PRO B C 1
ATOM 2693 O O . PRO B 1 86 ? -8.688 1.6 -10.383 1 89.25 86 PRO B O 1
ATOM 2696 N N . ASP B 1 87 ? -7.742 0.17 -9.016 1 81.69 87 ASP B N 1
ATOM 2697 C CA . ASP B 1 87 ? -6.879 -0.377 -10.055 1 81.69 87 ASP B CA 1
ATOM 2698 C C . ASP B 1 87 ? -7.699 -1.015 -11.172 1 81.69 87 ASP B C 1
ATOM 2700 O O . ASP B 1 87 ? -7.242 -1.11 -12.312 1 81.69 87 ASP B O 1
ATOM 2704 N N . ARG B 1 88 ? -8.898 -1.437 -10.844 1 79.56 88 ARG B N 1
ATOM 2705 C CA . ARG B 1 88 ? -9.75 -2.086 -11.836 1 79.56 88 ARG B CA 1
ATOM 2706 C C . ARG B 1 88 ? -10.781 -1.114 -12.398 1 79.56 88 ARG B C 1
ATOM 2708 O O . ARG B 1 88 ? -11.086 -1.145 -13.594 1 79.56 88 ARG B O 1
ATOM 2715 N N . THR B 1 89 ? -11.266 -0.183 -11.5 1 77.69 89 THR B N 1
ATOM 2716 C CA . THR B 1 89 ? -12.391 0.652 -11.898 1 77.69 89 THR B CA 1
ATOM 2717 C C . THR B 1 89 ? -11.914 1.985 -12.461 1 77.69 89 THR B C 1
ATOM 2719 O O . THR B 1 89 ? -12.656 2.676 -13.156 1 77.69 89 THR B O 1
ATOM 2722 N N . GLY B 1 90 ? -10.719 2.318 -11.961 1 78.69 90 GLY B N 1
ATOM 2723 C CA . GLY B 1 90 ? -10.219 3.639 -12.32 1 78.69 90 GLY B CA 1
ATOM 2724 C C . GLY B 1 90 ? -10.82 4.75 -11.477 1 78.69 90 GLY B C 1
ATOM 2725 O O . GLY B 1 90 ? -10.469 5.918 -11.641 1 78.69 90 GLY B O 1
ATOM 2726 N N . VAL B 1 91 ? -11.805 4.457 -10.625 1 82 91 VAL B N 1
ATOM 2727 C CA . VAL B 1 91 ? -12.438 5.438 -9.75 1 82 91 VAL B CA 1
ATOM 2728 C C . VAL B 1 91 ? -11.547 5.707 -8.539 1 82 91 VAL B C 1
ATOM 2730 O O . VAL B 1 91 ? -11.461 4.883 -7.629 1 82 91 VAL B O 1
ATOM 2733 N N . ARG B 1 92 ? -10.898 6.832 -8.625 1 87.12 92 ARG B N 1
ATOM 2734 C CA . ARG B 1 92 ? -9.969 7.203 -7.566 1 87.12 92 ARG B CA 1
ATOM 2735 C C . ARG B 1 92 ? -10.5 8.398 -6.773 1 87.12 92 ARG B C 1
ATOM 2737 O O . ARG B 1 92 ? -10.109 9.539 -7.027 1 87.12 92 ARG B O 1
ATOM 2744 N N . LEU B 1 93 ? -11.484 8.141 -5.906 1 91.12 93 LEU B N 1
ATOM 2745 C CA . LEU B 1 93 ? -12.086 9.148 -5.031 1 91.12 93 LEU B CA 1
ATOM 2746 C C . LEU B 1 93 ? -11.656 8.93 -3.584 1 91.12 93 LEU B C 1
ATOM 2748 O O . LEU B 1 93 ? -11.281 7.82 -3.203 1 91.12 93 LEU B O 1
ATOM 2752 N N . ASN B 1 94 ? -11.688 10.008 -2.84 1 94.81 94 ASN B N 1
ATOM 2753 C CA . ASN B 1 94 ? -11.312 9.953 -1.43 1 94.81 94 ASN B CA 1
ATOM 2754 C C . ASN B 1 94 ? -12.328 9.172 -0.608 1 94.81 94 ASN B C 1
ATOM 2756 O O . ASN B 1 94 ? -13.453 9.641 -0.385 1 94.81 94 ASN B O 1
ATOM 2760 N N . MET B 1 95 ? -11.875 8.078 -0.041 1 97.38 95 MET B N 1
ATOM 2761 C CA . MET B 1 95 ? -12.812 7.168 0.608 1 97.38 95 MET B CA 1
ATOM 2762 C C . MET B 1 95 ? -13.18 7.664 2.002 1 97.38 95 MET B C 1
ATOM 2764 O O . MET B 1 95 ? -14.234 7.316 2.535 1 97.38 95 MET B O 1
ATOM 2768 N N . GLU B 1 96 ? -12.297 8.438 2.672 1 95.94 96 GLU B N 1
ATOM 2769 C CA . GLU B 1 96 ? -12.695 9.094 3.912 1 95.94 96 GLU B CA 1
ATOM 2770 C C . GLU B 1 96 ? -13.883 10.023 3.686 1 95.94 96 GLU B C 1
ATOM 2772 O O . GLU B 1 96 ? -14.852 10 4.445 1 95.94 96 GLU B O 1
ATOM 2777 N N . GLU B 1 97 ? -13.766 10.805 2.627 1 94.62 97 GLU B N 1
ATOM 2778 C CA . GLU B 1 97 ? -14.859 11.695 2.26 1 94.62 97 GLU B CA 1
ATOM 2779 C C . GLU B 1 97 ? -16.109 10.898 1.899 1 94.62 97 GLU B C 1
ATOM 2781 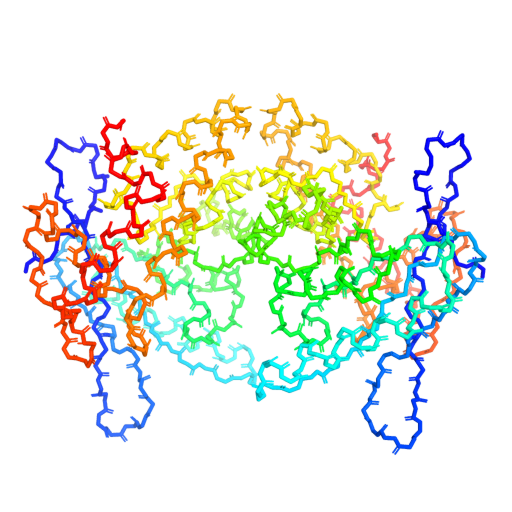O O . GLU B 1 97 ? -17.219 11.281 2.279 1 94.62 97 GLU B O 1
ATOM 2786 N N . PHE B 1 98 ? -15.953 9.836 1.114 1 97.38 98 PHE B N 1
ATOM 2787 C CA . PHE B 1 98 ? -17.078 8.977 0.749 1 97.38 98 PHE B CA 1
ATOM 2788 C C . PHE B 1 98 ? -17.828 8.523 1.988 1 97.38 98 PHE B C 1
ATOM 2790 O O . PHE B 1 98 ? -19.062 8.602 2.033 1 97.38 98 PHE B O 1
ATOM 2797 N N . LEU B 1 99 ? -17.078 8.062 3.021 1 97.88 99 LEU B N 1
ATOM 2798 C CA . LEU B 1 99 ? -17.703 7.543 4.234 1 97.88 99 LEU B CA 1
ATOM 2799 C C . LEU B 1 99 ? -18.531 8.625 4.926 1 97.88 99 LEU B C 1
ATOM 2801 O O . LEU B 1 99 ? -19.656 8.367 5.367 1 97.88 99 LEU B O 1
ATOM 2805 N N . HIS B 1 100 ? -18.047 9.812 4.965 1 95.12 100 HIS B N 1
ATOM 2806 C CA . HIS B 1 100 ? -18.75 10.914 5.605 1 95.12 100 HIS B CA 1
ATOM 2807 C C . HIS B 1 100 ? -20.047 11.242 4.859 1 95.12 100 HIS B C 1
ATOM 2809 O O . HIS B 1 100 ? -21.109 11.344 5.473 1 95.12 100 HIS B O 1
ATOM 2815 N N . LYS B 1 101 ? -19.953 11.336 3.59 1 95.19 101 LYS B N 1
ATOM 2816 C CA . LYS B 1 101 ? -21.109 11.742 2.785 1 95.19 101 LYS B CA 1
ATOM 2817 C C . LYS B 1 101 ? -22.125 10.617 2.674 1 95.19 101 LYS B C 1
ATOM 2819 O O . LYS B 1 101 ? -23.328 10.859 2.75 1 95.19 101 LYS B O 1
ATOM 2824 N N . ALA B 1 102 ? -21.672 9.43 2.514 1 96.81 102 ALA B N 1
ATOM 2825 C CA . ALA B 1 102 ? -22.547 8.289 2.244 1 96.81 102 ALA B CA 1
ATOM 2826 C C . ALA B 1 102 ? -23.328 7.887 3.492 1 96.81 102 ALA B C 1
ATOM 2828 O O . ALA B 1 102 ? -24.453 7.395 3.395 1 96.81 102 ALA B O 1
ATOM 2829 N N . ARG B 1 103 ? -22.688 8.055 4.637 1 95.5 103 ARG B N 1
ATOM 2830 C CA . ARG B 1 103 ? -23.328 7.645 5.883 1 95.5 103 ARG B CA 1
ATOM 2831 C C . ARG B 1 103 ? -24.688 8.312 6.043 1 95.5 103 ARG B C 1
ATOM 2833 O O . ARG B 1 103 ? -25.641 7.695 6.523 1 95.5 103 ARG B O 1
ATOM 2840 N N . ASP B 1 104 ? -24.781 9.492 5.602 1 92.12 104 ASP B N 1
ATOM 2841 C CA . ASP B 1 104 ? -26 10.266 5.758 1 92.12 104 ASP B CA 1
ATOM 2842 C C . ASP B 1 104 ? -27.062 9.836 4.738 1 92.12 104 ASP B C 1
ATOM 2844 O O . ASP B 1 104 ? -28.25 9.984 4.977 1 92.12 104 ASP B O 1
ATOM 2848 N N . GLN B 1 105 ? -26.672 9.258 3.715 1 94.5 105 GLN B N 1
ATOM 2849 C CA . GLN B 1 105 ? -27.578 9 2.596 1 94.5 105 GLN B CA 1
ATOM 2850 C C . GLN B 1 105 ? -27.875 7.508 2.457 1 94.5 105 GLN B C 1
ATOM 2852 O O . GLN B 1 105 ? -28.812 7.117 1.769 1 94.5 105 GLN B O 1
ATOM 2857 N N . ILE B 1 106 ? -27.062 6.68 3.051 1 96.88 106 ILE B N 1
ATOM 2858 C CA . ILE B 1 106 ? -27.188 5.234 2.93 1 96.88 106 ILE B CA 1
ATOM 2859 C C . ILE B 1 106 ? -27.312 4.609 4.316 1 96.88 106 ILE B C 1
ATOM 2861 O O . ILE B 1 106 ? -26.312 4.254 4.941 1 96.88 106 ILE B O 1
ATOM 2865 N N . PRO B 1 107 ? -28.484 4.375 4.762 1 93.75 107 PRO B N 1
ATOM 2866 C CA . PRO B 1 107 ? -28.703 3.955 6.148 1 93.75 107 PRO B CA 1
ATOM 2867 C C . PRO B 1 107 ? -28.047 2.619 6.469 1 93.75 107 PRO B C 1
ATOM 2869 O O . PRO B 1 107 ? -27.641 2.389 7.609 1 93.75 107 PRO B O 1
ATOM 2872 N N . ASN B 1 108 ? -28.047 1.78 5.516 1 94.94 108 ASN B N 1
ATOM 2873 C CA . ASN B 1 108 ? -27.484 0.459 5.797 1 94.94 108 ASN B CA 1
ATOM 2874 C C . ASN B 1 108 ? -26.031 0.363 5.375 1 94.94 108 ASN B C 1
ATOM 2876 O O . ASN B 1 108 ? -25.484 -0.737 5.246 1 94.94 108 ASN B O 1
ATOM 2880 N N . LEU B 1 109 ? -25.375 1.505 5.18 1 97.12 109 LEU B N 1
ATOM 2881 C CA . LEU B 1 109 ? -23.938 1.505 4.93 1 97.12 109 LEU B CA 1
ATOM 2882 C C . LEU B 1 109 ? -23.172 0.974 6.141 1 97.12 109 LEU B C 1
ATOM 2884 O O . LEU B 1 109 ? -23.281 1.521 7.238 1 97.12 109 LEU B O 1
ATOM 2888 N N . ARG B 1 110 ? -22.406 -0.044 5.906 1 96.38 110 ARG B N 1
ATOM 2889 C CA . ARG B 1 110 ? -21.641 -0.645 6.992 1 96.38 110 ARG B CA 1
ATOM 2890 C C . ARG B 1 110 ? -20.156 -0.312 6.867 1 96.38 110 ARG B C 1
ATOM 2892 O O . ARG B 1 110 ? -19.453 -0.214 7.871 1 96.38 110 ARG B O 1
ATOM 2899 N N . GLY B 1 111 ? -19.656 -0.256 5.605 1 97.69 111 GLY B N 1
ATOM 2900 C CA . GLY B 1 111 ? -18.234 0.007 5.434 1 97.69 111 GLY B CA 1
ATOM 2901 C C . GLY B 1 111 ? -17.75 -0.166 4.004 1 97.69 111 GLY B C 1
ATOM 2902 O O . GLY B 1 111 ? -18.484 0.144 3.061 1 97.69 111 GLY B O 1
ATOM 2903 N N . ILE B 1 112 ? -16.469 -0.456 3.869 1 97.81 112 ILE B N 1
ATOM 2904 C CA . ILE B 1 112 ? -15.82 -0.538 2.564 1 97.81 112 ILE B CA 1
ATOM 2905 C C . ILE B 1 112 ? -15.031 -1.845 2.459 1 97.81 112 ILE B C 1
ATOM 2907 O O . ILE B 1 112 ? -14.359 -2.25 3.408 1 97.81 112 ILE B O 1
ATOM 2911 N N . LYS B 1 113 ? -15.242 -2.605 1.355 1 96.81 113 LYS B N 1
ATOM 2912 C CA . LYS B 1 113 ? -14.188 -3.506 0.902 1 96.81 113 LYS B CA 1
ATOM 2913 C C . LYS B 1 113 ? -13.055 -2.732 0.23 1 96.81 113 LYS B C 1
ATOM 2915 O O . LYS B 1 113 ? -13.188 -2.289 -0.913 1 96.81 113 LYS B O 1
ATOM 2920 N N . PHE B 1 114 ? -11.977 -2.586 0.952 1 98.06 114 PHE B N 1
ATOM 2921 C CA . PHE B 1 114 ? -10.891 -1.7 0.556 1 98.06 114 PHE B CA 1
ATOM 2922 C C . PHE B 1 114 ? -9.797 -2.477 -0.168 1 98.06 114 PHE B C 1
ATOM 2924 O O . PHE B 1 114 ? -8.898 -3.039 0.468 1 98.06 114 PHE B O 1
ATOM 2931 N N . SER B 1 115 ? -9.836 -2.438 -1.478 1 96.06 115 SER B N 1
ATOM 2932 C CA . SER B 1 115 ? -8.914 -3.252 -2.26 1 96.06 115 SER B CA 1
ATOM 2933 C C . SER B 1 115 ? -7.836 -2.393 -2.916 1 96.06 115 SER B C 1
ATOM 2935 O O . SER B 1 115 ? -7.156 -2.842 -3.842 1 96.06 115 SER B O 1
ATOM 2937 N N . SER B 1 116 ? -7.746 -1.128 -2.449 1 96.31 116 SER B N 1
ATOM 2938 C CA . SER B 1 116 ? -6.621 -0.285 -2.838 1 96.31 116 SER B CA 1
ATOM 2939 C C . SER B 1 116 ? -5.363 -0.648 -2.057 1 96.31 116 SER B C 1
ATOM 2941 O O . SER B 1 116 ? -5.441 -1.012 -0.881 1 96.31 116 SER B O 1
ATOM 2943 N N . LYS B 1 117 ? -4.199 -0.461 -2.682 1 96.56 117 LYS B N 1
ATOM 2944 C CA . LYS B 1 117 ? -2.928 -0.71 -2.01 1 96.56 117 LYS B CA 1
ATOM 2945 C C . LYS B 1 117 ? -2.488 0.503 -1.194 1 96.56 117 LYS B C 1
ATOM 2947 O O . LYS B 1 117 ? -1.487 0.447 -0.478 1 96.56 117 LYS B O 1
ATOM 2952 N N . ASP B 1 118 ? -3.266 1.554 -1.3 1 97.12 118 ASP B N 1
ATOM 2953 C CA . ASP B 1 118 ? -2.977 2.777 -0.557 1 97.12 118 ASP B CA 1
ATOM 2954 C C . ASP B 1 118 ? -3.387 2.639 0.908 1 97.12 118 ASP B C 1
ATOM 2956 O O . ASP B 1 118 ? -4.469 3.078 1.299 1 97.12 118 ASP B O 1
ATOM 2960 N N . LEU B 1 119 ? -2.461 2.176 1.702 1 98.38 119 LEU B N 1
ATOM 2961 C CA . LEU B 1 119 ? -2.785 1.893 3.096 1 98.38 119 LEU B CA 1
ATOM 2962 C C . LEU B 1 119 ? -2.826 3.178 3.918 1 98.38 119 LEU B C 1
ATOM 2964 O O . LEU B 1 119 ? -3.352 3.189 5.031 1 98.38 119 LEU B O 1
ATOM 2968 N N . TYR B 1 120 ? -2.283 4.289 3.361 1 97.25 120 TYR B N 1
ATOM 2969 C CA . TYR B 1 120 ? -2.488 5.59 3.986 1 97.25 120 TYR B CA 1
ATOM 2970 C C . TYR B 1 120 ? -3.967 5.957 4.008 1 97.25 120 TYR B C 1
ATOM 2972 O O . TYR B 1 120 ? -4.512 6.316 5.055 1 97.25 120 TYR B O 1
ATOM 2980 N N . GLU B 1 121 ? -4.578 5.773 2.893 1 97 121 GLU B N 1
ATOM 2981 C CA . GLU B 1 121 ? -6.012 6.035 2.805 1 97 121 GLU B CA 1
ATOM 2982 C C . GLU B 1 121 ? -6.805 5.051 3.658 1 97 121 GLU B C 1
ATOM 2984 O O . GLU B 1 121 ? -7.754 5.438 4.344 1 97 121 GLU B O 1
ATOM 2989 N N . GLY B 1 122 ? -6.395 3.801 3.58 1 98.31 122 GLY B N 1
ATOM 2990 C CA . GLY B 1 122 ? -7.059 2.805 4.406 1 98.31 122 GLY B CA 1
ATOM 2991 C C . GLY B 1 122 ? -6.984 3.117 5.891 1 98.31 122 GLY B C 1
ATOM 2992 O O . GLY B 1 122 ? -7.969 2.945 6.613 1 98.31 122 GLY B O 1
ATOM 2993 N N . PHE B 1 123 ? -5.844 3.535 6.285 1 98.25 123 PHE B N 1
ATOM 2994 C CA . PHE B 1 123 ? -5.602 3.893 7.68 1 98.25 123 PHE B CA 1
ATOM 2995 C C . PHE B 1 123 ? -6.512 5.039 8.109 1 98.25 123 PHE B C 1
ATOM 2997 O O . PHE B 1 123 ? -7.07 5.012 9.211 1 98.25 123 PHE B O 1
ATOM 3004 N N . LYS B 1 124 ? -6.676 6 7.277 1 96.94 124 LYS B N 1
ATOM 3005 C CA . LYS B 1 124 ? -7.582 7.109 7.562 1 96.94 124 LYS B CA 1
ATOM 3006 C C . LYS B 1 124 ? -9.023 6.629 7.648 1 96.94 124 LYS B C 1
ATOM 3008 O O . LYS B 1 124 ? -9.773 7.051 8.539 1 96.94 124 LYS B O 1
ATOM 3013 N N . CYS B 1 125 ? -9.398 5.746 6.773 1 98.19 125 CYS B N 1
ATOM 3014 C CA . CYS B 1 125 ? -10.75 5.203 6.793 1 98.19 125 CYS B CA 1
ATOM 3015 C C . CYS B 1 125 ? -11.016 4.465 8.102 1 98.19 125 CYS B C 1
ATOM 3017 O O . CYS B 1 125 ? -12.102 4.594 8.68 1 98.19 125 CYS B O 1
ATOM 3019 N N . LEU B 1 126 ? -10.023 3.709 8.578 1 98.19 126 LEU B N 1
ATOM 3020 C CA . LEU B 1 126 ? -10.156 2.938 9.812 1 98.19 126 LEU B CA 1
ATOM 3021 C C . LEU B 1 126 ? -10.453 3.85 10.992 1 98.19 126 LEU B C 1
ATOM 3023 O O . LEU B 1 126 ? -11.094 3.43 11.961 1 98.19 126 LEU B O 1
ATOM 3027 N N . ARG B 1 127 ? -10.062 5.051 10.875 1 96.31 127 ARG B N 1
ATOM 3028 C CA . ARG B 1 127 ? -10.141 5.965 12.016 1 96.31 127 ARG B CA 1
ATOM 3029 C C . ARG B 1 127 ? -11.25 6.988 11.82 1 96.31 127 ARG B C 1
ATOM 3031 O O . ARG B 1 127 ? -11.414 7.898 12.641 1 96.31 127 ARG B O 1
ATOM 3038 N N . THR B 1 128 ? -11.93 6.852 10.758 1 96.81 128 THR B N 1
ATOM 3039 C CA . THR B 1 128 ? -13.086 7.695 10.484 1 96.81 128 THR B CA 1
ATOM 3040 C C . THR B 1 128 ? -14.312 7.203 11.258 1 96.81 128 THR B C 1
ATOM 3042 O O . THR B 1 128 ? -14.609 6.004 11.266 1 96.81 128 THR B O 1
ATOM 3045 N N . LYS B 1 129 ? -14.969 8.141 11.891 1 96.5 129 LYS B N 1
ATOM 3046 C CA . LYS B 1 129 ? -16.203 7.832 12.625 1 96.5 129 LYS B CA 1
ATOM 3047 C C . LYS B 1 129 ? -17.391 8.602 12.062 1 96.5 129 LYS B C 1
ATOM 3049 O O . LYS B 1 129 ? -17.219 9.695 11.508 1 96.5 129 LYS B O 1
ATOM 3054 N N . ASP B 1 130 ? -18.547 8 12.234 1 94.69 130 ASP B N 1
ATOM 3055 C CA . ASP B 1 130 ? -19.734 8.75 11.836 1 94.69 130 ASP B CA 1
ATOM 3056 C C . ASP B 1 130 ? -20.141 9.758 12.914 1 94.69 130 ASP B C 1
ATOM 3058 O O . ASP B 1 130 ? -19.438 9.922 13.914 1 94.69 130 ASP B O 1
ATOM 3062 N N . ALA B 1 131 ? -21.203 10.461 12.664 1 92.81 131 ALA B N 1
ATOM 3063 C CA . ALA B 1 131 ? -21.641 11.547 13.539 1 92.81 131 ALA B CA 1
ATOM 3064 C C . ALA B 1 131 ? -21.953 11.023 14.938 1 92.81 131 ALA B C 1
ATOM 3066 O O . ALA B 1 131 ? -21.906 11.781 15.914 1 92.81 131 ALA B O 1
ATOM 3067 N N . LYS B 1 132 ? -22.25 9.758 15.047 1 94.12 132 LYS B N 1
ATOM 3068 C CA . LYS B 1 132 ? -22.609 9.164 16.328 1 94.12 132 LYS B CA 1
ATOM 3069 C C . LYS B 1 132 ? -21.406 8.516 17 1 94.12 132 LYS B C 1
ATOM 3071 O O . LYS B 1 132 ? -21.516 7.902 18.062 1 94.12 132 LYS B O 1
ATOM 3076 N N . GLY B 1 133 ? -20.328 8.57 16.344 1 95.06 133 GLY B N 1
ATOM 3077 C CA . GLY B 1 133 ? -19.094 8.062 16.922 1 95.06 133 GLY B CA 1
ATOM 3078 C C . GLY B 1 133 ? -18.844 6.602 16.578 1 95.06 133 GLY B C 1
ATOM 3079 O O . GLY B 1 133 ? -17.953 5.977 17.141 1 95.06 133 GLY B O 1
ATOM 3080 N N . HIS B 1 134 ? -19.562 6.082 15.672 1 94.88 134 HIS B N 1
ATOM 3081 C CA . HIS B 1 134 ? -19.391 4.68 15.297 1 94.88 134 HIS B CA 1
ATOM 3082 C C . HIS B 1 134 ? -18.328 4.527 14.219 1 94.88 134 HIS B C 1
ATOM 3084 O O . HIS B 1 134 ? -18.219 5.359 13.32 1 94.88 134 HIS B O 1
ATOM 3090 N N . ASN B 1 135 ? -17.594 3.455 14.352 1 96.12 135 ASN B N 1
ATOM 3091 C CA . ASN B 1 135 ? -16.609 3.109 13.344 1 96.12 135 ASN B CA 1
ATOM 3092 C C . ASN B 1 135 ? -17.25 2.434 12.133 1 96.12 135 ASN B C 1
ATOM 3094 O O . ASN B 1 135 ? -18.359 1.88 12.242 1 96.12 135 ASN B O 1
ATOM 3098 N N . PHE B 1 136 ? -16.625 2.531 11 1 97.81 136 PHE B N 1
ATOM 3099 C CA . PHE B 1 136 ? -17 1.759 9.82 1 97.81 136 PHE B CA 1
ATOM 3100 C C . PHE B 1 136 ? -16.219 0.452 9.758 1 97.81 136 PHE B C 1
ATOM 3102 O O . PHE B 1 136 ? -15.148 0.333 10.367 1 97.81 136 PHE B O 1
ATOM 3109 N N . ASP B 1 137 ? -16.797 -0.532 9.094 1 97 137 ASP B N 1
ATOM 3110 C CA . ASP B 1 137 ? -16.109 -1.798 8.844 1 97 137 ASP B CA 1
ATOM 3111 C C . ASP B 1 137 ? -15.273 -1.729 7.566 1 97 137 ASP B C 1
ATOM 3113 O O . ASP B 1 137 ? -15.82 -1.795 6.465 1 97 137 ASP B O 1
ATOM 3117 N N . ILE B 1 138 ? -14 -1.549 7.762 1 98.5 138 ILE B N 1
ATOM 3118 C CA . ILE B 1 138 ? -13.094 -1.492 6.617 1 98.5 138 ILE B CA 1
ATOM 3119 C C . ILE B 1 138 ? -12.375 -2.83 6.461 1 98.5 138 ILE B C 1
ATOM 3121 O O . ILE B 1 138 ? -11.547 -3.197 7.293 1 98.5 138 ILE B O 1
ATOM 3125 N N . LEU B 1 139 ? -12.672 -3.57 5.418 1 98.06 139 LEU B N 1
ATOM 3126 C CA . LEU B 1 139 ? -12.109 -4.891 5.156 1 98.06 139 LEU B CA 1
ATOM 3127 C C . LEU B 1 139 ? -11.133 -4.84 3.982 1 98.06 139 LEU B C 1
ATOM 3129 O O . LEU B 1 139 ? -11.461 -4.301 2.922 1 98.06 139 LEU B O 1
ATOM 3133 N N . PHE B 1 140 ? -10.023 -5.395 4.203 1 98.31 140 PHE B N 1
ATOM 3134 C CA . PHE B 1 140 ? -8.969 -5.273 3.203 1 98.31 140 PHE B CA 1
ATOM 3135 C C . PHE B 1 140 ? -9.125 -6.328 2.117 1 98.31 140 PHE B C 1
ATOM 3137 O O . PHE B 1 140 ? -9.453 -7.48 2.408 1 98.31 140 PHE B O 1
ATOM 3144 N N . GLY B 1 141 ? -8.766 -5.914 0.82 1 97.19 141 GLY B N 1
ATOM 3145 C CA . GLY B 1 141 ? -9.109 -6.82 -0.263 1 97.19 141 GLY B CA 1
ATOM 3146 C C . GLY B 1 141 ? -7.914 -7.203 -1.12 1 97.19 141 GLY B C 1
ATOM 3147 O O . GLY B 1 141 ? -8.055 -7.957 -2.086 1 97.19 141 GLY B O 1
ATOM 3148 N N . CYS B 1 142 ? -6.688 -6.738 -0.778 1 96.56 142 CYS B N 1
ATOM 3149 C CA . CYS B 1 142 ? -5.496 -7.078 -1.546 1 96.56 142 CYS B CA 1
ATOM 3150 C C . CYS B 1 142 ? -4.672 -8.141 -0.834 1 96.56 142 CYS B C 1
ATOM 3152 O O . CYS B 1 142 ? -3.869 -7.828 0.048 1 96.56 142 CYS B O 1
ATOM 3154 N N . ASP B 1 143 ? -4.773 -9.367 -1.353 1 96.69 143 ASP B N 1
ATOM 3155 C CA . ASP B 1 143 ? -4.203 -10.531 -0.677 1 96.69 143 ASP B CA 1
ATOM 3156 C C . ASP B 1 143 ? -2.684 -10.422 -0.589 1 96.69 143 ASP B C 1
ATOM 3158 O O . ASP B 1 143 ? -2.08 -10.859 0.393 1 96.69 143 ASP B O 1
ATOM 3162 N N . GLU B 1 144 ? -2.094 -9.805 -1.578 1 96.19 144 GLU B N 1
ATOM 3163 C CA . GLU B 1 144 ? -0.645 -9.836 -1.749 1 96.19 144 GLU B CA 1
ATOM 3164 C C . GLU B 1 144 ? 0.049 -8.922 -0.743 1 96.19 144 GLU B C 1
ATOM 3166 O O . GLU B 1 144 ? 1.274 -8.953 -0.611 1 96.19 144 GLU B O 1
ATOM 3171 N N . GLN B 1 145 ? -0.742 -8.156 0.025 1 98.25 145 GLN B N 1
ATOM 3172 C CA . GLN B 1 145 ? -0.133 -7.367 1.091 1 98.25 145 GLN B CA 1
ATOM 3173 C C . GLN B 1 145 ? -1.029 -7.328 2.326 1 98.25 145 GLN B C 1
ATOM 3175 O O . GLN B 1 145 ? -1.12 -6.297 3 1 98.25 145 GLN B O 1
ATOM 3180 N N . VAL B 1 146 ? -1.633 -8.43 2.689 1 98.69 146 VAL B N 1
ATOM 3181 C CA . VAL B 1 146 ? -2.648 -8.477 3.736 1 98.69 146 VAL B CA 1
ATOM 3182 C C . VAL B 1 146 ? -1.994 -8.273 5.102 1 98.69 146 VAL B C 1
ATOM 3184 O O . VAL B 1 146 ? -2.58 -7.656 5.992 1 98.69 146 VAL B O 1
ATOM 3187 N N . ILE B 1 147 ? -0.816 -8.75 5.352 1 98.81 147 ILE B N 1
ATOM 3188 C CA . ILE B 1 147 ? -0.217 -8.586 6.672 1 98.81 147 ILE B CA 1
ATOM 3189 C C . ILE B 1 147 ? 0.137 -7.121 6.898 1 98.81 147 ILE B C 1
ATOM 3191 O O . ILE B 1 147 ? 0.123 -6.641 8.031 1 98.81 147 ILE B O 1
ATOM 3195 N N . ALA B 1 148 ? 0.48 -6.398 5.801 1 98.88 148 ALA B N 1
ATOM 3196 C CA . ALA B 1 148 ? 0.674 -4.953 5.895 1 98.88 148 ALA B CA 1
ATOM 3197 C C . ALA B 1 148 ? -0.592 -4.262 6.395 1 98.88 148 ALA B C 1
ATOM 3199 O O . ALA B 1 148 ? -0.527 -3.371 7.246 1 98.88 148 ALA B O 1
ATOM 3200 N N . ALA B 1 149 ? -1.707 -4.684 5.852 1 98.81 149 ALA B N 1
ATOM 3201 C CA . ALA B 1 149 ? -2.99 -4.125 6.273 1 98.81 149 ALA B CA 1
ATOM 3202 C C . ALA B 1 149 ? -3.256 -4.418 7.746 1 98.81 149 ALA B C 1
ATOM 3204 O O . ALA B 1 149 ? -3.717 -3.543 8.484 1 98.81 149 ALA B O 1
ATOM 3205 N N . PHE B 1 150 ? -2.941 -5.609 8.141 1 98.75 150 PHE B N 1
ATOM 3206 C CA . PHE B 1 150 ? -3.148 -5.961 9.539 1 98.75 150 PHE B CA 1
ATOM 3207 C C . PHE B 1 150 ? -2.264 -5.117 10.453 1 98.75 150 PHE B C 1
ATOM 3209 O O . PHE B 1 150 ? -2.689 -4.703 11.531 1 98.75 150 PHE B O 1
ATOM 3216 N N . ALA B 1 151 ? -1.063 -4.848 10.031 1 98.69 151 ALA B N 1
ATOM 3217 C CA . ALA B 1 151 ? -0.165 -3.988 10.797 1 98.69 151 ALA B CA 1
ATOM 3218 C C . ALA B 1 151 ? -0.756 -2.594 10.977 1 98.69 151 ALA B C 1
ATOM 3220 O O . ALA B 1 151 ? -0.595 -1.973 12.023 1 98.69 151 ALA B O 1
ATOM 3221 N N . MET B 1 152 ? -1.466 -2.166 10 1 98.62 152 MET B N 1
ATOM 3222 C CA . MET B 1 152 ? -2.043 -0.824 10.008 1 98.62 152 MET B CA 1
ATOM 3223 C C . MET B 1 152 ? -3.346 -0.797 10.805 1 98.62 152 MET B C 1
ATOM 3225 O O . MET B 1 152 ? -3.912 0.272 11.039 1 98.62 152 MET B O 1
ATOM 3229 N N . GLY B 1 153 ? -3.881 -1.978 11.141 1 98.12 153 GLY B N 1
ATOM 3230 C CA . GLY B 1 153 ? -5.016 -1.987 12.047 1 98.12 153 GLY B CA 1
ATOM 3231 C C . GLY B 1 153 ? -6.266 -2.596 11.445 1 98.12 153 GLY B C 1
ATOM 3232 O O . GLY B 1 153 ? -7.309 -2.668 12.094 1 98.12 153 GLY B O 1
ATOM 3233 N N . PHE B 1 154 ? -6.184 -3.049 10.18 1 98.44 154 PHE B N 1
ATOM 3234 C CA . PHE B 1 154 ? -7.312 -3.787 9.625 1 98.44 154 PHE B CA 1
ATOM 3235 C C . PHE B 1 154 ? -7.598 -5.039 10.445 1 98.44 154 PHE B C 1
ATOM 3237 O O . PHE B 1 154 ? -6.68 -5.785 10.789 1 98.44 154 PHE B O 1
ATOM 3244 N N . ARG B 1 155 ? -8.836 -5.332 10.672 1 96.31 155 ARG B N 1
ATOM 3245 C CA . ARG B 1 155 ? -9.203 -6.453 11.531 1 96.31 155 ARG B CA 1
ATOM 3246 C C . ARG B 1 155 ? -9.672 -7.645 10.703 1 96.31 155 ARG B C 1
ATOM 3248 O O . ARG B 1 155 ? -9.758 -8.766 11.211 1 96.31 155 ARG B O 1
ATOM 3255 N N . GLY B 1 156 ? -10.039 -7.387 9.516 1 96.44 156 GLY B N 1
ATOM 3256 C CA . GLY B 1 156 ? -10.523 -8.422 8.617 1 96.44 156 GLY B CA 1
ATOM 3257 C C . GLY B 1 156 ? -10.211 -8.141 7.156 1 96.44 156 GLY B C 1
ATOM 3258 O O . GLY B 1 156 ? -9.727 -7.062 6.816 1 96.44 156 GLY B O 1
ATOM 3259 N N . ALA B 1 157 ? -10.477 -9.188 6.355 1 96.94 157 ALA B N 1
ATOM 3260 C CA . ALA B 1 157 ? -10.172 -9.086 4.93 1 96.94 157 ALA B CA 1
ATOM 3261 C C . ALA B 1 157 ? -11.148 -9.914 4.098 1 96.94 157 ALA B C 1
ATOM 3263 O O . ALA B 1 157 ? -11.742 -10.867 4.598 1 96.94 157 ALA B O 1
ATOM 3264 N N . ILE B 1 158 ? -11.375 -9.383 2.941 1 94.69 158 ILE B N 1
ATOM 3265 C CA . ILE B 1 158 ? -12.109 -10.086 1.896 1 94.69 158 ILE B CA 1
ATOM 3266 C C . ILE B 1 158 ? -11.203 -10.305 0.687 1 94.69 158 ILE B C 1
ATOM 3268 O O . ILE B 1 158 ? -10.953 -9.375 -0.085 1 94.69 158 ILE B O 1
ATOM 3272 N N . GLY B 1 159 ? -10.688 -11.5 0.552 1 92.75 159 GLY B N 1
ATOM 3273 C CA . GLY B 1 159 ? -9.703 -11.75 -0.488 1 92.75 159 GLY B CA 1
ATOM 3274 C C . GLY B 1 159 ? -10.188 -12.727 -1.549 1 92.75 159 GLY B C 1
ATOM 3275 O O . GLY B 1 159 ? -11.219 -13.375 -1.378 1 92.75 159 GLY B O 1
ATOM 3276 N N . SER B 1 160 ? -9.398 -12.758 -2.611 1 90.69 160 SER B N 1
ATOM 3277 C CA . SER B 1 160 ? -9.758 -13.594 -3.75 1 90.69 160 SER B CA 1
ATOM 3278 C C . SER B 1 160 ? -9.133 -14.984 -3.635 1 90.69 160 SER B C 1
ATOM 3280 O O . SER B 1 160 ? -9.609 -15.938 -4.25 1 90.69 160 SER B O 1
ATOM 3282 N N . THR B 1 161 ? -8.086 -15.141 -2.828 1 94.69 161 THR B N 1
ATOM 3283 C CA . THR B 1 161 ? -7.355 -16.406 -2.812 1 94.69 161 THR B CA 1
ATOM 3284 C C . THR B 1 161 ? -7.59 -17.141 -1.503 1 94.69 161 THR B C 1
ATOM 3286 O O . THR B 1 161 ? -6.918 -18.141 -1.218 1 94.69 161 THR B O 1
ATOM 3289 N N . TYR B 1 162 ? -8.516 -16.672 -0.709 1 93.75 162 TYR B N 1
ATOM 3290 C CA . TYR B 1 162 ? -8.742 -17.266 0.602 1 93.75 162 TYR B CA 1
ATOM 3291 C C . TYR B 1 162 ? -9.32 -18.672 0.469 1 93.75 162 TYR B C 1
ATOM 3293 O O . TYR B 1 162 ? -9.047 -19.531 1.301 1 93.75 162 TYR B O 1
ATOM 3301 N N . SER B 1 163 ? -10.109 -18.891 -0.617 1 91.06 163 SER B N 1
ATOM 3302 C CA . SER B 1 163 ? -10.688 -20.219 -0.832 1 91.06 163 SER B CA 1
ATOM 3303 C C . SER B 1 163 ? -9.609 -21.234 -1.214 1 91.06 163 SER B C 1
ATOM 3305 O O . SER B 1 163 ? -9.812 -22.438 -1.069 1 91.06 163 SER B O 1
ATOM 3307 N N . LEU B 1 164 ? -8.539 -20.719 -1.693 1 95.44 164 LEU B N 1
ATOM 3308 C CA . LEU B 1 164 ? -7.453 -21.594 -2.135 1 95.44 164 LEU B CA 1
ATOM 3309 C C . LEU B 1 164 ? -6.484 -21.875 -0.992 1 95.44 164 LEU B C 1
ATOM 3311 O O . LEU B 1 164 ? -5.938 -22.969 -0.896 1 95.44 164 LEU B O 1
ATOM 3315 N N . LEU B 1 165 ? -6.25 -20.875 -0.129 1 95.88 165 LEU B N 1
ATOM 3316 C CA . LEU B 1 165 ? -5.277 -20.984 0.953 1 95.88 165 LEU B CA 1
ATOM 3317 C C . LEU B 1 165 ? -5.879 -20.516 2.275 1 95.88 165 LEU B C 1
ATOM 3319 O O . LEU B 1 165 ? -5.293 -19.688 2.969 1 95.88 165 LEU B O 1
ATOM 3323 N N . PRO B 1 166 ? -6.992 -21.109 2.715 1 94.44 166 PRO B N 1
ATOM 3324 C CA . PRO B 1 166 ? -7.613 -20.594 3.941 1 94.44 166 PRO B CA 1
ATOM 3325 C C . PRO B 1 166 ? -6.707 -20.734 5.16 1 94.44 166 PRO B C 1
ATOM 3327 O O . PRO B 1 166 ? -6.652 -19.844 6.004 1 94.44 166 PRO B O 1
ATOM 3330 N N . GLY B 1 167 ? -6.027 -21.844 5.277 1 96.44 167 GLY B N 1
ATOM 3331 C CA . GLY B 1 167 ? -5.148 -22.062 6.414 1 96.44 167 GLY B CA 1
ATOM 3332 C C . GLY B 1 167 ? -4.016 -21.062 6.496 1 96.44 167 GLY B C 1
ATOM 3333 O O . GLY B 1 167 ? -3.721 -20.531 7.574 1 96.44 167 GLY B O 1
ATOM 3334 N N . VAL B 1 168 ? -3.414 -20.781 5.367 1 97.62 168 VAL B N 1
ATOM 3335 C CA . VAL B 1 168 ? -2.281 -19.875 5.305 1 97.62 168 VAL B CA 1
ATOM 3336 C C . VAL B 1 168 ? -2.709 -18.484 5.777 1 97.62 168 VAL B C 1
ATOM 3338 O O . VAL B 1 168 ? -2.027 -17.859 6.594 1 97.62 168 VAL B O 1
ATOM 3341 N N . TYR B 1 169 ? -3.857 -18.031 5.336 1 97.19 169 TYR B N 1
ATOM 3342 C CA . TYR B 1 169 ? -4.316 -16.703 5.703 1 97.19 169 TYR B CA 1
ATOM 3343 C C . TYR B 1 169 ? -4.754 -16.656 7.164 1 97.19 169 TYR B C 1
ATOM 3345 O O . TYR B 1 169 ? -4.527 -15.656 7.855 1 97.19 169 TYR B O 1
ATOM 3353 N N . ARG B 1 170 ? -5.402 -17.688 7.617 1 97.44 170 ARG B N 1
ATOM 3354 C CA . ARG B 1 170 ? -5.773 -17.75 9.031 1 97.44 170 ARG B CA 1
ATOM 3355 C C . ARG B 1 170 ? -4.535 -17.719 9.922 1 97.44 170 ARG B C 1
ATOM 3357 O O . ARG B 1 170 ? -4.504 -16.984 10.914 1 97.44 170 ARG B O 1
ATOM 3364 N N . GLN B 1 171 ? -3.564 -18.469 9.539 1 98.19 171 GLN B N 1
ATOM 3365 C CA . GLN B 1 171 ? -2.326 -18.5 10.305 1 98.19 171 GLN B CA 1
ATOM 3366 C C . GLN B 1 171 ? -1.616 -17.156 10.258 1 98.19 171 GLN B C 1
ATOM 3368 O O . GLN B 1 171 ? -1.023 -16.719 11.25 1 98.19 171 GLN B O 1
ATOM 3373 N N . ALA B 1 172 ? -1.657 -16.5 9.109 1 98.31 172 ALA B N 1
ATOM 3374 C CA . ALA B 1 172 ? -1.057 -15.172 8.992 1 98.31 172 ALA B CA 1
ATOM 3375 C C . ALA B 1 172 ? -1.735 -14.18 9.93 1 98.31 172 ALA B C 1
ATOM 3377 O O . ALA B 1 172 ? -1.064 -13.391 10.602 1 98.31 172 ALA B O 1
ATOM 3378 N N . LYS B 1 173 ? -3.037 -14.242 9.969 1 98.25 173 LYS B N 1
ATOM 3379 C CA . LYS B 1 173 ? -3.787 -13.367 10.867 1 98.25 173 LYS B CA 1
ATOM 3380 C C . LYS B 1 173 ? -3.41 -13.617 12.32 1 98.25 173 LYS B C 1
ATOM 3382 O O . LYS B 1 173 ? -3.18 -12.68 13.086 1 98.25 173 LYS B O 1
ATOM 3387 N N . LEU B 1 174 ? -3.35 -14.898 12.695 1 98.19 174 LEU B N 1
ATOM 3388 C CA . LEU B 1 174 ? -2.998 -15.258 14.062 1 98.19 174 LEU B CA 1
ATOM 3389 C C . LEU B 1 174 ? -1.583 -14.805 14.398 1 98.19 174 LEU B C 1
ATOM 3391 O O . LEU B 1 174 ? -1.337 -14.281 15.492 1 98.19 174 LEU B O 1
ATOM 3395 N N . ALA B 1 175 ? -0.685 -15 13.461 1 98.62 175 ALA B N 1
ATOM 3396 C CA . ALA B 1 175 ? 0.695 -14.562 13.664 1 98.62 175 ALA B CA 1
ATOM 3397 C C . ALA B 1 175 ? 0.767 -13.055 13.883 1 98.62 175 ALA B C 1
ATOM 3399 O O . ALA B 1 175 ? 1.492 -12.594 14.766 1 98.62 175 ALA B O 1
ATOM 3400 N N . MET B 1 176 ? 0.009 -12.328 13.125 1 98.44 176 MET B N 1
ATOM 3401 C CA . MET B 1 176 ? -0.021 -10.875 13.273 1 98.44 176 MET B CA 1
ATOM 3402 C C . MET B 1 176 ? -0.626 -10.477 14.617 1 98.44 176 MET B C 1
ATOM 3404 O O . MET B 1 176 ? -0.125 -9.57 15.289 1 98.44 176 MET B O 1
ATOM 3408 N N . ASP B 1 177 ? -1.643 -11.117 15.039 1 97.25 177 ASP B N 1
ATOM 3409 C CA . ASP B 1 177 ? -2.277 -10.828 16.328 1 97.25 177 ASP B CA 1
ATOM 3410 C C . ASP B 1 177 ? -1.312 -11.07 17.484 1 97.25 177 ASP B C 1
ATOM 3412 O O . ASP B 1 177 ? -1.354 -10.359 18.484 1 97.25 177 ASP B O 1
ATOM 3416 N N . ASP B 1 178 ? -0.471 -12.023 17.25 1 97.56 178 ASP B N 1
ATOM 3417 C CA . ASP B 1 178 ? 0.455 -12.414 18.312 1 97.56 178 ASP B CA 1
ATOM 3418 C C . ASP B 1 178 ? 1.784 -11.672 18.188 1 97.56 178 ASP B C 1
ATOM 3420 O O . ASP B 1 178 ? 2.703 -11.891 18.969 1 97.56 178 ASP B O 1
ATOM 3424 N N . GLY B 1 179 ? 1.906 -10.883 17.188 1 96.94 179 GLY B N 1
ATOM 3425 C CA . GLY B 1 179 ? 3.123 -10.109 17 1 96.94 179 GLY B CA 1
ATOM 3426 C C . GLY B 1 179 ? 4.273 -10.938 16.453 1 96.94 179 GLY B C 1
ATOM 3427 O O . GLY B 1 179 ? 5.441 -10.586 16.641 1 96.94 179 GLY B O 1
ATOM 3428 N N . ARG B 1 180 ? 3.992 -12.094 15.883 1 98.12 180 ARG B N 1
ATOM 3429 C CA . ARG B 1 180 ? 5.004 -12.953 15.281 1 98.12 180 ARG B CA 1
ATOM 3430 C C . ARG B 1 180 ? 5.254 -12.578 13.828 1 98.12 180 ARG B C 1
ATOM 3432 O O . ARG B 1 180 ? 4.887 -13.32 12.914 1 98.12 180 ARG B O 1
ATOM 3439 N N . LEU B 1 181 ? 5.969 -11.555 13.57 1 98.19 181 LEU B N 1
ATOM 3440 C CA . LEU B 1 181 ? 6.094 -10.914 12.266 1 98.19 181 LEU B CA 1
ATOM 3441 C C . LEU B 1 181 ? 6.879 -11.797 11.297 1 98.19 181 LEU B C 1
ATOM 3443 O O . LEU B 1 181 ? 6.551 -11.875 10.117 1 98.19 181 LEU B O 1
ATOM 3447 N N . ALA B 1 182 ? 7.945 -12.422 11.766 1 97.69 182 ALA B N 1
ATOM 3448 C CA . ALA B 1 182 ? 8.742 -13.281 10.891 1 97.69 182 ALA B CA 1
ATOM 3449 C C . ALA B 1 182 ? 7.895 -14.406 10.305 1 97.69 182 ALA B C 1
ATOM 3451 O O . ALA B 1 182 ? 7.961 -14.68 9.102 1 97.69 182 ALA B O 1
ATOM 3452 N N . GLU B 1 183 ? 7.113 -15.016 11.133 1 98.44 183 GLU B N 1
ATOM 3453 C CA . GLU B 1 183 ? 6.219 -16.062 10.664 1 98.44 183 GLU B CA 1
ATOM 3454 C C . GLU B 1 183 ? 5.176 -15.523 9.695 1 98.44 183 GLU B C 1
ATOM 3456 O O . GLU B 1 183 ? 4.902 -16.125 8.656 1 98.44 183 GLU B O 1
ATOM 3461 N N . ALA B 1 184 ? 4.578 -14.383 10 1 98.69 184 ALA B N 1
ATOM 3462 C CA . ALA B 1 184 ? 3.594 -13.75 9.133 1 98.69 184 ALA B CA 1
ATOM 3463 C C . ALA B 1 184 ? 4.176 -13.484 7.742 1 98.69 184 ALA B C 1
ATOM 3465 O O . ALA B 1 184 ? 3.496 -13.688 6.73 1 98.69 184 ALA B O 1
ATOM 3466 N N . ARG B 1 185 ? 5.41 -13.117 7.672 1 98.12 185 ARG B N 1
ATOM 3467 C CA . ARG B 1 185 ? 6.066 -12.812 6.406 1 98.12 185 ARG B CA 1
ATOM 3468 C C . ARG B 1 185 ? 6.227 -14.07 5.559 1 98.12 185 ARG B C 1
ATOM 3470 O O . ARG B 1 185 ? 6.07 -14.023 4.336 1 98.12 185 ARG B O 1
ATOM 3477 N N . GLU B 1 186 ? 6.574 -15.094 6.203 1 98.19 186 GLU B N 1
ATOM 3478 C CA . GLU B 1 186 ? 6.707 -16.344 5.465 1 98.19 186 GLU B CA 1
ATOM 3479 C C . GLU B 1 186 ? 5.367 -16.812 4.902 1 98.19 186 GLU B C 1
ATOM 3481 O O . GLU B 1 186 ? 5.297 -17.312 3.779 1 98.19 186 GLU B O 1
ATOM 3486 N N . LEU B 1 187 ? 4.352 -16.656 5.699 1 98.56 187 LEU B N 1
ATOM 3487 C CA . LEU B 1 187 ? 3.014 -17 5.23 1 98.56 187 LEU B CA 1
ATOM 3488 C C . LEU B 1 187 ? 2.574 -16.062 4.117 1 98.56 187 LEU B C 1
ATOM 3490 O O . LEU B 1 187 ? 1.989 -16.5 3.123 1 98.56 187 LEU B O 1
ATOM 3494 N N . GLN B 1 188 ? 2.887 -14.758 4.23 1 98.62 188 GLN B N 1
ATOM 3495 C CA . GLN B 1 188 ? 2.623 -13.789 3.174 1 98.62 188 GLN B CA 1
ATOM 3496 C C . GLN B 1 188 ? 3.34 -14.172 1.883 1 98.62 188 GLN B C 1
ATOM 3498 O O . GLN B 1 188 ? 2.801 -13.992 0.79 1 98.62 188 GLN B O 1
ATOM 3503 N N . ALA B 1 189 ? 4.527 -14.734 2.004 1 98.25 189 ALA B N 1
ATOM 3504 C CA . ALA B 1 189 ? 5.301 -15.156 0.837 1 98.25 189 ALA B CA 1
ATOM 3505 C C . ALA B 1 189 ? 4.57 -16.25 0.065 1 98.25 189 ALA B C 1
ATOM 3507 O O . ALA B 1 189 ? 4.621 -16.281 -1.166 1 98.25 189 ALA B O 1
ATOM 3508 N N . ARG B 1 190 ? 3.928 -17.094 0.769 1 98 190 ARG B N 1
ATOM 3509 C CA . ARG B 1 190 ? 3.15 -18.141 0.115 1 98 190 ARG B CA 1
ATOM 3510 C C . ARG B 1 190 ? 1.998 -17.547 -0.689 1 98 190 ARG B C 1
ATOM 3512 O O . ARG B 1 190 ? 1.769 -17.938 -1.836 1 98 190 ARG B O 1
ATOM 3519 N N . SER B 1 191 ? 1.341 -16.594 -0.045 1 96.62 191 SER B N 1
ATOM 3520 C CA . SER B 1 191 ? 0.254 -15.891 -0.719 1 96.62 191 SER B CA 1
ATOM 3521 C C . SER B 1 191 ? 0.747 -15.195 -1.98 1 96.62 191 SER B C 1
ATOM 3523 O O . SER B 1 191 ? 0.133 -15.312 -3.043 1 96.62 191 SER B O 1
ATOM 3525 N N . VAL B 1 192 ? 1.839 -14.539 -1.892 1 97.25 192 VAL B N 1
ATOM 3526 C CA . VAL B 1 192 ? 2.406 -13.781 -3.004 1 97.25 192 VAL B CA 1
ATOM 3527 C C . VAL B 1 192 ? 2.793 -14.734 -4.133 1 97.25 192 VAL B C 1
ATOM 3529 O O . VAL B 1 192 ? 2.553 -14.445 -5.309 1 97.25 192 VAL B O 1
ATOM 3532 N N . ARG B 1 193 ? 3.365 -15.875 -3.779 1 97 193 ARG B N 1
ATOM 3533 C CA . ARG B 1 193 ? 3.742 -16.859 -4.785 1 97 193 ARG B CA 1
ATOM 3534 C C . ARG B 1 193 ? 2.514 -17.406 -5.512 1 97 193 ARG B C 1
ATOM 3536 O O . ARG B 1 193 ? 2.525 -17.547 -6.738 1 97 193 ARG B O 1
ATOM 3543 N N . LEU B 1 194 ? 1.469 -17.703 -4.75 1 97.12 194 LEU B N 1
ATOM 3544 C CA . LEU B 1 194 ? 0.224 -18.156 -5.352 1 97.12 194 LEU B CA 1
ATOM 3545 C C . LEU B 1 194 ? -0.319 -17.125 -6.336 1 97.12 194 LEU B C 1
ATOM 3547 O O . LEU B 1 194 ? -0.649 -17.469 -7.477 1 97.12 194 LEU B O 1
ATOM 3551 N N . VAL B 1 195 ? -0.37 -15.883 -5.898 1 95.25 195 VAL B N 1
ATOM 3552 C CA . VAL B 1 195 ? -0.904 -14.797 -6.723 1 95.25 195 VAL B CA 1
ATOM 3553 C C . VAL B 1 195 ? -0.063 -14.648 -7.988 1 95.25 195 VAL B C 1
ATOM 3555 O O . VAL B 1 195 ? -0.603 -14.555 -9.094 1 95.25 195 VAL B O 1
ATOM 3558 N N . HIS B 1 196 ? 1.204 -14.742 -7.809 1 93.44 196 HIS B N 1
ATOM 3559 C CA . HIS B 1 196 ? 2.127 -14.609 -8.93 1 93.44 196 HIS B CA 1
ATOM 3560 C C . HIS B 1 196 ? 1.88 -15.688 -9.977 1 93.44 196 HIS B C 1
ATOM 3562 O O . HIS B 1 196 ? 1.786 -15.391 -11.172 1 93.44 196 HIS B O 1
ATOM 3568 N N . VAL B 1 197 ? 1.743 -16.891 -9.586 1 96.12 197 VAL B N 1
ATOM 3569 C CA . VAL B 1 197 ? 1.534 -18 -10.508 1 96.12 197 VAL B CA 1
ATOM 3570 C C . VAL B 1 197 ? 0.184 -17.844 -11.203 1 96.12 197 VAL B C 1
ATOM 3572 O O . VAL B 1 197 ? 0.094 -17.953 -12.43 1 96.12 197 VAL B O 1
ATOM 3575 N N . CYS B 1 198 ? -0.841 -17.516 -10.43 1 95.12 198 CYS B N 1
ATOM 3576 C CA . CYS B 1 198 ? -2.195 -17.453 -10.969 1 95.12 198 CYS B CA 1
ATOM 3577 C C . CYS B 1 198 ? -2.328 -16.359 -12.008 1 95.12 198 CYS B C 1
ATOM 3579 O O . CYS B 1 198 ? -3.047 -16.516 -13 1 95.12 198 CYS B O 1
ATOM 3581 N N . PHE B 1 199 ? -1.607 -15.312 -11.805 1 91.56 199 PHE B N 1
ATOM 3582 C CA . PHE B 1 199 ? -1.756 -14.164 -12.688 1 91.56 199 PHE B CA 1
ATOM 3583 C C . PHE B 1 199 ? -1.057 -14.406 -14.023 1 91.56 199 PHE B C 1
ATOM 3585 O O . PHE B 1 199 ? -1.238 -13.648 -14.977 1 91.56 199 PHE B O 1
ATOM 3592 N N . LYS B 1 200 ? -0.346 -15.508 -14.148 1 91.69 200 LYS B N 1
ATOM 3593 C CA . LYS B 1 200 ? 0.282 -15.891 -15.414 1 91.69 200 LYS B CA 1
ATOM 3594 C C . LYS B 1 200 ? -0.721 -16.562 -16.344 1 91.69 200 LYS B C 1
ATOM 3596 O O . LYS B 1 200 ? -0.458 -16.719 -17.547 1 91.69 200 LYS B O 1
ATOM 3601 N N . PHE B 1 201 ? -1.749 -16.953 -15.734 1 92.19 201 PHE B N 1
ATOM 3602 C CA . PHE B 1 201 ? -2.67 -17.781 -16.516 1 92.19 201 PHE B CA 1
ATOM 3603 C C . PHE B 1 201 ? -3.986 -17.047 -16.734 1 92.19 201 PHE B C 1
ATOM 3605 O O . PHE B 1 201 ? -4.48 -16.359 -15.844 1 92.19 201 PHE B O 1
ATOM 3612 N N . GLY B 1 202 ? -4.484 -17.094 -17.797 1 77.81 202 GLY B N 1
ATOM 3613 C CA . GLY B 1 202 ? -5.668 -16.391 -18.25 1 77.81 202 GLY B CA 1
ATOM 3614 C C . GLY B 1 202 ? -5.359 -15.242 -19.188 1 77.81 202 GLY B C 1
ATOM 3615 O O . GLY B 1 202 ? -4.199 -14.859 -19.359 1 77.81 202 GLY B O 1
ATOM 3616 N N . LYS B 1 203 ? -6.297 -14.93 -20.031 1 70.94 203 LYS B N 1
ATOM 3617 C CA . LYS B 1 203 ? -6.141 -13.836 -21 1 70.94 203 LYS B CA 1
ATOM 3618 C C . LYS B 1 203 ? -7.129 -12.711 -20.703 1 70.94 203 LYS B C 1
ATOM 3620 O O . LYS B 1 203 ? -8.242 -12.961 -20.25 1 70.94 203 LYS B O 1
ATOM 3625 N N . GLY B 1 204 ? -6.629 -11.539 -20.781 1 61.19 204 GLY B N 1
ATOM 3626 C CA . GLY B 1 204 ? -7.496 -10.375 -20.797 1 61.19 204 GLY B CA 1
ATOM 3627 C C . GLY B 1 204 ? -7.984 -9.969 -19.422 1 61.19 204 GLY B C 1
ATOM 3628 O O . GLY B 1 204 ? -7.266 -10.125 -18.438 1 61.19 204 GLY B O 1
ATOM 3629 N N . VAL B 1 205 ? -9.172 -9.383 -19.297 1 59.22 205 VAL B N 1
ATOM 3630 C CA . VAL B 1 205 ? -9.75 -8.656 -18.172 1 59.22 205 VAL B CA 1
ATOM 3631 C C . VAL B 1 205 ? -10.141 -9.641 -17.062 1 59.22 205 VAL B C 1
ATOM 3633 O O . VAL B 1 205 ? -10.156 -9.289 -15.891 1 59.22 205 VAL B O 1
ATOM 3636 N N . GLY B 1 206 ? -10.086 -10.867 -17.312 1 69.31 206 GLY B N 1
ATOM 3637 C CA . GLY B 1 206 ? -10.625 -11.766 -16.297 1 69.31 206 GLY B CA 1
ATOM 3638 C C . GLY B 1 206 ? -9.555 -12.492 -15.516 1 69.31 206 GLY B C 1
ATOM 3639 O O . GLY B 1 206 ? -9.859 -13.258 -14.594 1 69.31 206 GLY B O 1
ATOM 3640 N N . ARG B 1 207 ? -8.344 -12.055 -15.773 1 77.62 207 ARG B N 1
ATOM 3641 C CA . ARG B 1 207 ? -7.273 -12.641 -14.977 1 77.62 207 ARG B CA 1
ATOM 3642 C C . ARG B 1 207 ? -7.402 -12.242 -13.508 1 77.62 207 ARG B C 1
ATOM 3644 O O . ARG B 1 207 ? -7.711 -11.094 -13.195 1 77.62 207 ARG B O 1
ATOM 3651 N N . PRO B 1 208 ? -7.438 -13.234 -12.531 1 88.06 208 PRO B N 1
ATOM 3652 C CA . PRO B 1 208 ? -6.953 -14.617 -12.594 1 88.06 208 PRO B CA 1
ATOM 3653 C C . PRO B 1 208 ? -8.062 -15.641 -12.391 1 88.06 208 PRO B C 1
ATOM 3655 O O . PRO B 1 208 ? -7.797 -16.781 -12 1 88.06 208 PRO B O 1
ATOM 3658 N N . ILE B 1 209 ? -9.227 -15.344 -12.734 1 89.38 209 ILE B N 1
ATOM 3659 C CA . ILE B 1 209 ? -10.391 -16.141 -12.398 1 89.38 209 ILE B CA 1
ATOM 3660 C C . ILE B 1 209 ? -10.289 -17.516 -13.062 1 89.38 209 ILE B C 1
ATOM 3662 O O . ILE B 1 209 ? -10.555 -18.547 -12.438 1 89.38 209 ILE B O 1
ATOM 3666 N N . PRO B 1 210 ? -9.836 -17.609 -14.32 1 91.94 210 PRO B N 1
ATOM 3667 C CA . PRO B 1 210 ? -9.695 -18.922 -14.93 1 91.94 210 PRO B CA 1
ATOM 3668 C C . PRO B 1 210 ? -8.734 -19.828 -14.164 1 91.94 210 PRO B C 1
ATOM 3670 O O . PRO B 1 210 ? -8.984 -21.031 -14.023 1 91.94 210 PRO B O 1
ATOM 3673 N N . ALA B 1 211 ? -7.691 -19.203 -13.68 1 95.75 211 ALA B N 1
ATOM 3674 C CA . ALA B 1 211 ? -6.738 -19.984 -12.883 1 95.75 211 ALA B CA 1
ATOM 3675 C C . ALA B 1 211 ? -7.379 -20.484 -11.594 1 95.75 211 ALA B C 1
ATOM 3677 O O . ALA B 1 211 ? -7.215 -21.656 -11.234 1 95.75 211 ALA B O 1
ATOM 3678 N N . PHE B 1 212 ? -8.141 -19.656 -10.938 1 94.81 212 PHE B N 1
ATOM 3679 C CA . PHE B 1 212 ? -8.797 -20.031 -9.695 1 94.81 212 PHE B CA 1
ATOM 3680 C C . PHE B 1 212 ? -9.766 -21.188 -9.922 1 94.81 212 PHE B C 1
ATOM 3682 O O . PHE B 1 212 ? -9.758 -22.172 -9.164 1 94.81 212 PHE B O 1
ATOM 3689 N N . LYS B 1 213 ? -10.508 -21.062 -10.953 1 93.81 213 LYS B N 1
ATOM 3690 C CA . LYS B 1 213 ? -11.484 -22.094 -11.234 1 93.81 213 LYS B CA 1
ATOM 3691 C C . LYS B 1 213 ? -10.797 -23.406 -11.609 1 93.81 213 LYS B C 1
ATOM 3693 O O . LYS B 1 213 ? -11.25 -24.484 -11.219 1 93.81 213 LYS B O 1
ATOM 3698 N N . ALA B 1 214 ? -9.719 -23.328 -12.336 1 95.44 214 ALA B N 1
ATOM 3699 C CA . ALA B 1 214 ? -8.969 -24.531 -12.688 1 95.44 214 ALA B CA 1
ATOM 3700 C C . ALA B 1 214 ? -8.43 -25.219 -11.438 1 95.44 214 ALA B C 1
ATOM 3702 O O . ALA B 1 214 ? -8.492 -26.453 -11.32 1 95.44 214 ALA B O 1
ATOM 3703 N N . ILE B 1 215 ? -7.93 -24.469 -10.508 1 96.94 215 ILE B N 1
ATOM 3704 C CA . ILE B 1 215 ? -7.355 -25 -9.281 1 96.94 215 ILE B CA 1
ATOM 3705 C C . ILE B 1 215 ? -8.453 -25.672 -8.445 1 96.94 215 ILE B C 1
ATOM 3707 O O . ILE B 1 215 ? -8.289 -26.797 -7.988 1 96.94 215 ILE B O 1
ATOM 3711 N N . LEU B 1 216 ? -9.586 -24.984 -8.297 1 95.94 216 LEU B N 1
ATOM 3712 C CA . LEU B 1 216 ? -10.688 -25.516 -7.5 1 95.94 216 LEU B CA 1
ATOM 3713 C C . LEU B 1 216 ? -11.227 -26.812 -8.109 1 95.94 216 LEU B C 1
ATOM 3715 O O . LEU B 1 216 ? -11.492 -27.781 -7.398 1 95.94 216 LEU B O 1
ATOM 3719 N N . ASN B 1 217 ? -11.336 -26.797 -9.367 1 94.81 217 ASN B N 1
ATOM 3720 C CA . ASN B 1 217 ? -11.773 -28.016 -10.047 1 94.81 217 ASN B CA 1
ATOM 3721 C C . ASN B 1 217 ? -10.797 -29.172 -9.828 1 94.81 217 ASN B C 1
ATOM 3723 O O . ASN B 1 217 ? -11.211 -30.297 -9.555 1 94.81 217 ASN B O 1
ATOM 3727 N N . LYS B 1 218 ? -9.57 -28.844 -9.93 1 94.69 218 LYS B N 1
ATOM 3728 C CA . LYS B 1 218 ? -8.523 -29.844 -9.703 1 94.69 218 LYS B CA 1
ATOM 3729 C C . LYS B 1 218 ? -8.586 -30.375 -8.281 1 94.69 218 LYS B C 1
ATOM 3731 O O . LYS B 1 218 ? -8.297 -31.562 -8.047 1 94.69 218 LYS B O 1
ATOM 3736 N N . LEU B 1 219 ? -8.938 -29.562 -7.371 1 94.81 219 LEU B N 1
ATOM 3737 C CA . LEU B 1 219 ? -9 -29.938 -5.961 1 94.81 219 LEU B CA 1
ATOM 3738 C C . LEU B 1 219 ? -10.32 -30.641 -5.645 1 94.81 219 LEU B C 1
ATOM 3740 O O . LEU B 1 219 ? -10.562 -31.016 -4.5 1 94.81 219 LEU B O 1
ATOM 3744 N N . GLY B 1 220 ? -11.188 -30.75 -6.57 1 94.38 220 GLY B N 1
ATOM 3745 C CA . GLY B 1 220 ? -12.414 -31.5 -6.398 1 94.38 220 GLY B CA 1
ATOM 3746 C C . GLY B 1 220 ? -13.602 -30.641 -6.027 1 94.38 220 GLY B C 1
ATOM 3747 O O . GLY B 1 220 ? -14.641 -31.156 -5.59 1 94.38 220 GLY B O 1
ATOM 3748 N N . VAL B 1 221 ? -13.445 -29.328 -6.105 1 93.56 221 VAL B N 1
ATOM 3749 C CA . VAL B 1 221 ? -14.562 -28.406 -5.902 1 93.56 221 VAL B CA 1
ATOM 3750 C C . VAL B 1 221 ? -15.133 -27.984 -7.254 1 93.56 221 VAL B C 1
ATOM 3752 O O . VAL B 1 221 ? -14.531 -27.172 -7.961 1 93.56 221 VAL B O 1
ATOM 3755 N N . PRO B 1 222 ? -16.312 -28.438 -7.555 1 93.5 222 PRO B N 1
ATOM 3756 C CA . PRO B 1 222 ? -16.844 -28.188 -8.898 1 93.5 222 PRO B CA 1
ATOM 3757 C C . PRO B 1 222 ? -17.406 -26.781 -9.055 1 93.5 222 PRO B C 1
ATOM 3759 O O . PRO B 1 222 ? -18.547 -26.516 -8.656 1 93.5 222 PRO B O 1
ATOM 3762 N N . VAL B 1 223 ? -16.609 -25.906 -9.68 1 91.56 223 VAL B N 1
ATOM 3763 C CA . VAL B 1 223 ? -17.031 -24.531 -9.828 1 91.56 223 VAL B CA 1
ATOM 3764 C C . VAL B 1 223 ? -17.344 -24.234 -11.297 1 91.56 223 VAL B C 1
ATOM 3766 O O . VAL B 1 223 ? -17.734 -23.125 -11.648 1 91.56 223 VAL B O 1
ATOM 3769 N N . GLY B 1 224 ? -17.172 -25.219 -12.195 1 92.25 224 GLY B N 1
ATOM 3770 C CA . GLY B 1 224 ? -17.531 -25.062 -13.602 1 92.25 224 GLY B CA 1
ATOM 3771 C C . GLY B 1 224 ? -16.531 -24.203 -14.367 1 92.25 224 GLY B C 1
ATOM 3772 O O . GLY B 1 224 ? -15.477 -23.844 -13.844 1 92.25 224 GLY B O 1
ATOM 3773 N N . PRO B 1 225 ? -16.828 -24.016 -15.688 1 89.5 225 PRO B N 1
ATOM 3774 C CA . PRO B 1 225 ? -15.969 -23.188 -16.531 1 89.5 225 PRO B CA 1
ATOM 3775 C C . PRO B 1 225 ? -16.156 -21.688 -16.266 1 89.5 225 PRO B C 1
ATOM 3777 O O . PRO B 1 225 ? -17.062 -21.297 -15.523 1 89.5 225 PRO B O 1
ATOM 3780 N N . THR B 1 226 ? -15.219 -20.922 -16.781 1 87.06 226 THR B N 1
ATOM 3781 C CA . THR B 1 226 ? -15.414 -19.484 -16.734 1 87.06 226 THR B CA 1
ATOM 3782 C C . THR B 1 226 ? -16.531 -19.062 -17.672 1 87.06 226 THR B C 1
ATOM 3784 O O . THR B 1 226 ? -16.906 -19.812 -18.594 1 87.06 226 THR B O 1
ATOM 3787 N N . ARG B 1 227 ? -17.109 -17.922 -17.375 1 83.06 227 ARG B N 1
ATOM 3788 C CA . ARG B 1 227 ? -18.141 -17.375 -18.234 1 83.06 227 ARG B CA 1
ATOM 3789 C C . ARG B 1 227 ? -17.562 -16.438 -19.281 1 83.06 227 ARG B C 1
ATOM 3791 O O . ARG B 1 227 ? -16.594 -15.719 -19.016 1 83.06 227 ARG B O 1
ATOM 3798 N N . PHE B 1 228 ? -18.219 -16.484 -20.438 1 78.38 228 PHE B N 1
ATOM 3799 C CA . PHE B 1 228 ? -17.844 -15.555 -21.484 1 78.38 228 PHE B CA 1
ATOM 3800 C C . PHE B 1 228 ? -17.922 -14.117 -20.984 1 78.38 228 PHE B C 1
ATOM 3802 O O . PHE B 1 228 ? -18.844 -13.758 -20.25 1 78.38 228 PHE B O 1
ATOM 3809 N N . PRO B 1 229 ? -16.828 -13.305 -21.281 1 79.88 229 PRO B N 1
ATOM 3810 C CA . PRO B 1 229 ? -15.789 -13.43 -22.312 1 79.88 229 PRO B CA 1
ATOM 3811 C C . PRO B 1 229 ? -14.492 -14.031 -21.766 1 79.88 229 PRO B C 1
ATOM 3813 O O . PRO B 1 229 ? -13.516 -14.188 -22.516 1 79.88 229 PRO B O 1
ATOM 3816 N N . MET B 1 230 ? -14.516 -14.422 -20.531 1 81.62 230 MET B N 1
ATOM 3817 C CA . MET B 1 230 ? -13.312 -15.055 -20 1 81.62 230 MET B CA 1
ATOM 3818 C C . MET B 1 230 ? -13.125 -16.453 -20.578 1 81.62 230 MET B C 1
ATOM 3820 O O . MET B 1 230 ? -14.086 -17.203 -20.734 1 81.62 230 MET B O 1
ATOM 3824 N N . ALA B 1 231 ? -11.945 -16.703 -20.969 1 83.44 231 ALA B N 1
ATOM 3825 C CA . ALA B 1 231 ? -11.648 -18.016 -21.531 1 83.44 231 ALA B CA 1
ATOM 3826 C C . ALA B 1 231 ? -11.273 -19.016 -20.422 1 83.44 231 ALA B C 1
ATOM 3828 O O . ALA B 1 231 ? -10.469 -18.703 -19.547 1 83.44 231 ALA B O 1
ATOM 3829 N N . THR B 1 232 ? -11.914 -20.141 -20.531 1 90.94 232 THR B N 1
ATOM 3830 C CA . THR B 1 232 ? -11.508 -21.234 -19.656 1 90.94 232 THR B CA 1
ATOM 3831 C C . THR B 1 232 ? -10.148 -21.797 -20.078 1 90.94 232 THR B C 1
ATOM 3833 O O . THR B 1 232 ? -9.859 -21.906 -21.266 1 90.94 232 THR B O 1
ATOM 3836 N N . LEU B 1 233 ? -9.336 -22.156 -19.047 1 94.12 233 LEU B N 1
ATOM 3837 C CA . LEU B 1 233 ? -8.039 -22.734 -19.391 1 94.12 233 LEU B CA 1
ATOM 3838 C C . LEU B 1 233 ? -8.211 -24.094 -20.078 1 94.12 233 LEU B C 1
ATOM 3840 O O . LEU B 1 233 ? -9.055 -24.891 -19.672 1 94.12 233 LEU B O 1
ATOM 3844 N N . ASP B 1 234 ? -7.477 -24.219 -21.141 1 93.38 234 ASP B N 1
ATOM 3845 C CA . ASP B 1 234 ? -7.496 -25.531 -21.766 1 93.38 234 ASP B CA 1
ATOM 3846 C C . ASP B 1 234 ? -6.625 -26.516 -21 1 93.38 234 ASP B C 1
ATOM 3848 O O . ASP B 1 234 ? -6.082 -26.188 -19.953 1 93.38 234 ASP B O 1
ATOM 3852 N N . GLN B 1 235 ? -6.582 -27.734 -21.578 1 95.75 235 GLN B N 1
ATOM 3853 C CA . GLN B 1 235 ? -5.895 -28.812 -20.891 1 95.75 235 GLN B CA 1
ATOM 3854 C C . GLN B 1 235 ? -4.406 -28.5 -20.719 1 95.75 235 GLN B C 1
ATOM 3856 O O . GLN B 1 235 ? -3.826 -28.766 -19.672 1 95.75 235 GLN B O 1
ATOM 3861 N N . GLN B 1 236 ? -3.834 -27.938 -21.719 1 97.06 236 GLN B N 1
ATOM 3862 C CA . GLN B 1 236 ? -2.408 -27.625 -21.672 1 97.06 236 GLN B CA 1
ATOM 3863 C C . GLN B 1 236 ? -2.105 -26.531 -20.641 1 97.06 236 GLN B C 1
ATOM 3865 O O . GLN B 1 236 ? -1.206 -26.688 -19.812 1 97.06 236 GLN B O 1
ATOM 3870 N N . ALA B 1 237 ? -2.857 -25.484 -20.703 1 95.56 237 ALA B N 1
ATOM 3871 C CA . ALA B 1 237 ? -2.67 -24.375 -19.766 1 95.56 237 ALA B CA 1
ATOM 3872 C C . ALA B 1 237 ? -2.916 -24.828 -18.344 1 95.56 237 ALA B C 1
ATOM 3874 O O . ALA B 1 237 ? -2.205 -24.422 -17.422 1 95.56 237 ALA B O 1
ATOM 3875 N N . THR B 1 238 ? -3.904 -25.656 -18.172 1 96.81 238 THR B N 1
ATOM 3876 C CA . THR B 1 238 ? -4.203 -26.188 -16.844 1 96.81 238 THR B CA 1
ATOM 3877 C C . THR B 1 238 ? -3.039 -27.031 -16.312 1 96.81 238 THR B C 1
ATOM 3879 O O . THR B 1 238 ? -2.65 -26.891 -15.156 1 96.81 238 THR B O 1
ATOM 3882 N N . ALA B 1 239 ? -2.51 -27.828 -17.172 1 97.75 239 ALA B N 1
ATOM 3883 C CA . ALA B 1 239 ? -1.383 -28.672 -16.766 1 97.75 239 ALA B CA 1
ATOM 3884 C C . ALA B 1 239 ? -0.176 -27.828 -16.375 1 97.75 239 ALA B C 1
ATOM 3886 O O . ALA B 1 239 ? 0.515 -28.125 -15.406 1 97.75 239 ALA B O 1
ATOM 3887 N N . GLU B 1 240 ? 0.089 -26.781 -17.125 1 98.06 240 GLU B N 1
ATOM 3888 C CA . GLU B 1 240 ? 1.188 -25.875 -16.812 1 98.06 240 GLU B CA 1
ATOM 3889 C C . GLU B 1 240 ? 0.964 -25.156 -15.492 1 98.06 240 GLU B C 1
ATOM 3891 O O . GLU B 1 240 ? 1.892 -25.016 -14.688 1 98.06 240 GLU B O 1
ATOM 3896 N N . LEU B 1 241 ? -0.256 -24.703 -15.273 1 97.94 241 LEU B N 1
ATOM 3897 C CA . LEU B 1 241 ? -0.634 -24.047 -14.023 1 97.94 241 LEU B CA 1
ATOM 3898 C C . LEU B 1 241 ? -0.377 -24.969 -12.836 1 97.94 241 LEU B C 1
ATOM 3900 O O . LEU B 1 241 ? 0.26 -24.562 -11.859 1 97.94 241 LEU B O 1
ATOM 3904 N N . ILE B 1 242 ? -0.796 -26.203 -12.953 1 97.94 242 ILE B N 1
ATOM 3905 C CA . ILE B 1 242 ? -0.68 -27.156 -11.859 1 97.94 242 ILE B CA 1
ATOM 3906 C C . ILE B 1 242 ? 0.793 -27.469 -11.602 1 97.94 242 ILE B C 1
ATOM 3908 O O . ILE B 1 242 ? 1.212 -27.594 -10.445 1 97.94 242 ILE B O 1
ATOM 3912 N N . ALA B 1 243 ? 1.51 -27.547 -12.641 1 98.38 243 ALA B N 1
ATOM 3913 C CA . ALA B 1 243 ? 2.941 -27.797 -12.492 1 98.38 243 ALA B CA 1
ATOM 3914 C C . ALA B 1 243 ? 3.627 -26.656 -11.75 1 98.38 243 ALA B C 1
ATOM 3916 O O . ALA B 1 243 ? 4.434 -26.891 -10.844 1 98.38 243 ALA B O 1
ATOM 3917 N N . GLU B 1 244 ? 3.314 -25.453 -12.117 1 98.19 244 GLU B N 1
ATOM 3918 C CA . GLU B 1 244 ? 3.918 -24.297 -11.461 1 98.19 244 GLU B CA 1
ATOM 3919 C C . GLU B 1 244 ? 3.488 -24.203 -10 1 98.19 244 GLU B C 1
ATOM 3921 O O . GLU B 1 244 ? 4.285 -23.828 -9.141 1 98.19 244 GLU B O 1
ATOM 3926 N N . LEU B 1 245 ? 2.266 -24.547 -9.758 1 98.19 245 LEU B N 1
ATOM 3927 C CA . LEU B 1 245 ? 1.77 -24.547 -8.391 1 98.19 245 LEU B CA 1
ATOM 3928 C C . LEU B 1 245 ? 2.498 -25.578 -7.551 1 98.19 245 LEU B C 1
ATOM 3930 O O . LEU B 1 245 ? 2.812 -25.344 -6.383 1 98.19 245 LEU B O 1
ATOM 3934 N N . SER B 1 246 ? 2.68 -26.719 -8.117 1 98 246 SER B N 1
ATOM 3935 C CA . SER B 1 246 ? 3.432 -27.766 -7.426 1 98 246 SER B CA 1
ATOM 3936 C C . SER B 1 246 ? 4.84 -27.297 -7.078 1 98 246 SER B C 1
ATOM 3938 O O . SER B 1 246 ? 5.309 -27.5 -5.957 1 98 246 SER B O 1
ATOM 3940 N N . GLU B 1 247 ? 5.5 -26.656 -8.031 1 97.62 247 GLU B N 1
ATOM 3941 C CA . GLU B 1 247 ? 6.844 -26.125 -7.812 1 97.62 247 GLU B CA 1
ATOM 3942 C C . GLU B 1 247 ? 6.852 -25.062 -6.723 1 97.62 247 GLU B C 1
ATOM 3944 O O . GLU B 1 247 ? 7.812 -24.953 -5.961 1 97.62 247 GLU B O 1
ATOM 3949 N N . ALA B 1 248 ? 5.793 -24.312 -6.613 1 96.88 248 ALA B N 1
ATOM 3950 C CA . ALA B 1 248 ? 5.691 -23.234 -5.641 1 96.88 248 ALA B CA 1
ATOM 3951 C C . ALA B 1 248 ? 5.453 -23.766 -4.234 1 96.88 248 ALA B C 1
ATOM 3953 O O . ALA B 1 248 ? 5.688 -23.078 -3.246 1 96.88 248 ALA B O 1
ATOM 3954 N N . GLY B 1 249 ? 4.98 -24.969 -4.098 1 97.19 249 GLY B N 1
ATOM 3955 C CA . GLY B 1 249 ? 4.719 -25.562 -2.797 1 97.19 249 GLY B CA 1
ATOM 3956 C C . GLY B 1 249 ? 3.252 -25.547 -2.412 1 97.19 249 GLY B C 1
ATOM 3957 O O . GLY B 1 249 ? 2.891 -25.922 -1.295 1 97.19 249 GLY B O 1
ATOM 3958 N N . PHE B 1 250 ? 2.404 -25.234 -3.381 1 97.94 250 PHE B N 1
ATOM 3959 C CA . PHE B 1 250 ? 0.986 -25.016 -3.127 1 97.94 250 PHE B CA 1
ATOM 3960 C C . PHE B 1 250 ? 0.34 -26.25 -2.539 1 97.94 250 PHE B C 1
ATOM 3962 O O . PHE B 1 250 ? -0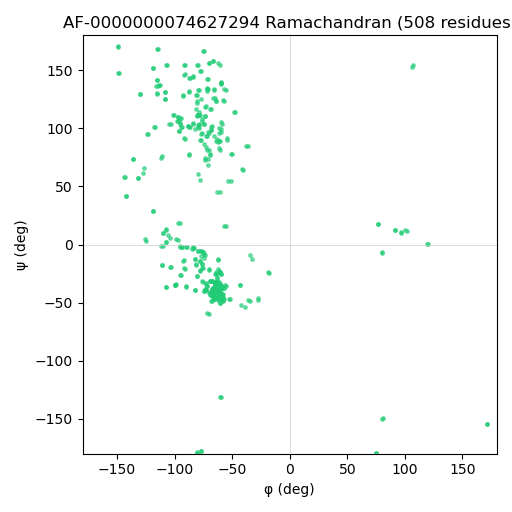.389 -26.172 -1.549 1 97.94 250 PHE B O 1
ATOM 3969 N N . PHE B 1 251 ? 0.639 -27.375 -3.045 1 97.12 251 PHE B N 1
ATOM 3970 C CA . PHE B 1 251 ? -0.061 -28.594 -2.654 1 97.12 251 PHE B CA 1
ATOM 3971 C C . PHE B 1 251 ? 0.404 -29.078 -1.284 1 97.12 251 PHE B C 1
ATOM 3973 O O . PHE B 1 251 ? -0.275 -29.875 -0.634 1 97.12 251 PHE B O 1
ATOM 3980 N N . GLN B 1 252 ? 1.488 -28.578 -0.879 1 96.88 252 GLN B N 1
ATOM 3981 C CA . GLN B 1 252 ? 1.917 -28.812 0.496 1 96.88 252 GLN B CA 1
ATOM 3982 C C . GLN B 1 252 ? 1.238 -27.844 1.457 1 96.88 252 GLN B C 1
ATOM 3984 O O . GLN B 1 252 ? 0.828 -28.219 2.553 1 96.88 252 GLN B O 1
ATOM 3989 N N . TRP B 1 253 ? 1.105 -26.594 0.994 1 97.44 253 TRP B N 1
ATOM 3990 C CA . TRP B 1 253 ? 0.554 -25.547 1.848 1 97.44 253 TRP B CA 1
ATOM 3991 C C . TRP B 1 253 ? -0.902 -25.844 2.195 1 97.44 253 TRP B C 1
ATOM 3993 O O . TRP B 1 253 ? -1.359 -25.516 3.297 1 97.44 253 TRP B O 1
ATOM 4003 N N . ILE B 1 254 ? -1.644 -26.438 1.307 1 95.5 254 ILE B N 1
ATOM 4004 C CA . ILE B 1 254 ? -3.08 -26.594 1.51 1 95.5 254 ILE B CA 1
ATOM 4005 C C . ILE B 1 254 ? -3.346 -27.766 2.455 1 95.5 254 ILE B C 1
ATOM 4007 O O . ILE B 1 254 ? -4.48 -27.969 2.893 1 95.5 254 ILE B O 1
ATOM 4011 N N . GLN B 1 255 ? -2.34 -28.484 2.824 1 92.06 255 GLN B N 1
ATOM 4012 C CA . GLN B 1 255 ? -2.477 -29.594 3.766 1 92.06 255 GLN B CA 1
ATOM 4013 C C . GLN B 1 255 ? -2.236 -29.125 5.199 1 92.06 255 GLN B C 1
ATOM 4015 O O . GLN B 1 255 ? -2.457 -29.875 6.148 1 92.06 255 GLN B O 1
ATOM 4020 N N . GLU B 1 256 ? -1.703 -27.969 5.359 1 85.75 256 GLU B N 1
ATOM 4021 C CA . GLU B 1 256 ? -1.354 -27.422 6.668 1 85.75 256 GLU B CA 1
ATOM 4022 C C . GLU B 1 256 ? -2.553 -26.734 7.312 1 85.75 256 GLU B C 1
ATOM 4024 O O . GLU B 1 256 ? -3.369 -26.125 6.617 1 85.75 256 GLU B O 1
#

pLDDT: mean 79.02, std 27.8, range [16.14, 98.88]

Solvent-accessible surface area (backbone atoms only — not comparable to full-atom values): 28514 Å² total; per-residue (Å²): 138,68,33,62,47,63,84,52,91,58,89,73,83,58,52,34,41,86,70,82,32,65,41,75,52,82,84,55,86,56,72,36,42,25,51,34,73,58,77,45,91,75,71,37,71,55,48,70,38,58,70,54,77,87,65,69,62,66,61,50,49,53,50,50,41,52,50,51,30,58,57,43,62,78,42,65,91,25,64,32,36,46,54,42,40,32,93,81,32,52,41,83,69,65,60,55,58,46,53,63,59,32,53,79,65,24,86,40,58,44,33,30,39,39,37,54,62,50,53,47,57,50,44,50,37,60,70,40,58,49,98,84,64,46,68,50,51,52,23,39,30,45,64,56,43,45,64,24,43,42,45,59,63,42,84,48,67,55,52,84,58,44,90,69,36,47,51,48,54,52,49,28,50,52,24,52,75,70,26,37,48,72,61,24,38,56,38,46,49,50,46,36,51,51,52,56,57,32,62,70,33,57,60,76,90,45,52,36,51,30,35,51,36,52,50,36,41,72,72,68,43,87,68,65,75,52,58,86,90,34,56,54,66,48,74,66,57,45,52,52,50,51,50,52,35,53,75,73,40,47,75,59,53,64,73,89,137,67,31,65,48,61,84,51,93,58,87,75,81,53,52,35,52,85,68,81,33,64,41,77,50,82,82,56,86,56,71,35,42,24,49,30,70,57,77,46,90,75,70,35,68,54,47,70,36,59,70,55,79,88,65,69,61,66,59,50,49,53,50,49,42,51,51,50,28,59,58,43,63,76,42,64,90,23,63,30,35,47,53,41,40,31,92,80,32,53,42,84,71,64,61,54,58,45,53,64,58,30,53,77,65,24,86,39,56,43,32,30,39,38,37,54,62,49,54,48,59,50,44,50,37,60,68,39,56,48,98,85,66,45,69,48,51,53,25,39,31,44,64,56,43,44,63,24,42,42,46,60,62,43,85,48,66,55,54,85,56,43,89,71,36,48,49,48,53,53,48,27,52,51,24,53,75,69,28,38,48,71,60,23,38,55,38,45,48,52,46,36,51,52,51,56,58,33,62,70,34,56,61,76,90,46,52,36,50,30,35,53,36,52,52,37,41,72,74,70,43,87,67,64,76,53,59,85,89,34,55,54,65,48,74,67,56,46,52,52,51,52,50,52,37,53,74,72,40,48,74,61,53,62,72,89

Radius of gyration: 24.21 Å; Cα contacts (8 Å, |Δi|>4): 826; chains: 2; bounding box: 66×66×49 Å

Sequence (512 aa):
MSPRVEYHDDENHGMMSPGVGYHKDENHGMMSPGVGYHKDENHGMMSPGVGYHKDENHGMMNDLVDYCGRVALEAEGLPFYYYHIPDRTGVRLNMEEFLHKARDQIPNLRGIKFSSKDLYEGFKCLRTKDAKGHNFDILFGCDEQVIAAFAMGFRGAIGSTYSLLPGVYRQAKLAMDDGRLAEARELQARSVRLVHVCFKFGKGVGRPIPAFKAILNKLGVPVGPTRFPMATLDQQATAELIAELSEAGFFQWIQEMSPRVEYHDDENHGMMSPGVGYHKDENHGMMSPGVGYHKDENHGMMSPGVGYHKDENHGMMNDLVDYCGRVALEAEGLPFYYYHIPDRTGVRLNMEEFLHKARDQIPNLRGIKFSSKDLYEGFKCLRTKDAKGHNFDILFGCDEQVIAAFAMGFRGAIGSTYSLLPGVYRQAKLAMDDGRLAEARELQARSVRLVHVCFKFGKGVGRPIPAFKAILNKLGVPVGPTRFPMATLDQQATAELIAELSEAGFFQWIQE